Protein AF-0000000077495494 (afdb_homodimer)

InterPro domains:
  IPR025423 TMEM205-like [PF13664] (59-157)
  IPR053009 Xanthocillin Biosynthesis-Associated Protein [PTHR23241] (7-221)

pLDDT: mean 83.49, std 24.55, range [25.75, 98.88]

Secondary structure (DSSP, 8-state):
-TTGGGSTTS----THHHHHHHHHHHHHHHHHHHS-----S-TTHHHHHHHHHHHHHHHHHHHHHHHHIIIIIHHHHHHHSBHHHHHHHHHHHHHHHHHHHHHHHHHHHHHHHHHHTTS---HHHHHHHHHHHHHHHHHHHIIIIIHHHHHHHHHHHHHHHHHTT----BSS---SGGGG-HHHHHHHHHHHHHHHHHHHHHHHHHHHHHHHHHHHHHTBS--/--SGGGTTTS----THHHHHHHHHHHHHHHHHHH------SSTTHHHHHHHHHHHHHHHHHHHHHHHHIIIIIHHHHHHHSBHHHHHHHHHHHHHHHHHHHHHHHHHHHHHHHHHHTTS---HHHHHHHHHHHHHHHHHHHIIIIIHHHHHHHHHHHHHHHHHTT----BSS---SGGGG-HHHHHHHHHHHHHHHHHHHHHHHHHHHHHHHHHHHHHTBS--

Foldseek 3Di:
DVVVVVVVVVPPPDDPVVVVVVVVVVVVVVCLVPPPPPPDDDPCPSVVVNLVCLLVVLLVVLLVLLCCCLPPVLVVLQQPFFQQVSLVVCLVVQLVSLVSQLVSLVSNLVSLCVVQVPDDDDPVSVVLNVLSVLLNVLSVCCNPPLVVVLSVLVVVLVVLCVVVVGGRDGNDDDDDPVVVPPVNVVSVVVNVVSVVVNSVSSVSNNVSSVVVVVVVVVVDPDD/DVVVVVVVVVPPPDDVVVVVVVVVVVVLVVCLVPPPPPPDDDPCPSVVVSLVCLLVVLLVVLLVLLCCCLPPVLVVLQQPFWQQVSLVVCLVVQLVSLVSQLVSLVSNLVSLCVVAVPDDDDPVSVVLNVLSVLLNVLSVCCNPPLVVVLSVLVVVLVVLCVVVVGGRDGNDDDDDPVVVPPVNVVSVVVNVVSVVVNSVSSVSNNVSSVVVVVVVVVVDPDD

Radius of gyration: 23.77 Å; Cα contacts (8 Å, |Δi|>4): 454; chains: 2; bounding box: 55×68×63 Å

Nearest PDB structures (foldseek):
  1y2o-assembly1_B  TM=2.316E-01  e=1.987E+00  Homo sapiens
  5c5b-assembly2_C  TM=2.246E-01  e=2.833E+00  Homo sapiens
  5c5b-assembly1_A  TM=2.211E-01  e=2.833E+00  Homo sapiens
  5ttp-assembly1_A  TM=2.683E-01  e=7.059E+00  Escherichia coli O157:H7
  2z0n-assembly1_A-2  TM=2.228E-01  e=7.426E+00  Homo sapiens

Organism: Branchiostoma lanceolatum (NCBI:txid7740)

Structure (mmCIF, N/CA/C/O backbone):
data_AF-0000000077495494-model_v1
#
loop_
_entity.id
_entity.type
_entity.pdbx_description
1 polymer 'TMEM205 protein'
#
loop_
_atom_site.group_PDB
_atom_site.id
_atom_site.type_symbol
_atom_site.label_atom_id
_atom_site.label_alt_id
_atom_site.label_comp_id
_atom_site.label_asym_id
_atom_site.label_entity_id
_atom_site.label_seq_id
_atom_site.pdbx_PDB_ins_code
_atom_site.Cartn_x
_atom_site.Cartn_y
_atom_site.Cartn_z
_atom_site.occupancy
_atom_site.B_iso_or_equiv
_atom_site.auth_seq_id
_atom_site.auth_comp_id
_atom_site.auth_asym_id
_atom_site.auth_atom_id
_atom_site.pdbx_PDB_model_num
ATOM 1 N N . MET A 1 1 ? 15.039 1.435 -34.188 1 26.5 1 MET A N 1
ATOM 2 C CA . MET A 1 1 ? 14.539 0.076 -34 1 26.5 1 MET A CA 1
ATOM 3 C C . MET A 1 1 ? 14.242 -0.19 -32.531 1 26.5 1 MET A C 1
ATOM 5 O O . MET A 1 1 ? 13.422 -1.046 -32.188 1 26.5 1 MET A O 1
ATOM 9 N N . ALA A 1 2 ? 15.016 0.388 -31.578 1 27.2 2 ALA A N 1
ATOM 10 C CA . ALA A 1 2 ? 14.992 0.206 -30.141 1 27.2 2 ALA A CA 1
ATOM 11 C C . ALA A 1 2 ? 13.766 0.869 -29.516 1 27.2 2 ALA A C 1
ATOM 13 O O . ALA A 1 2 ? 13.164 0.33 -28.578 1 27.2 2 ALA A O 1
ATOM 14 N N . PHE A 1 3 ? 13.289 2.014 -29.969 1 29.36 3 PHE A N 1
ATOM 15 C CA . PHE A 1 3 ? 12.133 2.758 -29.484 1 29.36 3 PHE A CA 1
ATOM 16 C C . PHE A 1 3 ? 10.836 2.061 -29.859 1 29.36 3 PHE A C 1
ATOM 18 O O . PHE A 1 3 ? 9.781 2.338 -29.281 1 29.36 3 PHE A O 1
ATOM 25 N N . GLU A 1 4 ? 10.781 1.399 -31 1 30.77 4 GLU A N 1
ATOM 26 C CA . GLU A 1 4 ? 9.555 0.804 -31.5 1 30.77 4 GLU A CA 1
ATOM 27 C C . GLU A 1 4 ? 9.102 -0.362 -30.625 1 30.77 4 GLU A C 1
ATOM 29 O O . GLU A 1 4 ? 7.918 -0.709 -30.609 1 30.77 4 GLU A O 1
ATOM 34 N N . ASN A 1 5 ? 10.062 -1.159 -30 1 29.91 5 ASN A N 1
ATOM 35 C CA . ASN A 1 5 ? 9.648 -2.338 -29.25 1 29.91 5 ASN A CA 1
ATOM 36 C C . ASN A 1 5 ? 9.016 -1.957 -27.922 1 29.91 5 ASN A C 1
ATOM 38 O O . ASN A 1 5 ? 8.664 -2.828 -27.125 1 29.91 5 ASN A O 1
ATOM 42 N N . LEU A 1 6 ? 9.227 -0.716 -27.422 1 29.19 6 LEU A N 1
ATOM 43 C CA . LEU A 1 6 ? 8.602 -0.333 -26.156 1 29.19 6 LEU A CA 1
ATOM 44 C C . LEU A 1 6 ? 7.082 -0.263 -26.312 1 29.19 6 LEU A C 1
ATOM 46 O O . LEU A 1 6 ? 6.363 -0.198 -25.312 1 29.19 6 LEU A O 1
ATOM 50 N N . ARG A 1 7 ? 6.609 -0.058 -27.531 1 30.27 7 ARG A N 1
ATOM 51 C CA . ARG A 1 7 ? 5.18 0.092 -27.781 1 30.27 7 ARG A CA 1
ATOM 52 C C . ARG A 1 7 ? 4.445 -1.227 -27.562 1 30.27 7 ARG A C 1
ATOM 54 O O . ARG A 1 7 ? 3.254 -1.235 -27.25 1 30.27 7 ARG A O 1
ATOM 61 N N . LYS A 1 8 ? 5.059 -2.348 -28.094 1 32.47 8 LYS A N 1
ATOM 62 C CA . LYS A 1 8 ? 4.316 -3.602 -28 1 32.47 8 LYS A CA 1
ATOM 63 C C . LYS A 1 8 ? 3.912 -3.9 -26.562 1 32.47 8 LYS A C 1
ATOM 65 O O . LYS A 1 8 ? 2.969 -4.656 -26.312 1 32.47 8 LYS A O 1
ATOM 70 N N . TYR A 1 9 ? 4.809 -3.562 -25.703 1 28.72 9 TYR A N 1
ATOM 71 C CA . TYR A 1 9 ? 4.457 -3.85 -24.328 1 28.72 9 TYR A CA 1
ATOM 72 C C . TYR A 1 9 ? 3.432 -2.852 -23.797 1 28.72 9 TYR A C 1
ATOM 74 O O . TYR A 1 9 ? 3.158 -2.803 -22.609 1 28.72 9 TYR A O 1
ATOM 82 N N . TRP A 1 10 ? 3.123 -1.847 -24.625 1 30.53 10 TRP A N 1
ATOM 83 C CA . TRP A 1 10 ? 2.072 -0.954 -24.156 1 30.53 10 TRP A CA 1
ATOM 84 C C . TRP A 1 10 ? 0.71 -1.64 -24.203 1 30.53 10 TRP A C 1
ATOM 86 O O . TRP A 1 10 ? 0.177 -1.894 -25.297 1 30.53 10 TRP A O 1
ATOM 96 N N . PRO A 1 11 ? 0.497 -2.758 -23.531 1 30.12 11 PRO A N 1
ATOM 97 C CA . PRO A 1 11 ? -0.828 -3.377 -23.625 1 30.12 11 PRO A CA 1
ATOM 98 C C . PRO A 1 11 ? -1.957 -2.348 -23.672 1 30.12 11 PRO A C 1
ATOM 100 O O . PRO A 1 11 ? -1.792 -1.228 -23.172 1 30.12 11 PRO A O 1
ATOM 103 N N . THR A 1 12 ? -2.828 -2.488 -24.656 1 27.98 12 THR A N 1
ATOM 104 C CA . THR A 1 12 ? -4.152 -1.888 -24.797 1 27.98 12 THR A CA 1
ATOM 105 C C . THR A 1 12 ? -4.914 -1.967 -23.469 1 27.98 12 THR A C 1
ATOM 107 O O . THR A 1 12 ? -5.445 -3.021 -23.125 1 27.98 12 THR A O 1
ATOM 110 N N . TYR A 1 13 ? -4.402 -1.699 -22.391 1 28.58 13 TYR A N 1
ATOM 111 C CA . TYR A 1 13 ? -5.047 -1.642 -21.078 1 28.58 13 TYR A CA 1
ATOM 112 C C . TYR A 1 13 ? -6.367 -0.886 -21.156 1 28.58 13 TYR A C 1
ATOM 114 O O . TYR A 1 13 ? -6.398 0.283 -21.547 1 28.58 13 TYR A O 1
ATOM 122 N N . SER A 1 14 ? -7.523 -1.539 -21.438 1 28.06 14 SER A N 1
ATOM 123 C CA . SER A 1 14 ? -8.914 -1.098 -21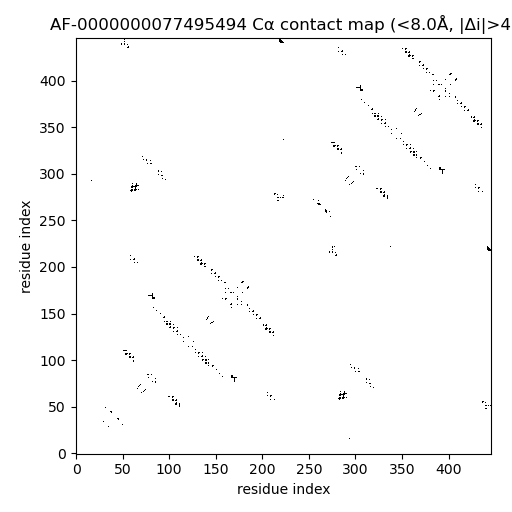.453 1 28.06 14 SER A CA 1
ATOM 124 C C . SER A 1 14 ? -9.164 -0.04 -20.375 1 28.06 14 SER A C 1
ATOM 126 O O . SER A 1 14 ? -8.453 0.019 -19.375 1 28.06 14 SER A O 1
ATOM 128 N N . PHE A 1 15 ? -10.203 1 -20.609 1 29.47 15 PHE A N 1
ATOM 129 C CA . PHE A 1 15 ? -10.664 2.332 -20.25 1 29.47 15 PHE A CA 1
ATOM 130 C C . PHE A 1 15 ? -11.039 2.387 -18.766 1 29.47 15 PHE A C 1
ATOM 132 O O . PHE A 1 15 ? -11.344 3.457 -18.234 1 29.47 15 PHE A O 1
ATOM 139 N N . ALA A 1 16 ? -11.453 1.219 -18.25 1 32.16 16 ALA A N 1
ATOM 140 C CA . ALA A 1 16 ? -12.125 1.46 -16.969 1 32.16 16 ALA A CA 1
ATOM 141 C C . ALA A 1 16 ? -11.125 1.913 -15.906 1 32.16 16 ALA A C 1
ATOM 143 O O . ALA A 1 16 ? -11.516 2.498 -14.891 1 32.16 16 ALA A O 1
ATOM 144 N N . GLN A 1 17 ? -9.867 1.6 -16.031 1 34.38 17 GLN A N 1
ATOM 145 C CA . GLN A 1 17 ? -8.82 1.922 -15.07 1 34.38 17 GLN A CA 1
ATOM 146 C C . GLN A 1 17 ? -8.445 3.4 -15.133 1 34.38 17 GLN A C 1
ATOM 148 O O . GLN A 1 17 ? -8.172 4.023 -14.109 1 34.38 17 GLN A O 1
ATOM 153 N N . PRO A 1 18 ? -8.43 4.016 -16.312 1 38.25 18 PRO A N 1
ATOM 154 C CA . PRO A 1 18 ? -8.242 5.469 -16.328 1 38.25 18 PRO A CA 1
ATOM 155 C C . PRO A 1 18 ? -9.438 6.219 -15.742 1 38.25 18 PRO A C 1
ATOM 157 O O . PRO A 1 18 ? -9.273 7.305 -15.18 1 38.25 18 PRO A O 1
ATOM 160 N N . PHE A 1 19 ? -10.555 5.527 -15.797 1 36.69 19 PHE A N 1
ATOM 161 C CA . PHE A 1 19 ? -11.75 6.227 -15.344 1 36.69 19 PHE A CA 1
ATOM 162 C C . PHE A 1 19 ? -11.727 6.426 -13.836 1 36.69 19 PHE A C 1
ATOM 164 O O . PHE A 1 19 ? -12.047 7.508 -13.344 1 36.69 19 PHE A O 1
ATOM 171 N N . HIS A 1 20 ? -11.297 5.367 -13.172 1 38.78 20 HIS A N 1
ATOM 172 C CA . HIS A 1 20 ? -11.273 5.555 -11.719 1 38.78 20 HIS A CA 1
ATOM 173 C C . HIS A 1 20 ? -10.172 6.523 -11.312 1 38.78 20 HIS A C 1
ATOM 175 O O . HIS A 1 20 ? -10.352 7.312 -10.383 1 38.78 20 HIS A O 1
ATOM 181 N N . ALA A 1 21 ? -9.031 6.516 -12.086 1 41.56 21 ALA A N 1
ATOM 182 C CA . ALA A 1 21 ? -8 7.508 -11.805 1 41.56 21 ALA A CA 1
ATOM 183 C C . ALA A 1 21 ? -8.477 8.914 -12.164 1 41.56 21 ALA A C 1
ATOM 185 O O . ALA A 1 21 ? -8.258 9.859 -11.406 1 41.56 21 ALA A O 1
ATOM 186 N N . ILE A 1 22 ? -9.203 8.992 -13.242 1 42 22 ILE A N 1
ATOM 187 C CA . ILE A 1 22 ? -9.766 10.273 -13.656 1 42 22 ILE A CA 1
ATOM 188 C C . ILE A 1 22 ? -10.867 10.688 -12.672 1 42 22 ILE A C 1
ATOM 190 O O . ILE A 1 22 ? -10.945 11.852 -12.281 1 42 22 ILE A O 1
ATOM 194 N N . MET A 1 23 ? -11.57 9.727 -12.18 1 40.88 23 MET A N 1
ATOM 195 C CA . MET A 1 23 ? -12.617 10.078 -11.227 1 40.88 23 MET A CA 1
ATOM 196 C C . MET A 1 23 ? -12.016 10.484 -9.883 1 40.88 23 MET A C 1
ATOM 198 O O . MET A 1 23 ? -12.492 11.422 -9.242 1 40.88 23 MET A O 1
ATOM 202 N N . LEU A 1 24 ? -10.945 9.812 -9.492 1 43.28 24 LEU A N 1
ATOM 203 C CA . LEU A 1 24 ? -10.266 10.234 -8.273 1 43.28 24 LEU A CA 1
ATOM 204 C C . LEU A 1 24 ? -9.625 11.602 -8.445 1 43.28 24 LEU A C 1
ATOM 206 O O . LEU A 1 24 ? -9.75 12.469 -7.578 1 43.28 24 LEU A O 1
ATOM 210 N N . LEU A 1 25 ? -9 11.812 -9.586 1 44.16 25 LEU A N 1
ATOM 211 C CA . LEU A 1 25 ? -8.461 13.141 -9.859 1 44.16 25 LEU A CA 1
ATOM 212 C C . LEU A 1 25 ? -9.586 14.164 -10 1 44.16 25 LEU A C 1
ATOM 214 O O . LEU A 1 25 ? -9.469 15.289 -9.508 1 44.16 25 LEU A O 1
ATOM 218 N N . ALA A 1 26 ? -10.703 13.719 -10.523 1 43.53 26 ALA A N 1
ATOM 219 C CA . ALA A 1 26 ? -11.859 14.609 -10.656 1 43.53 26 ALA A CA 1
ATOM 220 C C . ALA A 1 26 ? -12.492 14.891 -9.297 1 43.53 26 ALA A C 1
ATOM 222 O O . ALA A 1 26 ? -12.867 16.031 -9 1 43.53 26 ALA A O 1
ATOM 223 N N . ALA A 1 27 ? -12.578 13.945 -8.453 1 43.38 27 ALA A N 1
ATOM 224 C CA . ALA A 1 27 ? -13.133 14.18 -7.121 1 43.38 27 ALA A CA 1
ATOM 225 C C . ALA A 1 27 ? -12.203 15.062 -6.289 1 43.38 27 ALA A C 1
ATOM 227 O O . ALA A 1 27 ? -12.664 15.969 -5.594 1 43.38 27 ALA A O 1
ATOM 228 N N . ILE A 1 28 ? -10.93 14.867 -6.43 1 44.91 28 ILE A N 1
ATOM 229 C CA . ILE A 1 28 ? -9.969 15.75 -5.781 1 44.91 28 ILE A CA 1
ATOM 230 C C . ILE A 1 28 ? -10.07 17.156 -6.387 1 44.91 28 ILE A C 1
ATOM 232 O O . ILE A 1 28 ? -10.141 18.141 -5.656 1 44.91 28 ILE A O 1
ATOM 236 N N . ALA A 1 29 ? -10.195 17.141 -7.684 1 43.22 29 ALA A N 1
ATOM 237 C CA . ALA A 1 29 ? -10.383 18.422 -8.344 1 43.22 29 ALA A CA 1
ATOM 238 C C . ALA A 1 29 ? -11.734 19.031 -7.977 1 43.22 29 ALA A C 1
ATOM 240 O O . ALA A 1 29 ? -11.828 20.234 -7.727 1 43.22 29 ALA A O 1
ATOM 241 N N . ALA A 1 30 ? -12.773 18.188 -7.863 1 40.41 30 ALA A N 1
ATOM 242 C CA . ALA A 1 30 ? -14.086 18.688 -7.473 1 40.41 30 ALA A CA 1
ATOM 243 C C . ALA A 1 30 ? -14.078 19.188 -6.027 1 40.41 30 ALA A C 1
ATOM 245 O O . ALA A 1 30 ? -14.734 20.172 -5.703 1 40.41 30 ALA A O 1
ATOM 246 N N . SER A 1 31 ? -13.453 18.469 -5.145 1 38.69 31 SER A N 1
ATOM 247 C CA . SER A 1 31 ? -13.375 19.016 -3.789 1 38.69 31 SER A CA 1
ATOM 248 C C . SER A 1 31 ? -12.727 20.391 -3.775 1 38.69 31 SER A C 1
ATOM 250 O O . SER A 1 31 ? -13.086 21.25 -2.963 1 38.69 31 SER A O 1
ATOM 252 N N . PHE A 1 32 ? -11.734 20.469 -4.66 1 39.06 32 PHE A N 1
ATOM 253 C CA . PHE A 1 32 ? -11.164 21.812 -4.785 1 39.06 32 PHE A CA 1
ATOM 254 C C . PHE A 1 32 ? -12.203 22.797 -5.301 1 39.06 32 PHE A C 1
ATOM 256 O O . PHE A 1 32 ? -12.164 23.984 -4.949 1 39.06 32 PHE A O 1
ATOM 263 N N . LEU A 1 33 ? -12.969 22.328 -6.219 1 37.06 33 LEU A N 1
ATOM 264 C CA . LEU A 1 33 ? -13.938 23.266 -6.805 1 37.06 33 LEU A CA 1
ATOM 265 C C . LEU A 1 33 ? -15.078 23.547 -5.832 1 37.06 33 LEU A C 1
ATOM 267 O O . LEU A 1 33 ? -15.609 24.656 -5.801 1 37.06 33 LEU A O 1
ATOM 271 N N . PHE A 1 34 ? -15.594 22.5 -5.234 1 37 34 PHE A N 1
ATOM 272 C CA . PHE A 1 34 ? -16.812 22.781 -4.477 1 37 34 PHE A CA 1
ATOM 273 C C . PHE A 1 34 ? -16.469 23.312 -3.09 1 37 34 PHE A C 1
ATOM 275 O O . PHE A 1 34 ? -17.344 23.844 -2.389 1 37 34 PHE A O 1
ATOM 282 N N . LEU A 1 35 ? -15.531 22.672 -2.389 1 36.09 35 LEU A N 1
ATOM 283 C CA . LEU A 1 35 ? -15.422 23.281 -1.062 1 36.09 35 LEU A CA 1
ATOM 284 C C . LEU A 1 35 ? -14.703 24.625 -1.129 1 36.09 35 LEU A C 1
ATOM 286 O O . LEU A 1 35 ? -13.5 24.672 -1.377 1 36.09 35 LEU A O 1
ATOM 290 N N . PRO A 1 36 ? -15.398 25.562 -1.505 1 36.44 36 PRO A N 1
ATOM 291 C CA . PRO A 1 36 ? -14.82 26.891 -1.299 1 36.44 36 PRO A CA 1
ATOM 292 C C . PRO A 1 36 ? -14.164 27.047 0.071 1 36.44 36 PRO A C 1
ATOM 294 O O . PRO A 1 36 ? -14.742 26.656 1.085 1 36.44 36 PRO A O 1
ATOM 297 N N . GLY A 1 37 ? -12.875 26.469 0.214 1 35.56 37 GLY A N 1
ATOM 298 C CA . GLY A 1 37 ? -12.234 26.859 1.462 1 35.56 37 GLY A CA 1
ATOM 299 C C . GLY A 1 37 ? -12.633 28.25 1.937 1 35.56 37 GLY A C 1
ATOM 300 O O . GLY A 1 37 ? -12.422 29.234 1.23 1 35.56 37 GLY A O 1
ATOM 301 N N . GLN A 1 38 ? -13.711 28.391 2.543 1 34.88 38 GLN A N 1
ATOM 302 C CA . GLN A 1 38 ? -14 29.641 3.23 1 34.88 38 GLN A CA 1
ATOM 303 C C . GLN A 1 38 ? -12.781 30.141 3.996 1 34.88 38 GLN A C 1
ATOM 305 O O . GLN A 1 38 ? -12.75 30.094 5.227 1 34.88 38 GLN A O 1
ATOM 310 N N . SER A 1 39 ? -11.539 29.656 3.736 1 34.06 39 SER A N 1
ATOM 311 C CA . SER A 1 39 ? -10.586 30.359 4.594 1 34.06 39 SER A CA 1
ATOM 312 C C . SER A 1 39 ? -10.703 31.875 4.434 1 34.06 39 SER A C 1
ATOM 314 O O . SER A 1 39 ? -10.922 32.375 3.326 1 34.06 39 SER A O 1
ATOM 316 N N . ALA A 1 40 ? -10.961 32.719 5.391 1 35.56 40 ALA A N 1
ATOM 317 C CA . ALA A 1 40 ? -10.977 34.156 5.566 1 35.56 40 ALA A CA 1
ATOM 318 C C . ALA A 1 40 ? -9.961 34.844 4.656 1 35.56 40 ALA A C 1
ATOM 320 O O . ALA A 1 40 ? -10.32 35.625 3.783 1 35.56 40 ALA A O 1
ATOM 321 N N . GLY A 1 41 ? -8.961 35.625 5.113 1 34.41 41 GLY A N 1
ATOM 322 C CA . GLY A 1 41 ? -8.383 36.906 4.668 1 34.41 41 GLY A CA 1
ATOM 323 C C . GLY A 1 41 ? -7.578 36.75 3.387 1 34.41 41 GLY A C 1
ATOM 324 O O . GLY A 1 41 ? -7.777 37.531 2.441 1 34.41 41 GLY A O 1
ATOM 325 N N . ASP A 1 42 ? -6.148 36.531 3.414 1 38.72 42 ASP A N 1
ATOM 326 C CA . ASP A 1 42 ? -5.145 36.938 2.438 1 38.72 42 ASP A CA 1
ATOM 327 C C . ASP A 1 42 ? -5.285 36.156 1.139 1 38.72 42 ASP A C 1
ATOM 329 O O . ASP A 1 42 ? -5.695 35 1.153 1 38.72 42 ASP A O 1
ATOM 333 N N . GLU A 1 43 ? -5.336 36.719 -0.038 1 43.72 43 GLU A N 1
ATOM 334 C CA . GLU A 1 43 ? -5.32 36.344 -1.455 1 43.72 43 GLU A CA 1
ATOM 335 C C . GLU A 1 43 ? -4.645 35 -1.68 1 43.72 43 GLU A C 1
ATOM 337 O O . GLU A 1 43 ? -4.77 34.406 -2.754 1 43.72 43 GLU A O 1
ATOM 342 N N . ARG A 1 44 ? -3.48 34.625 -0.967 1 49.16 44 ARG A N 1
ATOM 343 C CA . ARG A 1 44 ? -2.648 33.438 -1.025 1 49.16 44 ARG A CA 1
ATOM 344 C C . ARG A 1 44 ? -3.398 32.219 -0.487 1 49.16 44 ARG A C 1
ATOM 346 O O . ARG A 1 44 ? -2.834 31.141 -0.384 1 49.16 44 ARG A O 1
ATOM 353 N N . GLY A 1 45 ? -4.516 32.25 -0.196 1 53.91 45 GLY A N 1
ATOM 354 C CA . GLY A 1 45 ? -5.293 31.344 0.625 1 53.91 45 GLY A CA 1
ATOM 355 C C . GLY A 1 45 ? -5.578 30.016 -0.063 1 53.91 45 GLY A C 1
ATOM 356 O O . GLY A 1 45 ? -5.254 28.953 0.465 1 53.91 45 GLY A O 1
ATOM 357 N N . SER A 1 46 ? -6.324 30.078 -1.188 1 56.47 46 SER A N 1
ATOM 358 C CA . SER A 1 46 ? -6.723 28.875 -1.905 1 56.47 46 SER A CA 1
ATOM 359 C C . SER A 1 46 ? -5.512 28.156 -2.49 1 56.47 46 SER A C 1
ATOM 361 O O . SER A 1 46 ? -5.395 26.922 -2.379 1 56.47 46 SER A O 1
ATOM 363 N N . SER A 1 47 ? -4.641 28.953 -3.088 1 68.06 47 SER A N 1
ATOM 364 C CA . SER A 1 47 ? -3.439 28.375 -3.686 1 68.06 47 SER A CA 1
ATOM 365 C C . SER A 1 47 ? -2.574 27.688 -2.635 1 68.06 47 SER A C 1
ATOM 367 O O . SER A 1 47 ? -2.014 26.609 -2.887 1 68.06 47 SER A O 1
ATOM 369 N N . GLY A 1 48 ? -2.775 28.156 -1.497 1 87.5 48 GLY A N 1
ATOM 370 C CA . GLY A 1 48 ? -2.004 27.578 -0.406 1 87.5 48 GLY A CA 1
ATOM 371 C C . GLY A 1 48 ? -2.533 26.234 0.056 1 87.5 48 GLY A C 1
ATOM 372 O O . GLY A 1 48 ? -1.76 25.297 0.275 1 87.5 48 GLY A O 1
ATOM 373 N N . THR A 1 49 ? -3.85 26.219 -0.016 1 90.56 49 THR A N 1
ATOM 374 C CA . THR A 1 49 ? -4.477 24.984 0.425 1 90.56 49 THR A CA 1
ATOM 375 C C . THR A 1 49 ? -4.25 23.875 -0.596 1 90.56 49 THR A C 1
ATOM 377 O O . THR A 1 49 ? -3.98 22.719 -0.226 1 90.56 49 THR 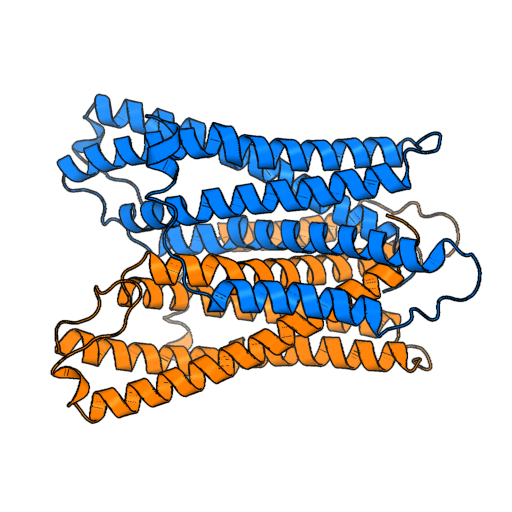A O 1
ATOM 380 N N . LEU A 1 50 ? -4.363 24.203 -1.875 1 93 50 LEU A N 1
ATOM 381 C CA . LEU A 1 50 ? -4.141 23.203 -2.924 1 93 50 LEU A CA 1
ATOM 382 C C . LEU A 1 50 ? -2.711 22.688 -2.883 1 93 50 LEU A C 1
ATOM 384 O O . LEU A 1 50 ? -2.48 21.484 -3.057 1 93 50 LEU A O 1
ATOM 388 N N . LEU A 1 51 ? -1.787 23.562 -2.666 1 95.25 51 LEU A N 1
ATOM 389 C CA . LEU A 1 51 ? -0.386 23.172 -2.564 1 95.25 51 LEU A CA 1
ATOM 390 C C . LEU A 1 51 ? -0.169 22.219 -1.386 1 95.25 51 LEU A C 1
ATOM 392 O O . LEU A 1 51 ? 0.485 21.188 -1.525 1 95.25 51 LEU A O 1
ATOM 396 N N . LYS A 1 52 ? -0.788 22.578 -0.284 1 97.12 52 LYS A N 1
ATOM 397 C CA . LYS A 1 52 ? -0.661 21.75 0.913 1 97.12 52 LYS A CA 1
ATOM 398 C C . LYS A 1 52 ? -1.318 20.391 0.713 1 97.12 52 LYS A C 1
ATOM 400 O O . LYS A 1 52 ? -0.796 19.375 1.169 1 97.12 52 LYS A O 1
ATOM 405 N N . PHE A 1 53 ? -2.422 20.469 0.065 1 97.38 53 PHE A N 1
ATOM 406 C CA . PHE A 1 53 ? -3.123 19.219 -0.181 1 97.38 53 PHE A CA 1
ATOM 407 C C . PHE A 1 53 ? -2.311 18.312 -1.1 1 97.38 53 PHE A C 1
ATOM 409 O O . PHE A 1 53 ? -2.16 17.125 -0.83 1 97.38 53 PHE A O 1
ATOM 416 N N . LEU A 1 54 ? -1.787 18.828 -2.188 1 97.38 54 LEU A N 1
ATOM 417 C CA . LEU A 1 54 ? -0.983 18.047 -3.117 1 97.38 54 LEU A CA 1
ATOM 418 C C . LEU A 1 54 ? 0.234 17.453 -2.414 1 97.38 54 LEU A C 1
ATOM 420 O O . LEU A 1 54 ? 0.595 16.297 -2.656 1 97.38 54 LEU A O 1
ATOM 424 N N . HIS A 1 55 ? 0.812 18.234 -1.579 1 98.31 55 HIS A N 1
ATOM 425 C CA . HIS A 1 55 ? 1.972 17.781 -0.815 1 98.31 55 HIS A CA 1
ATOM 426 C C . HIS A 1 55 ? 1.609 16.625 0.115 1 98.31 55 HIS A C 1
ATOM 428 O O . HIS A 1 55 ? 2.223 15.562 0.055 1 98.31 55 HIS A O 1
ATOM 434 N N . LEU A 1 56 ? 0.572 16.859 0.865 1 98.69 56 LEU A N 1
ATOM 435 C CA . LEU A 1 56 ? 0.191 15.867 1.862 1 98.69 56 LEU A CA 1
ATOM 436 C C . LEU A 1 56 ? -0.326 14.594 1.193 1 98.69 56 LEU A C 1
ATOM 438 O O . LEU A 1 56 ? -0.021 13.484 1.639 1 98.69 56 LEU A O 1
ATOM 442 N N . PHE A 1 57 ? -1.058 14.781 0.154 1 98.62 57 PHE A N 1
ATOM 443 C CA . PHE A 1 57 ? -1.556 13.648 -0.61 1 98.62 57 PHE A CA 1
ATOM 444 C C . PHE A 1 57 ? -0.404 12.773 -1.093 1 98.62 57 PHE A C 1
ATOM 446 O O . PHE A 1 57 ? -0.447 11.547 -0.956 1 98.62 57 PHE A O 1
ATOM 453 N N . SER A 1 58 ? 0.581 13.383 -1.615 1 98.75 58 SER A N 1
ATOM 454 C CA . SER A 1 58 ? 1.72 12.664 -2.172 1 98.75 58 SER A CA 1
ATOM 455 C C . SER A 1 58 ? 2.502 11.938 -1.081 1 98.75 58 SER A C 1
ATOM 457 O O . SER A 1 58 ? 2.867 10.773 -1.243 1 98.75 58 SER A O 1
ATOM 459 N N . VAL A 1 59 ? 2.695 12.586 0.018 1 98.81 59 VAL A N 1
ATOM 460 C CA . VAL A 1 59 ? 3.461 12.008 1.117 1 98.81 59 VAL A CA 1
ATOM 461 C C . VAL A 1 59 ? 2.688 10.844 1.732 1 98.81 59 VAL A C 1
ATOM 463 O O . VAL A 1 59 ? 3.246 9.773 1.966 1 98.81 59 VAL A O 1
ATOM 466 N N . CYS A 1 60 ? 1.388 10.977 1.907 1 98.75 60 CYS A N 1
ATOM 467 C CA . CYS A 1 60 ? 0.556 9.938 2.496 1 98.75 60 CYS A CA 1
ATOM 468 C C . CYS A 1 60 ? 0.518 8.703 1.603 1 98.75 60 CYS A C 1
ATOM 470 O O . CYS A 1 60 ? 0.695 7.578 2.08 1 98.75 60 CYS A O 1
ATOM 472 N N . THR A 1 61 ? 0.296 8.984 0.354 1 98.81 61 THR A N 1
ATOM 473 C CA . THR A 1 61 ? 0.178 7.875 -0.588 1 98.81 61 THR A CA 1
ATOM 474 C C . THR A 1 61 ? 1.492 7.105 -0.685 1 98.81 61 THR A C 1
ATOM 476 O O . THR A 1 61 ? 1.501 5.875 -0.636 1 98.81 61 THR A O 1
ATOM 479 N N . HIS A 1 62 ? 2.574 7.859 -0.754 1 98.88 62 HIS A N 1
ATOM 480 C CA . HIS A 1 62 ? 3.873 7.211 -0.888 1 98.88 62 HIS A CA 1
ATOM 481 C C . HIS A 1 62 ? 4.23 6.426 0.368 1 98.88 62 HIS A C 1
ATOM 483 O O . HIS A 1 62 ? 4.594 5.25 0.287 1 98.88 62 HIS A O 1
ATOM 489 N N . PHE A 1 63 ? 4.121 7.055 1.49 1 98.88 63 PHE A N 1
ATOM 490 C CA . PHE A 1 63 ? 4.516 6.438 2.752 1 98.88 63 PHE A CA 1
ATOM 491 C C . PHE A 1 63 ? 3.664 5.211 3.041 1 98.88 63 PHE A C 1
ATOM 493 O O . PHE A 1 63 ? 4.188 4.156 3.41 1 98.88 63 PHE A O 1
ATOM 500 N N . GLY A 1 64 ? 2.385 5.297 2.877 1 98.81 64 GLY A N 1
ATOM 501 C CA . GLY A 1 64 ? 1.509 4.16 3.119 1 98.81 64 GLY A CA 1
ATOM 502 C C . GLY A 1 64 ? 1.773 2.994 2.188 1 98.81 64 GLY A C 1
ATOM 503 O O . GLY A 1 64 ? 1.77 1.838 2.617 1 98.81 64 GLY A O 1
ATOM 504 N N . THR A 1 65 ? 1.911 3.338 0.954 1 98.81 65 THR A N 1
ATOM 505 C CA . THR A 1 65 ? 2.254 2.307 -0.019 1 98.81 65 THR A CA 1
ATOM 506 C C . THR A 1 65 ? 3.531 1.58 0.39 1 98.81 65 THR A C 1
ATOM 508 O O . THR A 1 65 ? 3.588 0.349 0.364 1 98.81 65 THR A O 1
ATOM 511 N N . GLN A 1 66 ? 4.539 2.348 0.806 1 98.75 66 GLN A N 1
ATOM 512 C CA . GLN A 1 66 ? 5.816 1.759 1.2 1 98.75 66 GLN A CA 1
ATOM 513 C C . GLN A 1 66 ? 5.652 0.857 2.42 1 98.75 66 GLN A C 1
ATOM 515 O O . GLN A 1 66 ? 6.25 -0.22 2.486 1 98.75 66 GLN A O 1
ATOM 520 N N . THR A 1 67 ? 4.895 1.3 3.332 1 98.44 67 THR A N 1
ATOM 521 C CA . THR A 1 67 ? 4.684 0.526 4.551 1 98.44 67 THR A CA 1
ATOM 522 C C . THR A 1 67 ? 4.031 -0.817 4.23 1 98.44 67 THR A C 1
ATOM 524 O O . THR A 1 67 ? 4.488 -1.861 4.703 1 98.44 67 THR A O 1
ATOM 527 N N . TRP A 1 68 ? 3.068 -0.811 3.4 1 98.69 68 TRP A N 1
ATOM 528 C CA . TRP A 1 68 ? 2.35 -2.025 3.031 1 98.69 68 TRP A CA 1
ATOM 529 C C . TRP A 1 68 ? 3.242 -2.965 2.227 1 98.69 68 TRP A C 1
ATOM 531 O O . TRP A 1 68 ? 3.35 -4.152 2.541 1 98.69 68 TRP A O 1
ATOM 541 N N . VAL A 1 69 ? 3.889 -2.455 1.25 1 98.62 69 VAL A N 1
ATOM 542 C CA . VAL A 1 69 ? 4.652 -3.275 0.315 1 98.62 69 VAL A CA 1
ATOM 543 C C . VAL A 1 69 ? 5.871 -3.865 1.021 1 98.62 69 VAL A C 1
ATOM 545 O O . VAL A 1 69 ? 6.215 -5.031 0.812 1 98.62 69 VAL A O 1
ATOM 548 N N . THR A 1 70 ? 6.52 -3.096 1.884 1 97.62 70 THR A N 1
ATOM 549 C CA . THR A 1 70 ? 7.777 -3.5 2.5 1 97.62 70 THR A CA 1
ATOM 550 C C . THR A 1 70 ? 7.527 -4.434 3.68 1 97.62 70 THR A C 1
ATOM 552 O O . THR A 1 70 ? 8.227 -5.43 3.852 1 97.62 70 THR A O 1
ATOM 555 N N . PHE A 1 71 ? 6.453 -4.145 4.398 1 97.19 71 PHE A N 1
ATOM 556 C CA . PHE A 1 71 ? 6.379 -4.832 5.68 1 97.19 71 PHE A CA 1
ATOM 557 C C . PHE A 1 71 ? 5.266 -5.871 5.676 1 97.19 71 PHE A C 1
ATOM 559 O O . PHE A 1 71 ? 5.195 -6.719 6.57 1 97.19 71 PHE A O 1
ATOM 566 N N . VAL A 1 72 ? 4.398 -5.875 4.711 1 98.06 72 VAL A N 1
ATOM 567 C CA . VAL A 1 72 ? 3.271 -6.797 4.789 1 98.06 72 VAL A CA 1
ATOM 568 C C . VAL A 1 72 ? 3.164 -7.59 3.49 1 98.06 72 VAL A C 1
ATOM 570 O O . VAL A 1 72 ? 3.355 -8.812 3.482 1 98.06 72 VAL A O 1
ATOM 573 N N . ALA A 1 73 ? 2.967 -6.914 2.389 1 98.31 73 ALA A N 1
ATOM 574 C CA . ALA A 1 73 ? 2.607 -7.574 1.138 1 98.31 73 ALA A CA 1
ATOM 575 C C . ALA A 1 73 ? 3.75 -8.453 0.633 1 98.31 73 ALA A C 1
ATOM 577 O O . ALA A 1 73 ? 3.535 -9.609 0.273 1 98.31 73 ALA A O 1
ATOM 578 N N . GLY A 1 74 ? 4.93 -7.898 0.608 1 96.19 74 GLY A N 1
ATOM 579 C CA . GLY A 1 74 ? 6.07 -8.664 0.127 1 96.19 74 GLY A CA 1
ATOM 580 C C . GLY A 1 74 ? 6.32 -9.93 0.925 1 96.19 74 GLY A C 1
ATOM 581 O O . GLY A 1 74 ? 6.547 -10.992 0.351 1 96.19 74 GLY A O 1
ATOM 582 N N . LEU A 1 75 ? 6.258 -9.812 2.195 1 95.94 75 LEU A N 1
ATOM 583 C CA . LEU A 1 75 ? 6.484 -10.953 3.076 1 95.94 75 LEU A CA 1
ATOM 584 C C . LEU A 1 75 ? 5.375 -11.984 2.922 1 95.94 75 LEU A C 1
ATOM 586 O O . LEU A 1 75 ? 5.641 -13.188 2.879 1 95.94 75 LEU A O 1
ATOM 590 N N . THR A 1 76 ? 4.191 -11.531 2.809 1 97.69 76 THR A N 1
ATOM 591 C CA . THR A 1 76 ? 3.051 -12.43 2.65 1 97.69 76 THR A CA 1
ATOM 592 C C . THR A 1 76 ? 3.164 -13.219 1.353 1 97.69 76 THR A C 1
ATOM 594 O O . THR A 1 76 ? 2.969 -14.438 1.343 1 97.69 76 THR A O 1
ATOM 597 N N . MET A 1 77 ? 3.488 -12.562 0.298 1 97.69 77 MET A N 1
ATOM 598 C CA . MET A 1 77 ? 3.598 -13.234 -0.993 1 97.69 77 MET A CA 1
ATOM 599 C C . MET A 1 77 ? 4.777 -14.195 -1.006 1 97.69 77 MET A C 1
ATOM 601 O O . MET A 1 77 ? 4.688 -15.289 -1.566 1 97.69 77 MET A O 1
ATOM 605 N N . PHE A 1 78 ? 5.863 -13.82 -0.368 1 95.5 78 PHE A N 1
ATOM 606 C CA . PHE A 1 78 ? 7.047 -14.664 -0.292 1 95.5 78 PHE A CA 1
ATOM 607 C C . PHE A 1 78 ? 6.723 -15.992 0.383 1 95.5 78 PHE A C 1
ATOM 609 O O . PHE A 1 78 ? 7.172 -17.047 -0.066 1 95.5 78 PHE A O 1
ATOM 616 N N . HIS A 1 79 ? 5.875 -15.977 1.355 1 96.62 79 HIS A N 1
ATOM 617 C CA . HIS A 1 79 ? 5.621 -17.172 2.148 1 96.62 79 HIS A CA 1
ATOM 618 C C . HIS A 1 79 ? 4.43 -17.953 1.605 1 96.62 79 HIS A C 1
ATOM 620 O O . HIS A 1 79 ? 4.117 -19.047 2.092 1 96.62 79 HIS A O 1
ATOM 626 N N . ASN A 1 80 ? 3.77 -17.391 0.59 1 96.94 80 ASN A N 1
ATOM 627 C CA . ASN A 1 80 ? 2.539 -18.062 0.193 1 96.94 80 ASN A CA 1
ATOM 628 C C . ASN A 1 80 ? 2.504 -18.328 -1.31 1 96.94 80 ASN A C 1
ATOM 630 O O . ASN A 1 80 ? 1.56 -18.938 -1.815 1 96.94 80 ASN A O 1
ATOM 634 N N . LEU A 1 81 ? 3.5 -17.938 -2.004 1 96.62 81 LEU A N 1
ATOM 635 C CA . LEU A 1 81 ? 3.605 -18.219 -3.432 1 96.62 81 LEU A CA 1
ATOM 636 C C . LEU A 1 81 ? 4.844 -19.062 -3.732 1 96.62 81 LEU A C 1
ATOM 638 O O . LEU A 1 81 ? 5.875 -18.906 -3.074 1 96.62 81 LEU A O 1
ATOM 642 N N . PRO A 1 82 ? 4.699 -19.906 -4.754 1 95.94 82 PRO A N 1
ATOM 643 C CA . PRO A 1 82 ? 5.934 -20.516 -5.242 1 95.94 82 PRO A CA 1
ATOM 644 C C . PRO A 1 82 ? 6.98 -19.5 -5.668 1 95.94 82 PRO A C 1
ATOM 646 O O . PRO A 1 82 ? 6.633 -18.438 -6.207 1 95.94 82 PRO A O 1
ATOM 649 N N . ARG A 1 83 ? 8.156 -19.797 -5.465 1 95.94 83 ARG A N 1
ATOM 650 C CA . ARG A 1 83 ? 9.289 -18.906 -5.637 1 95.94 83 ARG A CA 1
ATOM 651 C C . ARG A 1 83 ? 9.25 -18.219 -6.996 1 95.94 83 ARG A C 1
ATOM 653 O O . ARG A 1 83 ? 9.352 -16.984 -7.082 1 95.94 83 ARG A O 1
ATOM 660 N N . HIS A 1 84 ? 9.055 -18.953 -8.078 1 96.44 84 HIS A N 1
ATOM 661 C CA . HIS A 1 84 ? 9.078 -18.344 -9.406 1 96.44 84 HIS A CA 1
ATOM 662 C C . HIS A 1 84 ? 7.836 -17.484 -9.648 1 96.44 84 HIS A C 1
ATOM 664 O O . HIS A 1 84 ? 7.898 -16.469 -10.336 1 96.44 84 HIS A O 1
ATOM 670 N N . THR A 1 85 ? 6.691 -17.938 -9.133 1 96.38 85 THR A N 1
ATOM 671 C CA . THR A 1 85 ? 5.477 -17.141 -9.227 1 96.38 85 THR A CA 1
ATOM 672 C C . THR A 1 85 ? 5.625 -15.836 -8.453 1 96.38 85 THR A C 1
ATOM 674 O O . THR A 1 85 ? 5.223 -14.781 -8.938 1 96.38 85 THR A O 1
ATOM 677 N N . PHE A 1 86 ? 6.223 -15.945 -7.301 1 97.12 86 PHE A N 1
ATOM 678 C CA . PHE A 1 86 ? 6.508 -14.773 -6.48 1 97.12 86 PHE A CA 1
ATOM 679 C C . PHE A 1 86 ? 7.379 -13.781 -7.242 1 97.12 86 PHE A C 1
ATOM 681 O O . PHE A 1 86 ? 7.043 -12.594 -7.332 1 97.12 86 PHE A O 1
ATOM 688 N N . GLY A 1 87 ? 8.453 -14.25 -7.777 1 96 87 GLY A N 1
ATOM 689 C CA . GLY A 1 87 ? 9.328 -13.367 -8.531 1 96 87 GLY A CA 1
ATOM 690 C C . GLY A 1 87 ? 8.664 -12.758 -9.75 1 96 87 GLY A C 1
ATOM 691 O O . GLY A 1 87 ? 8.875 -11.578 -10.055 1 96 87 GLY A O 1
ATOM 692 N N . HIS A 1 88 ? 7.922 -13.594 -10.391 1 96.12 88 HIS A N 1
ATOM 693 C CA . HIS A 1 88 ? 7.215 -13.133 -11.578 1 96.12 88 HIS A CA 1
ATOM 694 C C . HIS A 1 88 ? 6.301 -11.961 -11.258 1 96.12 88 HIS A C 1
ATOM 696 O O . HIS A 1 88 ? 6.332 -10.938 -11.945 1 96.12 88 HIS A O 1
ATOM 702 N N . ILE A 1 89 ? 5.488 -12.086 -10.227 1 97.62 89 ILE A N 1
ATOM 703 C CA . ILE A 1 89 ? 4.535 -11.023 -9.922 1 97.62 89 ILE A CA 1
ATOM 704 C C . ILE A 1 89 ? 5.277 -9.812 -9.352 1 97.62 89 ILE A C 1
ATOM 706 O O . ILE A 1 89 ? 4.902 -8.664 -9.609 1 97.62 89 ILE A O 1
ATOM 710 N N . GLN A 1 90 ? 6.359 -10.016 -8.562 1 96.5 90 GLN A N 1
ATOM 711 C CA . GLN A 1 90 ? 7.16 -8.891 -8.094 1 96.5 90 GLN A CA 1
ATOM 712 C C . GLN A 1 90 ? 7.762 -8.125 -9.273 1 96.5 90 GLN A C 1
ATOM 714 O O . GLN A 1 90 ? 7.918 -6.898 -9.203 1 96.5 90 GLN A O 1
ATOM 719 N N . GLY A 1 91 ? 8.094 -8.844 -10.32 1 97 91 GLY A N 1
ATOM 720 C CA . GLY A 1 91 ? 8.625 -8.211 -11.516 1 97 91 GLY A CA 1
ATOM 721 C C . GLY A 1 91 ? 7.641 -7.27 -12.18 1 97 91 GLY A C 1
ATOM 722 O O . GLY A 1 91 ? 8.039 -6.406 -12.969 1 97 91 GLY A O 1
ATOM 723 N N . HIS A 1 92 ? 6.398 -7.398 -11.93 1 96.75 92 HIS A N 1
ATOM 724 C CA . HIS A 1 92 ? 5.375 -6.5 -12.453 1 96.75 92 HIS A CA 1
ATOM 725 C C . HIS A 1 92 ? 5.023 -5.418 -11.438 1 96.75 92 HIS A C 1
ATOM 727 O O . HIS A 1 92 ? 4.68 -4.293 -11.82 1 96.75 92 HIS A O 1
ATOM 733 N N . LEU A 1 93 ? 5.117 -5.703 -10.188 1 97.88 93 LEU A N 1
ATOM 734 C CA . LEU A 1 93 ? 4.707 -4.785 -9.133 1 97.88 93 LEU A CA 1
ATOM 735 C C . LEU A 1 93 ? 5.805 -3.768 -8.836 1 97.88 93 LEU A C 1
ATOM 737 O O . LEU A 1 93 ? 5.527 -2.578 -8.664 1 97.88 93 LEU A O 1
ATOM 741 N N . PHE A 1 94 ? 7.059 -4.195 -8.828 1 97.25 94 PHE A N 1
ATOM 742 C CA . PHE A 1 94 ? 8.156 -3.354 -8.367 1 97.25 94 PHE A CA 1
ATOM 743 C C . PHE A 1 94 ? 8.344 -2.15 -9.289 1 97.25 94 PHE A C 1
ATOM 745 O O . PHE A 1 94 ? 8.461 -1.017 -8.82 1 97.25 94 PHE A O 1
ATOM 752 N N . PRO A 1 95 ? 8.383 -2.354 -10.594 1 96.88 95 PRO A N 1
ATOM 753 C CA . PRO A 1 95 ? 8.508 -1.177 -11.461 1 96.88 95 PRO A CA 1
ATOM 754 C C . PRO A 1 95 ? 7.402 -0.149 -11.219 1 96.88 95 PRO A C 1
ATOM 756 O O . PRO A 1 95 ? 7.668 1.055 -11.195 1 96.88 95 PRO A O 1
ATOM 759 N N . LYS A 1 96 ? 6.188 -0.568 -11.055 1 98.12 96 LYS A N 1
ATOM 760 C CA . LYS A 1 96 ? 5.074 0.335 -10.781 1 98.12 96 LYS A CA 1
ATOM 761 C C . LYS A 1 96 ? 5.23 1.014 -9.43 1 98.12 96 LYS A C 1
ATOM 763 O O . LYS A 1 96 ? 4.957 2.207 -9.289 1 98.12 96 LYS A O 1
ATOM 768 N N . TYR A 1 97 ? 5.668 0.225 -8.484 1 98.44 97 TYR A N 1
ATOM 769 C CA . TYR A 1 97 ? 5.871 0.709 -7.125 1 98.44 97 TYR A CA 1
ATOM 770 C C . TYR A 1 97 ? 6.918 1.815 -7.09 1 98.44 97 TYR A C 1
ATOM 772 O O . TYR A 1 97 ? 6.68 2.889 -6.531 1 98.44 97 TYR A O 1
ATOM 780 N N . PHE A 1 98 ? 8.016 1.6 -7.715 1 98.12 98 PHE A N 1
ATOM 781 C CA . PHE A 1 98 ? 9.117 2.555 -7.664 1 98.12 98 PHE A CA 1
ATOM 782 C C . PHE A 1 98 ? 8.828 3.76 -8.555 1 98.12 98 PHE A C 1
ATOM 784 O O . PHE A 1 98 ? 9.203 4.887 -8.219 1 98.12 98 PHE A O 1
ATOM 791 N N . THR A 1 99 ? 8.195 3.527 -9.68 1 98.25 99 THR A N 1
ATOM 792 C CA . THR A 1 99 ? 7.82 4.648 -10.531 1 98.25 99 THR A CA 1
ATOM 793 C C . THR A 1 99 ? 6.812 5.555 -9.828 1 98.25 99 THR A C 1
ATOM 795 O O . THR A 1 99 ? 6.977 6.773 -9.812 1 98.25 99 THR A O 1
ATOM 798 N N . MET A 1 100 ? 5.797 4.957 -9.25 1 98.38 100 MET A N 1
ATOM 799 C CA . MET A 1 100 ? 4.82 5.738 -8.492 1 98.38 100 MET A CA 1
ATOM 800 C C . MET A 1 100 ? 5.492 6.484 -7.344 1 98.38 100 MET A C 1
ATOM 802 O O . MET A 1 100 ? 5.199 7.66 -7.109 1 98.38 100 MET A O 1
ATOM 806 N N . GLY A 1 101 ? 6.395 5.77 -6.66 1 98.56 101 GLY A N 1
ATOM 807 C CA . GLY A 1 101 ? 7.137 6.418 -5.59 1 98.56 101 GLY A CA 1
ATOM 808 C C . GLY A 1 101 ? 7.961 7.598 -6.062 1 98.56 101 GLY A C 1
ATOM 809 O O . GLY A 1 101 ? 8.023 8.633 -5.391 1 98.56 101 GLY A O 1
ATOM 810 N N . SER A 1 102 ? 8.594 7.445 -7.238 1 98.31 102 SER A N 1
ATOM 811 C CA . SER A 1 102 ? 9.414 8.523 -7.789 1 98.31 102 SER A CA 1
ATOM 812 C C . SER A 1 102 ? 8.57 9.742 -8.141 1 98.31 102 SER A C 1
ATOM 814 O O . SER A 1 102 ? 8.953 10.875 -7.852 1 98.31 102 SER A O 1
ATOM 816 N N . VAL A 1 103 ? 7.395 9.531 -8.688 1 98.19 103 VAL A N 1
ATOM 817 C CA . VAL A 1 103 ? 6.516 10.625 -9.078 1 98.19 103 VAL A CA 1
ATOM 818 C C . VAL A 1 103 ? 5.977 11.328 -7.832 1 98.19 103 VAL A C 1
ATOM 820 O O . VAL A 1 103 ? 6.027 12.555 -7.73 1 98.19 103 VAL A O 1
ATOM 823 N N . LEU A 1 104 ? 5.492 10.555 -6.891 1 98.75 104 LEU A N 1
ATOM 824 C CA . LEU A 1 104 ? 4.922 11.117 -5.668 1 98.75 104 LEU A CA 1
ATOM 825 C C . LEU A 1 104 ? 5.98 11.867 -4.871 1 98.75 104 LEU A C 1
ATOM 827 O O . LEU A 1 104 ? 5.707 12.945 -4.336 1 98.75 104 LEU A O 1
ATOM 831 N N . SER A 1 105 ? 7.188 11.305 -4.805 1 98.5 105 SER A N 1
ATOM 832 C CA . SER A 1 105 ? 8.25 11.977 -4.059 1 98.5 105 SER A CA 1
ATOM 833 C C . SER A 1 105 ? 8.734 13.227 -4.785 1 98.5 105 SER A C 1
ATOM 835 O O . SER A 1 105 ? 9.125 14.203 -4.148 1 98.5 105 SER A O 1
ATOM 837 N N . LEU A 1 106 ? 8.695 13.211 -6.094 1 98.38 106 LEU A N 1
ATOM 838 C CA . LEU A 1 106 ? 9.008 14.422 -6.852 1 98.38 106 LEU A CA 1
ATOM 839 C C . LEU A 1 106 ? 8 15.523 -6.551 1 98.38 106 LEU A C 1
ATOM 841 O O . LEU A 1 106 ? 8.391 16.672 -6.316 1 98.38 106 LEU A O 1
ATOM 845 N N . VAL A 1 107 ? 6.723 15.188 -6.547 1 98.19 107 VAL A N 1
ATOM 846 C CA . VAL A 1 107 ? 5.68 16.156 -6.238 1 98.19 107 VAL A CA 1
ATOM 847 C C . VAL A 1 107 ? 5.895 16.719 -4.832 1 98.19 107 VAL A C 1
ATOM 849 O O . VAL A 1 107 ? 5.816 17.922 -4.617 1 98.19 107 VAL A O 1
ATOM 852 N N . ALA A 1 108 ? 6.207 15.852 -3.877 1 98.25 108 ALA A N 1
ATOM 853 C CA . ALA A 1 108 ? 6.438 16.281 -2.5 1 98.25 108 ALA A CA 1
ATOM 854 C C . ALA A 1 108 ? 7.641 17.219 -2.412 1 98.25 108 ALA A C 1
ATOM 856 O O . ALA A 1 108 ? 7.582 18.25 -1.74 1 98.25 108 ALA A O 1
ATOM 857 N N . MET A 1 109 ? 8.695 16.844 -3.127 1 97.31 109 MET A N 1
ATOM 858 C CA . MET A 1 109 ? 9.914 17.656 -3.117 1 97.31 109 MET A CA 1
ATOM 859 C C . MET A 1 109 ? 9.664 19.031 -3.736 1 97.31 109 MET A C 1
ATOM 861 O O . MET A 1 109 ? 10.039 20.047 -3.16 1 97.31 109 MET A O 1
ATOM 865 N N . VAL A 1 110 ? 8.953 19.094 -4.832 1 96.19 110 VAL A N 1
ATOM 866 C CA . VAL A 1 110 ? 8.742 20.344 -5.578 1 96.19 110 VAL A CA 1
ATOM 867 C C . VAL A 1 110 ? 7.777 21.25 -4.816 1 96.19 110 VAL A C 1
ATOM 869 O O . VAL A 1 110 ? 7.988 22.453 -4.734 1 96.19 110 VAL A O 1
ATOM 872 N N . THR A 1 111 ? 6.719 20.688 -4.262 1 96.38 111 THR A N 1
ATOM 873 C CA . THR A 1 111 ? 5.773 21.5 -3.5 1 96.38 111 THR A CA 1
ATOM 874 C C . THR A 1 111 ? 6.43 22.062 -2.24 1 96.38 111 THR A C 1
ATOM 876 O O . THR A 1 111 ? 6.176 23.203 -1.86 1 96.38 111 THR A O 1
ATOM 879 N N . TYR A 1 112 ? 7.289 21.297 -1.599 1 96.25 112 TYR A N 1
ATOM 880 C CA . TYR A 1 112 ? 8.008 21.766 -0.422 1 96.25 112 TYR A CA 1
ATOM 881 C C . TYR A 1 112 ? 8.945 22.922 -0.784 1 96.25 112 TYR A C 1
ATOM 883 O O . TYR A 1 112 ? 8.984 23.938 -0.1 1 96.25 112 TYR A O 1
ATOM 891 N N . MET A 1 113 ? 9.711 22.734 -1.863 1 93.44 113 MET A N 1
ATOM 892 C CA . MET A 1 113 ? 10.656 23.75 -2.307 1 93.44 113 MET A CA 1
ATOM 893 C C . MET A 1 113 ? 9.93 25.016 -2.754 1 93.44 113 MET A C 1
ATOM 895 O O . MET A 1 113 ? 10.406 26.141 -2.51 1 93.44 113 MET A O 1
ATOM 899 N N . TYR A 1 114 ? 8.852 24.812 -3.43 1 91.12 114 TYR A N 1
ATOM 900 C CA . TYR A 1 114 ? 8.062 25.953 -3.875 1 91.12 114 TYR A CA 1
ATOM 901 C C . TYR A 1 114 ? 7.629 26.812 -2.693 1 91.12 114 TYR A C 1
ATOM 903 O O . TYR A 1 114 ? 7.648 28.047 -2.773 1 91.12 114 TYR A O 1
ATOM 911 N N . GLU A 1 115 ? 7.285 26.234 -1.591 1 91.44 115 GLU A N 1
ATOM 912 C CA . GLU A 1 115 ? 6.824 26.969 -0.411 1 91.44 115 GLU A CA 1
ATOM 913 C C . GLU A 1 115 ? 7.984 27.656 0.296 1 91.44 115 GLU A C 1
ATOM 915 O O . GLU A 1 115 ? 7.809 28.734 0.876 1 91.44 115 GLU A O 1
ATOM 920 N N . HIS A 1 116 ? 9.219 27.141 0.22 1 89.5 116 HIS A N 1
ATOM 921 C CA . HIS A 1 116 ? 10.258 27.609 1.128 1 89.5 116 HIS A CA 1
ATOM 922 C C . HIS A 1 116 ? 11.43 28.203 0.36 1 89.5 116 HIS A C 1
ATOM 924 O O . HIS A 1 116 ? 12.367 28.734 0.962 1 89.5 116 HIS A O 1
ATOM 930 N N . CYS A 1 117 ? 11.375 28.281 -0.95 1 82.31 117 CYS A N 1
ATOM 931 C CA . CYS A 1 117 ? 12.547 28.688 -1.725 1 82.31 117 CYS A CA 1
ATOM 932 C C . CYS A 1 117 ? 12.641 30.203 -1.804 1 82.31 117 CYS A C 1
ATOM 934 O O . CYS A 1 117 ? 13.656 30.734 -2.264 1 82.31 117 CYS A O 1
ATOM 936 N N . HIS A 1 118 ? 11.695 31.031 -1.42 1 81.5 118 HIS A N 1
ATOM 937 C CA . HIS A 1 118 ? 11.688 32.469 -1.592 1 81.5 118 HIS A CA 1
ATOM 938 C C . HIS A 1 118 ? 12.445 33.156 -0.468 1 81.5 118 HIS A C 1
ATOM 940 O O . HIS A 1 118 ? 12.758 34.344 -0.565 1 81.5 118 HIS A O 1
ATOM 946 N N . GLY A 1 119 ? 12.977 32.469 0.557 1 79.12 119 GLY A N 1
ATOM 947 C CA . GLY A 1 119 ? 13.719 33.094 1.643 1 79.12 119 GLY A CA 1
ATOM 948 C C . GLY A 1 119 ? 14.82 32.219 2.193 1 79.12 119 GLY A C 1
ATOM 949 O O . GLY A 1 119 ? 15.227 31.266 1.553 1 79.12 119 GLY A O 1
ATOM 950 N N . ASP A 1 120 ? 15.383 32.844 3.242 1 87.69 120 ASP A N 1
ATOM 951 C CA . ASP A 1 120 ? 16.406 32.062 3.932 1 87.69 120 ASP A CA 1
ATOM 952 C C . ASP A 1 120 ? 15.781 30.859 4.664 1 87.69 120 ASP A C 1
ATOM 954 O O . ASP A 1 120 ? 14.977 31.047 5.578 1 87.69 120 ASP A O 1
ATOM 958 N N . MET A 1 121 ? 16.156 29.734 4.176 1 89.44 121 MET A N 1
ATOM 959 C CA . MET A 1 121 ? 15.664 28.516 4.816 1 89.44 121 MET A CA 1
ATOM 960 C C . MET A 1 121 ? 16.281 28.344 6.203 1 89.44 121 MET A C 1
ATOM 962 O O . MET A 1 121 ? 17.469 28.578 6.391 1 89.44 121 MET A O 1
ATOM 966 N N . THR A 1 122 ? 15.414 28 7.09 1 91.5 122 THR A N 1
ATOM 967 C CA . THR A 1 122 ? 15.898 27.609 8.406 1 91.5 122 THR A CA 1
ATOM 968 C C . THR A 1 122 ? 16.656 26.297 8.352 1 91.5 122 THR A C 1
ATOM 970 O O . THR A 1 122 ? 16.609 25.578 7.336 1 91.5 122 THR A O 1
ATOM 973 N N . THR A 1 123 ? 17.406 26 9.352 1 92.62 123 THR A N 1
ATOM 974 C CA . THR A 1 123 ? 18.125 24.734 9.43 1 92.62 123 THR A CA 1
ATOM 975 C C . THR A 1 123 ? 17.172 23.547 9.289 1 92.62 123 THR A C 1
ATOM 977 O O . THR A 1 123 ? 17.469 22.578 8.586 1 92.62 123 THR A O 1
ATOM 980 N N . HIS A 1 124 ? 15.977 23.656 9.977 1 91.25 124 HIS A N 1
ATOM 981 C CA . HIS A 1 124 ? 14.992 22.578 9.914 1 91.25 124 HIS A CA 1
ATOM 982 C C . HIS A 1 124 ? 14.469 22.406 8.484 1 91.25 124 HIS A C 1
ATOM 984 O O . HIS A 1 124 ? 14.281 21.266 8.031 1 91.25 124 HIS A O 1
ATOM 990 N N . GLN A 1 125 ? 14.336 23.453 7.844 1 93 125 GLN A N 1
ATOM 991 C CA . GLN A 1 125 ? 13.844 23.406 6.473 1 93 125 GLN A CA 1
ATOM 992 C C . GLN A 1 125 ? 14.883 22.812 5.531 1 93 125 GLN A C 1
ATOM 994 O O . GLN A 1 125 ? 14.547 22.078 4.598 1 93 125 GLN A O 1
ATOM 999 N N . LYS A 1 126 ? 16.125 23.109 5.762 1 94.38 126 LYS A N 1
ATOM 1000 C CA . LYS A 1 126 ? 17.203 22.531 4.969 1 94.38 126 LYS A CA 1
ATOM 1001 C C . LYS A 1 126 ? 17.281 21.016 5.164 1 94.38 126 LYS A C 1
ATOM 1003 O O . LYS A 1 126 ? 17.469 20.266 4.199 1 94.38 126 LYS A O 1
ATOM 1008 N N . ILE A 1 127 ? 17.141 20.578 6.383 1 95.94 127 ILE A N 1
ATOM 1009 C CA . ILE A 1 127 ? 17.156 19.141 6.691 1 95.94 127 ILE A CA 1
ATOM 1010 C C . ILE A 1 127 ? 15.992 18.453 5.984 1 95.94 127 ILE A C 1
ATOM 1012 O O . ILE A 1 127 ? 16.188 17.406 5.344 1 95.94 127 ILE A O 1
ATOM 1016 N N . GLU A 1 128 ? 14.797 19.078 6.043 1 96.25 128 GLU A N 1
ATOM 1017 C CA . GLU A 1 128 ? 13.633 18.484 5.395 1 96.25 128 GLU A CA 1
ATOM 1018 C C . GLU A 1 128 ? 13.805 18.453 3.879 1 96.25 128 GLU A C 1
ATOM 1020 O O . GLU A 1 128 ? 13.352 17.516 3.223 1 96.25 128 GLU A O 1
ATOM 1025 N N . THR A 1 129 ? 14.406 19.469 3.375 1 96.19 129 THR A N 1
ATOM 1026 C CA . THR A 1 129 ? 14.719 19.453 1.949 1 96.19 129 THR A CA 1
ATOM 1027 C C . THR A 1 129 ? 15.617 18.266 1.606 1 96.19 129 THR A C 1
ATOM 1029 O O . THR A 1 129 ? 15.359 17.547 0.645 1 96.19 129 THR A O 1
ATOM 1032 N N . GLY A 1 130 ? 16.672 18.062 2.391 1 97.31 130 GLY A N 1
ATOM 1033 C CA . GLY A 1 130 ? 17.562 16.938 2.191 1 97.31 130 GLY A CA 1
ATOM 1034 C C . GLY A 1 130 ? 16.859 15.594 2.291 1 97.31 130 GLY A C 1
ATOM 1035 O O . GLY A 1 130 ? 17.125 14.68 1.511 1 97.31 130 GLY A O 1
ATOM 1036 N N . VAL A 1 131 ? 15.93 15.5 3.242 1 98.5 131 VAL A N 1
ATOM 1037 C CA . VAL A 1 131 ? 15.156 14.281 3.438 1 98.5 131 VAL A CA 1
ATOM 1038 C C . VAL A 1 131 ? 14.32 13.992 2.191 1 98.5 131 VAL A C 1
ATOM 1040 O O . VAL A 1 131 ? 14.344 12.875 1.67 1 98.5 131 VAL A O 1
ATOM 1043 N N . LEU A 1 132 ? 13.633 15 1.678 1 98.44 132 LEU A N 1
ATOM 1044 C CA . LEU A 1 132 ? 12.75 14.812 0.526 1 98.44 132 LEU A CA 1
ATOM 1045 C C . LEU A 1 132 ? 13.562 14.5 -0.729 1 98.44 132 LEU A C 1
ATOM 1047 O O . LEU A 1 132 ? 13.141 13.711 -1.568 1 98.44 132 LEU A O 1
ATOM 1051 N N . VAL A 1 133 ? 14.734 15.078 -0.877 1 98.31 133 VAL A N 1
ATOM 1052 C CA . VAL A 1 133 ? 15.625 14.773 -1.994 1 98.31 133 VAL A CA 1
ATOM 1053 C C . VAL A 1 133 ? 16.078 13.32 -1.906 1 98.31 133 VAL A C 1
ATOM 1055 O O . VAL A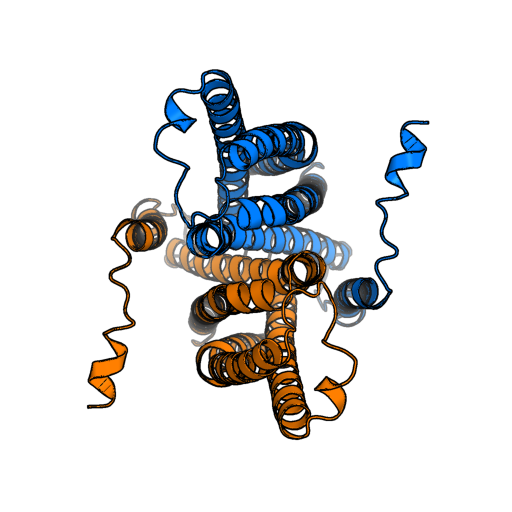 1 133 ? 16.094 12.602 -2.91 1 98.31 133 VAL A O 1
ATOM 1058 N N . ALA A 1 134 ? 16.453 12.891 -0.713 1 98.69 134 ALA A N 1
ATOM 1059 C CA . ALA A 1 134 ? 16.891 11.516 -0.525 1 98.69 134 ALA A CA 1
ATOM 1060 C C . ALA A 1 134 ? 15.789 10.531 -0.878 1 98.69 134 ALA A C 1
ATOM 1062 O O . ALA A 1 134 ? 16.031 9.492 -1.494 1 98.69 134 ALA A O 1
ATOM 1063 N N . VAL A 1 135 ? 14.547 10.867 -0.465 1 98.81 135 VAL A N 1
ATOM 1064 C CA . VAL A 1 135 ? 13.406 10.008 -0.77 1 98.81 135 VAL A CA 1
ATOM 1065 C C . VAL A 1 135 ? 13.219 9.922 -2.283 1 98.81 135 VAL A C 1
ATOM 1067 O O . VAL A 1 135 ? 13.062 8.828 -2.832 1 98.81 135 VAL A O 1
ATOM 1070 N N . PHE A 1 136 ? 13.305 11.055 -2.949 1 98.56 136 PHE A N 1
ATOM 1071 C CA . PHE A 1 136 ? 13.109 11.094 -4.395 1 98.56 136 PHE A CA 1
ATOM 1072 C C . PHE A 1 136 ? 14.219 10.328 -5.109 1 98.56 136 PHE A C 1
ATOM 1074 O O . PHE A 1 136 ? 13.945 9.492 -5.973 1 98.56 136 PHE A O 1
ATOM 1081 N N . VAL A 1 137 ? 15.453 10.562 -4.766 1 98.5 137 VAL A N 1
ATOM 1082 C CA . VAL A 1 137 ? 16.594 9.93 -5.418 1 98.5 137 VAL A CA 1
ATOM 1083 C C . VAL A 1 137 ? 16.547 8.422 -5.195 1 98.5 137 VAL A C 1
ATOM 1085 O O . VAL A 1 137 ? 16.828 7.645 -6.109 1 98.5 137 VAL A O 1
ATOM 1088 N N . SER A 1 138 ? 16.156 8.016 -3.971 1 98.69 138 SER A N 1
ATOM 1089 C CA . SER A 1 138 ? 16.062 6.594 -3.664 1 98.69 138 SER A CA 1
ATOM 1090 C C . SER A 1 138 ? 15.023 5.91 -4.543 1 98.69 138 SER A C 1
ATOM 1092 O O . SER A 1 138 ? 15.289 4.855 -5.125 1 98.69 138 SER A O 1
ATOM 1094 N N . ALA A 1 139 ? 13.867 6.555 -4.652 1 98.25 139 ALA A N 1
ATOM 1095 C CA . ALA A 1 139 ? 12.82 5.988 -5.492 1 98.25 139 ALA A CA 1
ATOM 1096 C C . ALA A 1 139 ? 13.242 5.965 -6.961 1 98.25 139 ALA A C 1
ATOM 1098 O O . ALA A 1 139 ? 12.992 4.988 -7.668 1 98.25 139 ALA A O 1
ATOM 1099 N N . LEU A 1 140 ? 13.906 6.977 -7.375 1 97.88 140 LEU A N 1
ATOM 1100 C CA . LEU A 1 140 ? 14.336 7.098 -8.766 1 97.88 140 LEU A CA 1
ATOM 1101 C C . LEU A 1 140 ? 15.414 6.07 -9.086 1 97.88 140 LEU A C 1
ATOM 1103 O O . LEU A 1 140 ? 15.398 5.457 -10.156 1 97.88 140 LEU A O 1
ATOM 1107 N N . LEU A 1 141 ? 16.375 5.898 -8.188 1 98.31 141 LEU A N 1
ATOM 1108 C CA . LEU A 1 141 ? 17.438 4.918 -8.375 1 98.31 141 LEU A CA 1
ATOM 1109 C C . LEU A 1 141 ? 16.859 3.518 -8.547 1 98.31 141 LEU A C 1
ATOM 1111 O O . LEU A 1 141 ? 17.266 2.775 -9.438 1 98.31 141 LEU A O 1
ATOM 1115 N N . ASN A 1 142 ? 15.898 3.191 -7.742 1 98.12 142 ASN A N 1
ATOM 1116 C CA . ASN A 1 142 ? 15.266 1.88 -7.859 1 98.12 142 ASN A CA 1
ATOM 1117 C C . ASN A 1 142 ? 14.438 1.767 -9.133 1 98.12 142 ASN A C 1
ATOM 1119 O O . ASN A 1 142 ? 14.422 0.715 -9.781 1 98.12 142 ASN A O 1
ATOM 1123 N N . ALA A 1 143 ? 13.797 2.811 -9.516 1 97.44 143 ALA A N 1
ATOM 1124 C CA . ALA A 1 143 ? 12.93 2.787 -10.695 1 97.44 143 ALA A CA 1
ATOM 1125 C C . ALA A 1 143 ? 13.758 2.686 -11.977 1 97.44 143 ALA A C 1
ATOM 1127 O O . ALA A 1 143 ? 13.375 1.975 -12.914 1 97.44 143 ALA A O 1
ATOM 1128 N N . ALA A 1 144 ? 14.914 3.293 -11.992 1 96.62 144 ALA A N 1
ATOM 1129 C CA . ALA A 1 144 ? 15.57 3.51 -13.281 1 96.62 144 ALA A CA 1
ATOM 1130 C C . ALA A 1 144 ? 16.828 2.648 -13.406 1 96.62 144 ALA A C 1
ATOM 1132 O O . ALA A 1 144 ? 17.266 2.361 -14.523 1 96.62 144 ALA A O 1
ATOM 1133 N N . LEU A 1 145 ? 17.406 2.266 -12.281 1 97.12 145 LEU A N 1
ATOM 1134 C CA . LEU A 1 145 ? 18.703 1.624 -12.383 1 97.12 145 LEU A CA 1
ATOM 1135 C C . LEU A 1 145 ? 18.719 0.293 -11.633 1 97.12 145 LEU A C 1
ATOM 1137 O O . LEU A 1 145 ? 18.734 -0.771 -12.258 1 97.12 145 LEU A O 1
ATOM 1141 N N . ILE A 1 146 ? 18.531 0.306 -10.344 1 97.62 146 ILE A N 1
ATOM 1142 C CA . ILE A 1 146 ? 18.75 -0.87 -9.516 1 97.62 146 ILE A CA 1
ATOM 1143 C C . ILE A 1 146 ? 17.656 -1.903 -9.773 1 97.62 146 ILE A C 1
ATOM 1145 O O . ILE A 1 146 ? 17.938 -3.1 -9.883 1 97.62 146 ILE A O 1
ATOM 1149 N N . GLY A 1 147 ? 16.406 -1.423 -9.867 1 95.06 147 GLY A N 1
ATOM 1150 C CA . GLY A 1 147 ? 15.273 -2.307 -10.109 1 95.06 147 GLY A CA 1
ATOM 1151 C C . GLY A 1 147 ? 15.414 -3.125 -11.375 1 95.06 147 GLY A C 1
ATOM 1152 O O . GLY A 1 147 ? 15.414 -4.355 -11.328 1 95.06 147 GLY A O 1
ATOM 1153 N N . PRO A 1 148 ? 15.609 -2.488 -12.477 1 95.69 148 PRO A N 1
ATOM 1154 C CA . PRO A 1 148 ? 15.758 -3.203 -13.742 1 95.69 148 PRO A CA 1
ATOM 1155 C C . PRO A 1 148 ? 16.938 -4.176 -13.742 1 95.69 148 PRO A C 1
ATOM 1157 O O . PRO A 1 148 ? 16.828 -5.277 -14.281 1 95.69 148 PRO A O 1
ATOM 1160 N N . ILE A 1 149 ? 18.031 -3.811 -13.109 1 97.38 149 ILE A N 1
ATOM 1161 C CA . ILE A 1 149 ? 19.203 -4.684 -13.016 1 97.38 149 ILE A CA 1
ATOM 1162 C C . ILE A 1 149 ? 18.844 -5.922 -12.195 1 97.38 149 ILE A C 1
ATOM 1164 O O . ILE A 1 149 ? 19.141 -7.051 -12.602 1 97.38 149 ILE A O 1
ATOM 1168 N N . SER A 1 150 ? 18.203 -5.719 -11.047 1 96.56 150 SER A N 1
ATOM 1169 C CA . SER A 1 150 ? 17.812 -6.824 -10.188 1 96.56 150 SER A CA 1
ATOM 1170 C C . SER A 1 150 ? 16.859 -7.773 -10.914 1 96.56 150 SER A C 1
ATOM 1172 O O . SER A 1 150 ? 16.969 -8.992 -10.781 1 96.56 150 SER A O 1
ATOM 1174 N N . LEU A 1 151 ? 15.945 -7.219 -11.648 1 95.56 151 LEU A N 1
ATOM 1175 C CA . LEU A 1 151 ? 14.969 -8.023 -12.375 1 95.56 151 LEU A CA 1
ATOM 1176 C C . LEU A 1 151 ? 15.648 -8.875 -13.445 1 95.56 151 LEU A C 1
ATOM 1178 O O . LEU A 1 151 ? 15.305 -10.047 -13.617 1 95.56 151 LEU A O 1
ATOM 1182 N N . GLU A 1 152 ? 16.562 -8.305 -14.117 1 97.06 152 GLU A N 1
ATOM 1183 C CA . GLU A 1 152 ? 17.297 -9.031 -15.141 1 97.06 152 GLU A CA 1
ATOM 1184 C C . GLU A 1 152 ? 18.078 -10.195 -14.539 1 97.06 152 GLU A C 1
ATOM 1186 O O . GLU A 1 152 ? 18.047 -11.305 -15.07 1 97.06 152 GLU A O 1
ATOM 1191 N N . ILE A 1 153 ? 18.734 -9.953 -13.461 1 98 153 ILE A N 1
ATOM 1192 C CA . ILE A 1 153 ? 19.531 -10.992 -12.812 1 98 153 ILE A CA 1
ATOM 1193 C C . ILE A 1 153 ? 18.609 -12.086 -12.273 1 98 153 ILE A C 1
ATOM 1195 O O . ILE A 1 153 ? 18.938 -13.273 -12.352 1 98 153 ILE A O 1
ATOM 1199 N N . MET A 1 154 ? 17.484 -11.703 -11.734 1 97 154 MET A N 1
ATOM 1200 C CA . MET A 1 154 ? 16.516 -12.656 -11.234 1 97 154 MET A CA 1
ATOM 1201 C C . MET A 1 154 ? 16.047 -13.594 -12.344 1 97 154 MET A C 1
ATOM 1203 O O . MET A 1 154 ? 15.914 -14.805 -12.133 1 97 154 MET A O 1
ATOM 1207 N N . THR A 1 155 ? 15.805 -13.023 -13.484 1 96.56 155 THR A N 1
ATOM 1208 C CA . THR A 1 155 ? 15.352 -13.82 -14.625 1 96.56 155 THR A CA 1
ATOM 1209 C C . THR A 1 155 ? 16.406 -14.852 -15.016 1 96.56 155 THR A C 1
ATOM 1211 O O . THR A 1 155 ? 16.078 -16 -15.312 1 96.56 155 THR A O 1
ATOM 1214 N N . GLN A 1 156 ? 17.641 -14.469 -14.984 1 97.38 156 GLN A N 1
ATOM 1215 C CA . GLN A 1 156 ? 18.734 -15.398 -15.258 1 97.38 156 GLN A CA 1
ATOM 1216 C C . GLN A 1 156 ? 18.781 -16.516 -14.211 1 97.38 156 GLN A C 1
ATOM 1218 O O . GLN A 1 156 ? 18.938 -17.688 -14.562 1 97.38 156 GLN A O 1
ATOM 1223 N N . GLN A 1 157 ? 18.703 -16.094 -12.977 1 97.5 157 GLN A N 1
ATOM 1224 C CA . GLN A 1 157 ? 18.703 -17.062 -11.883 1 97.5 157 GLN A CA 1
ATOM 1225 C C . GLN A 1 157 ? 17.578 -18.078 -12.039 1 97.5 157 GLN A C 1
ATOM 1227 O O . GLN A 1 157 ? 17.797 -19.281 -11.883 1 97.5 157 GLN A O 1
ATOM 1232 N N . TYR A 1 158 ? 16.422 -17.641 -12.383 1 96.31 158 TYR A N 1
ATOM 1233 C CA . TYR A 1 158 ? 15.25 -18.5 -12.5 1 96.31 158 TYR A CA 1
ATOM 1234 C C . TYR A 1 158 ? 15.383 -19.453 -13.68 1 96.31 158 TYR A C 1
ATOM 1236 O O . TYR A 1 158 ? 14.891 -20.578 -13.633 1 96.31 158 TYR A O 1
ATOM 1244 N N . MET A 1 159 ? 16.031 -19 -14.68 1 96.81 159 MET A N 1
ATOM 1245 C CA . MET A 1 159 ? 16.266 -19.875 -15.82 1 96.81 159 MET A CA 1
ATOM 1246 C C . MET A 1 159 ? 17.125 -21.062 -15.43 1 96.81 159 MET A C 1
ATOM 1248 O O . MET A 1 159 ? 16.828 -22.203 -15.797 1 96.81 159 MET A O 1
ATOM 1252 N N . ILE A 1 160 ? 18.156 -20.844 -14.68 1 97.06 160 ILE A N 1
ATOM 1253 C CA . ILE A 1 160 ? 19.031 -21.906 -14.219 1 97.06 160 ILE A CA 1
ATOM 1254 C C . ILE A 1 160 ? 18.266 -22.828 -13.273 1 97.06 160 ILE A C 1
ATOM 1256 O O . ILE A 1 160 ? 18.375 -24.047 -13.359 1 97.06 160 ILE A O 1
ATOM 1260 N N . GLU A 1 161 ? 17.516 -22.219 -12.383 1 96.69 161 GLU A N 1
ATOM 1261 C CA . GLU A 1 161 ? 16.719 -22.984 -11.43 1 96.69 161 GLU A CA 1
ATOM 1262 C C . GLU A 1 161 ? 15.734 -23.906 -12.148 1 96.69 161 GLU A C 1
ATOM 1264 O O . GLU A 1 161 ? 15.562 -25.062 -11.766 1 96.69 161 GLU A O 1
ATOM 1269 N N . LYS A 1 162 ? 15.148 -23.359 -13.141 1 95.88 162 LYS A N 1
ATOM 1270 C CA . LYS A 1 162 ? 14.195 -24.141 -13.93 1 95.88 162 LYS A CA 1
ATOM 1271 C C . LYS A 1 162 ? 14.875 -25.328 -14.609 1 95.88 162 LYS A C 1
ATOM 1273 O O . LYS A 1 162 ? 14.312 -26.422 -14.648 1 95.88 162 LYS A O 1
ATOM 1278 N N . GLU A 1 163 ? 16.062 -25.125 -15.078 1 95.62 163 GLU A N 1
ATOM 1279 C CA . GLU A 1 163 ? 16.844 -26.188 -15.711 1 95.62 163 GLU A CA 1
ATOM 1280 C C . GLU A 1 163 ? 17.141 -27.312 -14.734 1 95.62 163 GLU A C 1
ATOM 1282 O O . GLU A 1 163 ? 17.25 -28.484 -15.133 1 95.62 163 GLU A O 1
ATOM 1287 N N . HIS A 1 164 ? 17.25 -27 -13.508 1 95.5 164 HIS A N 1
ATOM 1288 C CA . HIS A 1 164 ? 17.547 -27.969 -12.469 1 95.5 164 HIS A CA 1
ATOM 1289 C C . HIS A 1 164 ? 16.266 -28.5 -11.82 1 95.5 164 HIS A C 1
ATOM 1291 O O . HIS A 1 164 ? 16.328 -29.219 -10.812 1 95.5 164 HIS A O 1
ATOM 1297 N N . GLY A 1 165 ? 15.094 -28.031 -12.297 1 94.38 165 GLY A N 1
ATOM 1298 C CA . GLY A 1 165 ? 13.812 -28.547 -11.852 1 94.38 165 GLY A CA 1
ATOM 1299 C C . GLY A 1 165 ? 13.297 -27.859 -10.609 1 94.38 165 GLY A C 1
ATOM 1300 O O . GLY A 1 165 ? 12.516 -28.438 -9.844 1 94.38 165 GLY A O 1
ATOM 1301 N N . HIS A 1 166 ? 13.828 -26.656 -10.312 1 93.81 166 HIS A N 1
ATOM 1302 C CA . HIS A 1 166 ? 13.398 -25.891 -9.141 1 93.81 166 HIS A CA 1
ATOM 1303 C C . HIS A 1 166 ? 12.5 -24.719 -9.547 1 93.81 166 HIS A C 1
ATOM 1305 O O . HIS A 1 166 ? 12.414 -24.391 -10.734 1 93.81 166 HIS A O 1
ATOM 1311 N N . GLY A 1 167 ? 11.711 -24.156 -8.617 1 93.56 167 GLY A N 1
ATOM 1312 C CA . GLY A 1 167 ? 10.906 -22.969 -8.891 1 93.56 167 GLY A CA 1
ATOM 1313 C C . GLY A 1 167 ? 9.57 -22.984 -8.172 1 93.56 167 GLY A C 1
ATOM 1314 O O . GLY A 1 167 ? 8.938 -21.938 -8.023 1 93.56 167 GLY A O 1
ATOM 1315 N N . ASP A 1 168 ? 9.211 -24.141 -7.66 1 91.81 168 ASP A N 1
ATOM 1316 C CA . ASP A 1 168 ? 7.879 -24.281 -7.082 1 91.81 168 ASP A CA 1
ATOM 1317 C C . ASP A 1 168 ? 7.934 -24.281 -5.559 1 91.81 168 ASP A C 1
ATOM 1319 O O . ASP A 1 168 ? 6.902 -24.375 -4.891 1 91.81 168 ASP A O 1
ATOM 1323 N N . GLU A 1 169 ? 9.195 -24.109 -5.035 1 89.81 169 GLU A N 1
ATOM 1324 C CA . GLU A 1 169 ? 9.328 -24.062 -3.584 1 89.81 169 GLU A CA 1
ATOM 1325 C C . GLU A 1 169 ? 8.68 -22.797 -3.021 1 89.81 169 GLU A C 1
ATOM 1327 O O . GLU A 1 169 ? 8.711 -21.734 -3.656 1 89.81 169 GLU A O 1
ATOM 1332 N N . ILE A 1 170 ? 8.141 -22.953 -1.838 1 88.69 170 ILE A N 1
ATOM 1333 C CA . ILE A 1 170 ? 7.496 -21.812 -1.188 1 88.69 170 ILE A CA 1
ATOM 1334 C C . ILE A 1 170 ? 8.328 -21.359 0.011 1 88.69 170 ILE A C 1
ATOM 1336 O O . ILE A 1 170 ? 8.664 -22.172 0.878 1 88.69 170 ILE A O 1
ATOM 1340 N N . GLY A 1 171 ? 8.672 -20.109 0.024 1 86.75 171 GLY A N 1
ATOM 1341 C CA . GLY A 1 171 ? 9.281 -19.484 1.185 1 86.75 171 GLY A CA 1
ATOM 1342 C C . GLY A 1 171 ? 10.719 -19.922 1.41 1 86.75 171 GLY A C 1
ATOM 1343 O O . GLY A 1 171 ? 11.242 -19.812 2.521 1 86.75 171 GLY A O 1
ATOM 1344 N N . THR A 1 172 ? 11.305 -20.609 0.437 1 85.25 172 THR A N 1
ATOM 1345 C CA . THR A 1 172 ? 12.672 -21.094 0.603 1 85.25 172 THR A CA 1
ATOM 1346 C C . THR A 1 172 ? 13.414 -21.109 -0.734 1 85.25 172 THR A C 1
ATOM 1348 O O . THR A 1 172 ? 12.805 -20.891 -1.785 1 85.25 172 THR A O 1
ATOM 1351 N N . HIS A 1 173 ? 14.703 -21.312 -0.701 1 87.75 173 HIS A N 1
ATOM 1352 C CA . HIS A 1 173 ? 15.562 -21.406 -1.88 1 87.75 173 HIS A CA 1
ATOM 1353 C C . HIS A 1 173 ? 15.859 -22.859 -2.229 1 87.75 173 HIS A C 1
ATOM 1355 O O . HIS A 1 173 ? 15.789 -23.734 -1.366 1 87.75 173 HIS A O 1
ATOM 1361 N N . PRO A 1 174 ? 16.219 -23 -3.506 1 89.56 174 PRO A N 1
ATOM 1362 C CA . PRO A 1 174 ? 16.562 -24.359 -3.924 1 89.56 174 PRO A CA 1
ATOM 1363 C C . PRO A 1 174 ? 17.734 -24.953 -3.129 1 89.56 174 PRO A C 1
ATOM 1365 O O . PRO A 1 174 ? 18.688 -24.234 -2.818 1 89.56 174 PRO A O 1
ATOM 1368 N N . THR A 1 175 ? 17.594 -26.172 -2.793 1 88.88 175 THR A N 1
ATOM 1369 C CA . THR A 1 175 ? 18.625 -26.891 -2.072 1 88.88 175 THR A CA 1
ATOM 1370 C C . THR A 1 175 ? 19.047 -28.141 -2.846 1 88.88 175 THR A C 1
ATOM 1372 O O . THR A 1 175 ? 18.453 -28.469 -3.877 1 88.88 175 THR A O 1
ATOM 1375 N N . GLY A 1 176 ? 20.25 -28.75 -2.387 1 91.44 176 GLY A N 1
ATOM 1376 C CA . GLY A 1 176 ? 20.703 -29.984 -3.002 1 91.44 176 GLY A CA 1
ATOM 1377 C C . GLY A 1 176 ? 21.781 -29.781 -4.047 1 91.44 176 GLY A C 1
ATOM 1378 O O . GLY A 1 176 ? 22.703 -29.016 -3.842 1 91.44 176 GLY A O 1
ATOM 1379 N N . LYS A 1 177 ? 21.672 -30.484 -5.188 1 92.62 177 LYS A N 1
ATOM 1380 C CA . LYS A 1 177 ? 22.719 -30.562 -6.199 1 92.62 177 LYS A CA 1
ATOM 1381 C C . LYS A 1 177 ? 22.969 -29.203 -6.848 1 92.62 177 LYS A C 1
ATOM 1383 O O . LYS A 1 177 ? 24.078 -28.922 -7.281 1 92.62 177 LYS A O 1
ATOM 1388 N N . ILE A 1 178 ? 21.922 -28.406 -6.867 1 94.69 178 ILE A N 1
ATOM 1389 C CA . ILE A 1 178 ? 22.031 -27.109 -7.539 1 94.69 178 ILE A CA 1
ATOM 1390 C C . ILE A 1 178 ? 23.062 -26.234 -6.816 1 94.69 178 ILE A C 1
ATOM 1392 O O . ILE A 1 178 ? 23.672 -25.359 -7.422 1 94.69 178 ILE A O 1
ATOM 1396 N N . GLN A 1 179 ? 23.281 -26.484 -5.555 1 93.75 179 GLN A N 1
ATOM 1397 C CA . GLN A 1 179 ? 24.219 -25.688 -4.762 1 93.75 179 GLN A CA 1
ATOM 1398 C C . GLN A 1 179 ? 25.656 -25.922 -5.223 1 93.75 179 GLN A C 1
ATOM 1400 O O . GLN A 1 179 ? 26.547 -25.141 -4.91 1 93.75 179 GLN A O 1
ATOM 1405 N N . GLN A 1 180 ? 25.875 -26.969 -5.938 1 94.81 180 GLN A N 1
ATOM 1406 C CA . GLN A 1 180 ? 27.219 -27.297 -6.438 1 94.81 180 GLN A CA 1
ATOM 1407 C C . GLN A 1 180 ? 27.453 -26.672 -7.812 1 94.81 180 GLN A C 1
ATOM 1409 O O . GLN A 1 180 ? 28.562 -26.719 -8.336 1 94.81 180 GLN A O 1
ATOM 1414 N N . ASP A 1 181 ? 26.438 -26.125 -8.414 1 96.19 181 ASP A N 1
ATOM 1415 C CA . ASP A 1 181 ? 26.547 -25.453 -9.703 1 96.19 181 ASP A CA 1
ATOM 1416 C C . ASP A 1 181 ? 27.172 -24.062 -9.531 1 96.19 181 ASP A C 1
ATOM 1418 O O . ASP A 1 181 ? 26.531 -23.156 -8.984 1 96.19 181 ASP A O 1
ATOM 1422 N N . ALA A 1 182 ? 28.328 -23.875 -10.094 1 96.69 182 ALA A N 1
ATOM 1423 C CA . ALA A 1 182 ? 29.078 -22.641 -9.914 1 96.69 182 ALA A CA 1
ATOM 1424 C C . ALA A 1 182 ? 28.375 -21.453 -10.586 1 96.69 182 ALA A C 1
ATOM 1426 O O . ALA A 1 182 ? 28.406 -20.344 -10.078 1 96.69 182 ALA A O 1
ATOM 1427 N N . LYS A 1 183 ? 27.859 -21.688 -11.727 1 96.88 183 LYS A N 1
ATOM 1428 C CA . LYS A 1 183 ? 27.125 -20.641 -12.43 1 96.88 183 LYS A CA 1
ATOM 1429 C C . LYS A 1 183 ? 25.938 -20.156 -11.609 1 96.88 183 LYS A C 1
ATOM 1431 O O . LYS A 1 183 ? 25.688 -18.953 -11.516 1 96.88 183 LYS A O 1
ATOM 1436 N N . TYR A 1 184 ? 25.188 -21.047 -11.031 1 97.31 184 TYR A N 1
ATOM 1437 C CA . TYR A 1 184 ? 24.047 -20.719 -10.18 1 97.31 184 TYR A CA 1
ATOM 1438 C C . TYR A 1 184 ? 24.484 -19.891 -8.977 1 97.31 184 TYR A C 1
ATOM 1440 O O . TYR A 1 184 ? 23.875 -18.859 -8.664 1 97.31 184 TYR A O 1
ATOM 1448 N N . GLN A 1 185 ? 25.516 -20.344 -8.344 1 97.25 185 GLN A N 1
ATOM 1449 C CA . GLN A 1 185 ? 26 -19.641 -7.156 1 97.25 185 GLN A CA 1
ATOM 1450 C C . GLN A 1 185 ? 26.406 -18.219 -7.488 1 97.25 185 GLN A C 1
ATOM 1452 O O . GLN A 1 185 ? 26.156 -17.297 -6.703 1 97.25 185 GLN A O 1
ATOM 1457 N N . LYS A 1 186 ? 27.031 -18.031 -8.57 1 97.88 186 LYS A N 1
ATOM 1458 C CA . LYS A 1 186 ? 27.469 -16.703 -8.984 1 97.88 186 LYS A CA 1
ATOM 1459 C C . LYS A 1 186 ? 26.281 -15.773 -9.219 1 97.88 186 LYS A C 1
ATOM 1461 O O . LYS A 1 186 ? 26.266 -14.648 -8.727 1 97.88 186 LYS A O 1
ATOM 1466 N N . VAL A 1 187 ? 25.328 -16.25 -9.969 1 97.94 187 VAL A N 1
ATOM 1467 C CA . VAL A 1 187 ? 24.156 -15.43 -10.297 1 97.94 187 VAL A CA 1
ATOM 1468 C C . VAL A 1 187 ? 23.328 -15.18 -9.039 1 97.94 187 VAL A C 1
ATOM 1470 O O . VAL A 1 187 ? 22.828 -14.07 -8.844 1 97.94 187 VAL A O 1
ATOM 1473 N N . ARG A 1 188 ? 23.172 -16.172 -8.258 1 96.81 188 ARG A N 1
ATOM 1474 C CA . ARG A 1 188 ? 22.438 -16.016 -7.004 1 96.81 188 ARG A CA 1
ATOM 1475 C C . ARG A 1 188 ? 23.062 -14.953 -6.121 1 96.81 188 ARG A C 1
ATOM 1477 O O . ARG A 1 188 ? 22.359 -14.109 -5.562 1 96.81 188 ARG A O 1
ATOM 1484 N N . LYS A 1 189 ? 24.344 -15.031 -5.949 1 97.25 189 LYS A N 1
ATOM 1485 C CA . LYS A 1 189 ? 25.047 -14.039 -5.148 1 97.25 189 LYS A CA 1
ATOM 1486 C C . LYS A 1 189 ? 24.859 -12.641 -5.715 1 97.25 189 LYS A C 1
ATOM 1488 O O . LYS A 1 189 ? 24.703 -11.672 -4.961 1 97.25 189 LYS A O 1
ATOM 1493 N N . ARG A 1 190 ? 24.938 -12.523 -6.965 1 97.69 190 ARG A N 1
ATOM 1494 C CA . ARG A 1 190 ? 24.719 -11.234 -7.613 1 97.69 190 ARG A CA 1
ATOM 1495 C C . ARG A 1 190 ? 23.297 -10.727 -7.344 1 97.69 190 ARG A C 1
ATOM 1497 O O . ARG A 1 190 ? 23.109 -9.547 -7.039 1 97.69 190 ARG A O 1
ATOM 1504 N N . PHE A 1 191 ? 22.312 -11.609 -7.508 1 97.31 191 PHE A N 1
ATOM 1505 C CA . PHE A 1 191 ? 20.938 -11.211 -7.246 1 97.31 191 PHE A CA 1
ATOM 1506 C C . PHE A 1 191 ? 20.766 -10.766 -5.797 1 97.31 191 PHE A C 1
ATOM 1508 O O . PHE A 1 191 ? 20.156 -9.734 -5.527 1 97.31 191 PHE A O 1
ATOM 1515 N N . MET A 1 192 ? 21.281 -11.523 -4.895 1 96.06 192 MET A N 1
ATOM 1516 C CA . MET A 1 192 ? 21.156 -11.188 -3.477 1 96.06 192 MET A CA 1
ATOM 1517 C C . MET A 1 192 ? 21.781 -9.82 -3.184 1 96.06 192 MET A C 1
ATOM 1519 O O . MET A 1 192 ? 21.25 -9.055 -2.383 1 96.06 192 MET A O 1
ATOM 1523 N N . LYS A 1 193 ? 22.906 -9.586 -3.816 1 97.69 193 LYS A N 1
ATOM 1524 C CA . LYS A 1 193 ? 23.578 -8.312 -3.627 1 97.69 193 LYS A CA 1
ATOM 1525 C C . LYS A 1 193 ? 22.703 -7.152 -4.113 1 97.69 193 LYS A C 1
ATOM 1527 O O . LYS A 1 193 ? 22.453 -6.203 -3.365 1 97.69 193 LYS A O 1
ATOM 1532 N N . TYR A 1 194 ? 22.219 -7.199 -5.293 1 97.12 194 TYR A N 1
ATOM 1533 C CA . TYR A 1 194 ? 21.453 -6.105 -5.875 1 97.12 194 TYR A CA 1
ATOM 1534 C C . TYR A 1 194 ? 20.078 -5.984 -5.211 1 97.12 194 TYR A C 1
ATOM 1536 O O . TYR A 1 194 ? 19.547 -4.879 -5.059 1 97.12 194 TYR A O 1
ATOM 1544 N N . HIS A 1 195 ? 19.5 -7.121 -4.891 1 95.31 195 HIS A N 1
ATOM 1545 C CA . HIS A 1 195 ? 18.25 -7.082 -4.129 1 95.31 195 HIS A CA 1
ATOM 1546 C C . HIS A 1 195 ? 18.453 -6.391 -2.785 1 95.31 195 HIS A C 1
ATOM 1548 O O . HIS A 1 195 ? 17.609 -5.582 -2.371 1 95.31 195 HIS A O 1
ATOM 1554 N N . ALA A 1 196 ? 19.531 -6.707 -2.098 1 96.62 196 ALA A N 1
ATOM 1555 C CA . ALA A 1 196 ? 19.844 -6.07 -0.82 1 96.62 196 ALA A CA 1
ATOM 1556 C C . ALA A 1 196 ? 20.062 -4.57 -0.995 1 96.62 196 ALA A C 1
ATOM 1558 O O . ALA A 1 196 ? 19.594 -3.771 -0.179 1 96.62 196 ALA A O 1
ATOM 1559 N N . ILE A 1 197 ? 20.781 -4.184 -2.006 1 97.88 197 ILE A N 1
ATOM 1560 C CA . ILE A 1 197 ? 21.016 -2.773 -2.291 1 97.88 197 ILE A CA 1
ATOM 1561 C C . ILE A 1 197 ? 19.688 -2.074 -2.564 1 97.88 197 ILE A C 1
ATOM 1563 O O . ILE A 1 197 ? 19.406 -1.009 -2.008 1 97.88 197 ILE A O 1
ATOM 1567 N N . SER A 1 198 ? 18.859 -2.652 -3.41 1 97.81 198 SER A N 1
ATOM 1568 C CA . SER A 1 198 ? 17.531 -2.104 -3.709 1 97.81 198 SER A CA 1
ATOM 1569 C C . SER A 1 198 ? 16.703 -1.934 -2.441 1 97.81 198 SER A C 1
ATOM 1571 O O . SER A 1 198 ? 16.062 -0.902 -2.25 1 97.81 198 SER A O 1
ATOM 1573 N N . SER A 1 199 ? 16.734 -2.953 -1.606 1 97 199 SER A N 1
ATOM 1574 C CA . SER A 1 199 ? 15.977 -2.938 -0.361 1 97 199 SER A CA 1
ATOM 1575 C C . SER A 1 199 ? 16.469 -1.844 0.577 1 97 199 SER A C 1
ATOM 1577 O O . SER A 1 199 ? 15.68 -1.164 1.226 1 97 199 SER A O 1
ATOM 1579 N N . LEU A 1 200 ? 17.781 -1.691 0.69 1 97.38 200 LEU A N 1
ATOM 1580 C CA . LEU A 1 200 ? 18.359 -0.657 1.538 1 97.38 200 LEU A CA 1
ATOM 1581 C C . LEU A 1 200 ? 18 0.733 1.025 1 97.38 200 LEU A C 1
ATOM 1583 O O . LEU A 1 200 ? 17.641 1.613 1.808 1 97.38 200 LEU A O 1
ATOM 1587 N N . VAL A 1 201 ? 18.125 0.908 -0.242 1 98.31 201 VAL A N 1
ATOM 1588 C CA . VAL A 1 201 ? 17.75 2.174 -0.869 1 98.31 201 VAL A CA 1
ATOM 1589 C C . VAL A 1 201 ? 16.266 2.457 -0.626 1 98.31 201 VAL A C 1
ATOM 1591 O O . VAL A 1 201 ? 15.883 3.592 -0.334 1 98.31 201 VAL A O 1
ATOM 1594 N N . ASN A 1 202 ? 15.43 1.461 -0.745 1 98.25 202 ASN A N 1
ATOM 1595 C CA . ASN A 1 202 ? 14.016 1.602 -0.427 1 98.25 202 ASN A CA 1
ATOM 1596 C C . ASN A 1 202 ? 13.805 1.985 1.034 1 98.25 202 ASN A C 1
ATOM 1598 O O . ASN A 1 202 ? 12.945 2.818 1.344 1 98.25 202 ASN A O 1
ATOM 1602 N N . MET A 1 203 ? 14.625 1.408 1.924 1 98.12 203 MET A N 1
ATOM 1603 C CA . MET A 1 203 ? 14.484 1.685 3.35 1 98.12 203 MET A CA 1
ATOM 1604 C C . MET A 1 203 ? 14.836 3.135 3.662 1 98.12 203 MET A C 1
ATOM 1606 O O . MET A 1 203 ? 14.234 3.752 4.539 1 98.12 203 MET A O 1
ATOM 1610 N N . VAL A 1 204 ? 15.758 3.66 2.945 1 98.44 204 VAL A N 1
ATOM 1611 C CA . VAL A 1 204 ? 16.078 5.074 3.088 1 98.44 204 VAL A CA 1
ATOM 1612 C C . VAL A 1 204 ? 14.859 5.926 2.775 1 98.44 204 VAL A C 1
ATOM 1614 O O . VAL A 1 204 ? 14.547 6.871 3.504 1 98.44 204 VAL A O 1
ATOM 1617 N N . ALA A 1 205 ? 14.164 5.574 1.731 1 98.75 205 ALA A N 1
ATOM 1618 C CA . ALA A 1 205 ? 12.969 6.309 1.337 1 98.75 205 ALA A CA 1
ATOM 1619 C C . ALA A 1 205 ? 11.859 6.148 2.377 1 98.75 205 ALA A C 1
ATOM 1621 O O . ALA A 1 205 ? 11.156 7.109 2.699 1 98.75 205 ALA A O 1
ATOM 1622 N N . VAL A 1 206 ? 11.672 4.934 2.895 1 98.69 206 VAL A N 1
ATOM 1623 C CA . VAL A 1 206 ? 10.656 4.676 3.904 1 98.69 206 VAL A CA 1
ATOM 1624 C C . VAL A 1 206 ? 10.938 5.512 5.152 1 98.69 206 VAL A C 1
ATOM 1626 O O . VAL A 1 206 ? 10.047 6.199 5.66 1 98.69 206 VAL A O 1
ATOM 1629 N N . VAL A 1 207 ? 12.148 5.469 5.602 1 98.31 207 VAL A N 1
ATOM 1630 C CA . VAL A 1 207 ? 12.539 6.199 6.805 1 98.31 207 VAL A CA 1
ATOM 1631 C C . VAL A 1 207 ? 12.43 7.703 6.551 1 98.31 207 VAL A C 1
ATOM 1633 O O . VAL A 1 207 ? 11.945 8.445 7.406 1 98.31 207 VAL A O 1
ATOM 1636 N N . GLY A 1 208 ? 12.883 8.133 5.391 1 98.75 208 GLY A N 1
ATOM 1637 C CA . GLY A 1 208 ? 12.758 9.531 5.031 1 98.75 208 GLY A CA 1
ATOM 1638 C C . GLY A 1 208 ? 11.32 10.023 5.059 1 98.75 208 GLY A C 1
ATOM 1639 O O . GLY A 1 208 ? 11.031 11.078 5.637 1 98.75 208 GLY A O 1
ATOM 1640 N N . ASN A 1 209 ? 10.43 9.289 4.434 1 98.81 209 ASN A N 1
ATOM 1641 C CA . ASN A 1 209 ? 9.016 9.656 4.469 1 98.81 209 ASN A CA 1
ATOM 1642 C C . ASN A 1 209 ? 8.469 9.633 5.895 1 98.81 209 ASN A C 1
ATOM 1644 O O . ASN A 1 209 ? 7.633 10.461 6.254 1 98.81 209 ASN A O 1
ATOM 1648 N N . GLY A 1 210 ? 8.93 8.656 6.691 1 98.5 210 GLY A N 1
ATOM 1649 C CA . GLY A 1 210 ? 8.523 8.625 8.086 1 98.5 210 GLY A CA 1
ATOM 1650 C C . GLY A 1 210 ? 8.945 9.875 8.852 1 98.5 210 GLY A C 1
ATOM 1651 O O . GLY A 1 210 ? 8.148 10.445 9.602 1 98.5 210 GLY A O 1
ATOM 1652 N N . ILE A 1 211 ? 10.148 10.312 8.633 1 98.25 211 ILE A N 1
ATOM 1653 C CA . ILE A 1 211 ? 10.664 11.531 9.25 1 98.25 211 ILE A CA 1
ATOM 1654 C C . ILE A 1 211 ? 9.836 12.727 8.805 1 98.25 211 ILE A C 1
ATOM 1656 O O . ILE A 1 211 ? 9.484 13.586 9.617 1 98.25 211 ILE A O 1
ATOM 1660 N N . HIS A 1 212 ? 9.508 12.766 7.59 1 98.56 212 HIS A N 1
ATOM 1661 C CA . HIS A 1 212 ? 8.766 13.898 7.055 1 98.56 212 HIS A CA 1
ATOM 1662 C C . HIS A 1 212 ? 7.324 13.898 7.566 1 98.56 212 HIS A C 1
ATOM 1664 O O . HIS A 1 212 ? 6.738 14.961 7.777 1 98.56 212 HIS A O 1
ATOM 1670 N N . VAL A 1 213 ? 6.734 12.68 7.727 1 98.56 213 VAL A N 1
ATOM 1671 C CA . VAL A 1 213 ? 5.406 12.586 8.328 1 98.56 213 VAL A CA 1
ATOM 1672 C C . VAL A 1 213 ? 5.438 13.156 9.742 1 98.56 213 VAL A C 1
ATOM 1674 O O . VAL A 1 213 ? 4.52 13.867 10.148 1 98.56 213 VAL A O 1
ATOM 1677 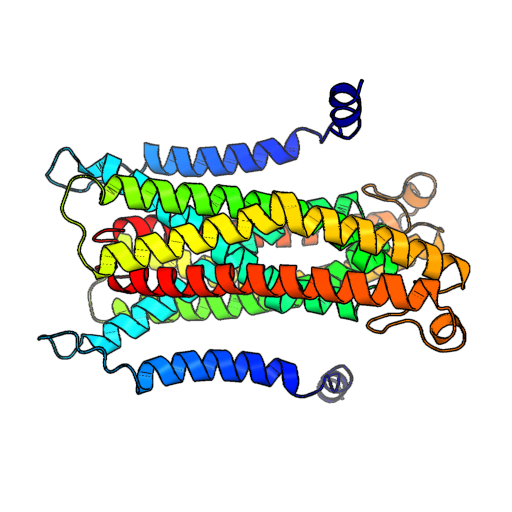N N . TYR A 1 214 ? 6.449 12.883 10.453 1 97.44 214 TYR A N 1
ATOM 1678 C CA . TYR A 1 214 ? 6.602 13.461 11.781 1 97.44 214 TYR A CA 1
ATOM 1679 C C . TYR A 1 214 ? 6.707 14.977 11.711 1 97.44 214 TYR A C 1
ATOM 1681 O O . TYR A 1 214 ? 6.074 15.695 12.484 1 97.44 214 TYR A O 1
ATOM 1689 N N . TYR A 1 215 ? 7.492 15.453 10.828 1 97.19 215 TYR A N 1
ATOM 1690 C CA . TYR A 1 215 ? 7.633 16.891 10.617 1 97.19 215 TYR A CA 1
ATOM 1691 C C . TYR A 1 215 ? 6.285 17.531 10.32 1 97.19 215 TYR A C 1
ATOM 1693 O O . TYR A 1 215 ? 5.938 18.562 10.898 1 97.19 215 TYR A O 1
ATOM 1701 N N . LEU A 1 216 ? 5.559 16.938 9.406 1 97.69 216 LEU A N 1
ATOM 1702 C CA . LEU A 1 216 ? 4.254 17.484 9.047 1 97.69 216 LEU A CA 1
ATOM 1703 C C . LEU A 1 216 ? 3.309 17.469 10.242 1 97.69 216 LEU A C 1
ATOM 1705 O O . LEU A 1 216 ? 2.484 18.375 10.391 1 97.69 216 LEU A O 1
ATOM 1709 N N . ALA A 1 217 ? 3.416 16.406 11.062 1 97.44 217 ALA A N 1
ATOM 1710 C CA . ALA A 1 217 ? 2.605 16.359 12.273 1 97.44 217 ALA A CA 1
ATOM 1711 C C . ALA A 1 217 ? 2.887 17.578 13.164 1 97.44 217 ALA A C 1
ATOM 1713 O O . ALA A 1 217 ? 1.971 18.125 13.773 1 97.44 217 ALA A O 1
ATOM 1714 N N . CYS A 1 218 ? 4.125 17.984 13.195 1 95.44 218 CYS A N 1
ATOM 1715 C CA . CYS A 1 218 ? 4.523 19.125 14 1 95.44 218 CYS A CA 1
ATOM 1716 C C . CYS A 1 218 ? 3.979 20.422 13.398 1 95.44 218 CYS A C 1
ATOM 1718 O O . CYS A 1 218 ? 3.887 21.438 14.094 1 95.44 218 CYS A O 1
ATOM 1720 N N . GLN A 1 219 ? 3.625 20.406 12.117 1 95.19 219 GLN A N 1
ATOM 1721 C CA . GLN A 1 219 ? 3.123 21.594 11.438 1 95.19 219 GLN A CA 1
ATOM 1722 C C . GLN A 1 219 ? 1.603 21.688 11.539 1 95.19 219 GLN A C 1
ATOM 1724 O O . GLN A 1 219 ? 1.002 22.656 11.086 1 95.19 219 GLN A O 1
ATOM 1729 N N . LEU A 1 220 ? 0.974 20.656 12.117 1 95.06 220 LEU A N 1
ATOM 1730 C CA . LEU A 1 220 ? -0.48 20.656 12.227 1 95.06 220 LEU A CA 1
ATOM 1731 C C . LEU A 1 220 ? -0.94 21.578 13.359 1 95.06 220 LEU A C 1
ATOM 1733 O O . LEU A 1 220 ? -0.508 21.422 14.5 1 95.06 220 LEU A O 1
ATOM 1737 N N . ALA A 1 221 ? -1.741 22.531 13.016 1 91.94 221 ALA A N 1
ATOM 1738 C CA . ALA A 1 221 ? -2.361 23.375 14.031 1 91.94 221 ALA A CA 1
ATOM 1739 C C . ALA A 1 221 ? -3.283 22.562 14.938 1 91.94 221 ALA A C 1
ATOM 1741 O O . ALA A 1 221 ? -3.457 22.891 16.109 1 91.94 221 ALA A O 1
ATOM 1742 N N . GLY A 1 222 ? -3.893 21.547 14.422 1 89.31 222 GLY A N 1
ATOM 1743 C CA . GLY A 1 222 ? -4.801 20.594 15.031 1 89.31 222 GLY A CA 1
ATOM 1744 C C . GLY A 1 222 ? -5.145 19.422 14.125 1 89.31 222 GLY A C 1
ATOM 1745 O O . GLY A 1 222 ? -4.84 19.453 12.93 1 89.31 222 GLY A O 1
ATOM 1746 N N . ILE A 1 223 ? -5.699 18.484 14.758 1 91.06 223 ILE A N 1
ATOM 1747 C CA . ILE A 1 223 ? -6.105 17.375 13.898 1 91.06 223 ILE A CA 1
ATOM 1748 C C . ILE A 1 223 ? -7.625 17.375 13.75 1 91.06 223 ILE A C 1
ATOM 1750 O O . ILE A 1 223 ? -8.344 17.938 14.578 1 91.06 223 ILE A O 1
ATOM 1754 N N . MET B 1 1 ? -16.609 -27.109 21.891 1 25.75 1 MET B N 1
ATOM 1755 C CA . MET B 1 1 ? -15.938 -27.781 20.781 1 25.75 1 MET B CA 1
ATOM 1756 C C . MET B 1 1 ? -15.578 -26.781 19.688 1 25.75 1 MET B C 1
ATOM 1758 O O . MET B 1 1 ? -14.656 -27.016 18.906 1 25.75 1 MET B O 1
ATOM 1762 N N . ALA B 1 2 ? -16.422 -25.75 19.422 1 26.36 2 ALA B N 1
ATOM 1763 C CA . ALA B 1 2 ? -16.344 -24.734 18.375 1 26.36 2 ALA B CA 1
ATOM 1764 C C . ALA B 1 2 ? -15.211 -23.75 18.641 1 26.36 2 ALA B C 1
ATOM 1766 O O . ALA B 1 2 ? -14.523 -23.328 17.703 1 26.36 2 ALA B O 1
ATOM 1767 N N . PHE B 1 3 ? -14.898 -23.344 19.828 1 28.78 3 PHE B N 1
ATOM 1768 C CA . PHE B 1 3 ? -13.836 -22.422 20.219 1 28.78 3 PHE B CA 1
ATOM 1769 C C . PHE B 1 3 ? -12.469 -23.094 20.094 1 28.78 3 PHE B C 1
ATOM 1771 O O . PHE B 1 3 ? -11.445 -22.406 20.094 1 28.78 3 PHE B O 1
ATOM 1778 N N . GLU B 1 4 ? -12.359 -24.375 20.328 1 29.44 4 GLU B N 1
ATOM 1779 C CA . GLU B 1 4 ? -11.078 -25.078 20.344 1 29.44 4 GLU B CA 1
ATOM 1780 C C . GLU B 1 4 ? -10.461 -25.141 18.953 1 29.44 4 GLU B C 1
ATOM 1782 O O . GLU B 1 4 ? -9.242 -25.312 18.828 1 29.44 4 GLU B O 1
ATOM 1787 N N . ASN B 1 5 ? -11.266 -25.219 17.828 1 28.83 5 ASN B N 1
ATOM 1788 C CA . ASN B 1 5 ? -10.711 -25.391 16.5 1 28.83 5 ASN B CA 1
ATOM 1789 C C . ASN B 1 5 ? -10.078 -24.094 15.984 1 28.83 5 ASN B C 1
ATOM 1791 O O . ASN B 1 5 ? -9.648 -24.031 14.828 1 28.83 5 ASN B O 1
ATOM 1795 N N . LEU B 1 6 ? -10.414 -22.922 16.562 1 29.14 6 LEU B N 1
ATOM 1796 C CA . LEU B 1 6 ? -9.812 -21.688 16.078 1 29.14 6 LEU B CA 1
ATOM 1797 C C . LEU B 1 6 ? -8.312 -21.672 16.359 1 29.14 6 LEU B C 1
ATOM 1799 O O . LEU B 1 6 ? -7.594 -20.797 15.867 1 29.14 6 LEU B O 1
ATOM 1803 N N . ARG B 1 7 ? -7.871 -22.469 17.312 1 29.92 7 ARG B N 1
ATOM 1804 C CA . ARG B 1 7 ? -6.473 -22.516 17.734 1 29.92 7 ARG B CA 1
ATOM 1805 C C . ARG B 1 7 ? -5.605 -23.156 16.656 1 29.92 7 ARG B C 1
ATOM 1807 O O . ARG B 1 7 ? -4.41 -22.875 16.547 1 29.92 7 ARG B O 1
ATOM 1814 N N . LYS B 1 8 ? -6.102 -24.297 16.078 1 31.69 8 LYS B N 1
ATOM 1815 C CA . LYS B 1 8 ? -5.227 -25.031 15.172 1 31.69 8 LYS B CA 1
ATOM 1816 C C . LYS B 1 8 ? -4.727 -24.125 14.047 1 31.69 8 LYS B C 1
ATOM 1818 O O . LYS B 1 8 ? -3.684 -24.391 13.445 1 31.69 8 LYS B O 1
ATOM 1823 N N . TYR B 1 9 ? -5.645 -23.359 13.578 1 28.69 9 TYR B N 1
ATOM 1824 C CA . TYR B 1 9 ? -5.203 -22.5 12.477 1 28.69 9 TYR B CA 1
ATOM 1825 C C . TYR B 1 9 ? -4.316 -21.375 12.984 1 28.69 9 TYR B C 1
ATOM 1827 O O . TYR B 1 9 ? -3.998 -20.438 12.234 1 28.69 9 TYR B O 1
ATOM 1835 N N . TRP B 1 10 ? -4.16 -21.297 14.305 1 30.14 10 TRP B N 1
ATOM 1836 C CA . TRP B 1 10 ? -3.207 -20.297 14.773 1 30.14 10 TRP B CA 1
ATOM 1837 C C . TRP B 1 10 ? -1.777 -20.703 14.43 1 30.14 10 TRP B C 1
ATOM 1839 O O . TRP B 1 10 ? -1.238 -21.656 15 1 30.14 10 TRP B O 1
ATOM 1849 N N . PRO B 1 11 ? -1.438 -20.906 13.148 1 29.05 11 PRO B N 1
ATOM 1850 C CA . PRO B 1 11 ? -0.05 -21.297 12.898 1 29.05 11 PRO B CA 1
ATOM 1851 C C . PRO B 1 11 ? 0.935 -20.641 13.859 1 29.05 11 PRO B C 1
ATOM 1853 O O . PRO B 1 11 ? 0.653 -19.562 14.391 1 29.05 11 PRO B O 1
ATOM 1856 N N . THR B 1 12 ? 1.773 -21.469 14.508 1 27.77 12 THR B N 1
ATOM 1857 C CA . THR B 1 12 ? 2.992 -21.141 15.242 1 27.77 12 THR B CA 1
ATOM 1858 C C . THR B 1 12 ? 3.867 -20.172 14.453 1 27.77 12 THR B C 1
ATOM 1860 O O . THR B 1 12 ? 4.84 -20.594 13.82 1 27.77 12 THR B O 1
ATOM 1863 N N . TYR B 1 13 ? 3.473 -19.469 13.555 1 27.72 13 TYR B N 1
ATOM 1864 C CA . TYR B 1 13 ? 4.32 -18.516 12.844 1 27.72 13 TYR B CA 1
ATOM 1865 C C . TYR B 1 13 ? 5.207 -17.75 13.82 1 27.72 13 TYR B C 1
ATOM 1867 O O . TYR B 1 13 ? 4.719 -17.156 14.781 1 27.72 13 TYR B O 1
ATOM 1875 N N . SER B 1 14 ? 6.551 -18.109 13.984 1 28.12 14 SER B N 1
ATOM 1876 C CA . SER B 1 14 ? 7.711 -17.656 14.742 1 28.12 14 SER B CA 1
ATOM 1877 C C . SER B 1 14 ? 7.699 -16.141 14.914 1 28.12 14 SER B C 1
ATOM 1879 O O . SER B 1 14 ? 7.059 -15.422 14.133 1 28.12 14 SER B O 1
ATOM 1881 N N . PHE B 1 15 ? 8.547 -15.492 16.031 1 28.73 15 PHE B N 1
ATOM 1882 C CA . PHE B 1 15 ? 8.727 -14.352 16.922 1 28.73 15 PHE B CA 1
ATOM 1883 C C . PHE B 1 15 ? 9.07 -13.102 16.125 1 28.73 15 PHE B C 1
ATOM 1885 O O . PHE B 1 15 ? 9.156 -12.008 16.688 1 28.73 15 PHE B O 1
ATOM 1892 N N . ALA B 1 16 ? 9.781 -13.32 14.977 1 30.52 16 ALA B N 1
ATOM 1893 C CA . ALA B 1 16 ? 10.445 -12.094 14.531 1 30.52 16 ALA B CA 1
ATOM 1894 C C . ALA B 1 16 ? 9.422 -11.07 14.047 1 30.52 16 ALA B C 1
ATOM 1896 O O . ALA B 1 16 ? 9.719 -9.875 14 1 30.52 16 ALA B O 1
ATOM 1897 N N . GLN B 1 17 ? 8.289 -11.477 13.57 1 33.5 17 GLN B N 1
ATOM 1898 C CA . GLN B 1 17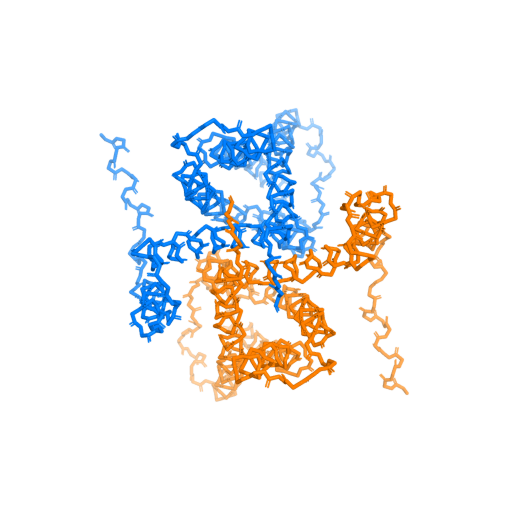 ? 7.305 -10.586 12.969 1 33.5 17 GLN B CA 1
ATOM 1899 C C . GLN B 1 17 ? 6.539 -9.812 14.039 1 33.5 17 GLN B C 1
ATOM 1901 O O . GLN B 1 17 ? 6.238 -8.625 13.859 1 33.5 17 GLN B O 1
ATOM 1906 N N . PRO B 1 18 ? 6.195 -10.391 15.203 1 38.09 18 PRO B N 1
ATOM 1907 C CA . PRO B 1 18 ? 5.68 -9.539 16.281 1 38.09 18 PRO B CA 1
ATOM 1908 C C . PRO B 1 18 ? 6.738 -8.594 16.844 1 38.09 18 PRO B C 1
ATOM 1910 O O . PRO B 1 18 ? 6.414 -7.504 17.312 1 38.09 18 PRO B O 1
ATOM 1913 N N . PHE B 1 19 ? 7.992 -9.016 16.656 1 35.97 19 PHE B N 1
ATOM 1914 C CA . PHE B 1 19 ? 9.062 -8.211 17.234 1 35.97 19 PHE B CA 1
ATOM 1915 C C . PHE B 1 19 ? 9.234 -6.906 16.453 1 35.97 19 PHE B C 1
ATOM 1917 O O . PHE B 1 19 ? 9.398 -5.84 17.062 1 35.97 19 PHE B O 1
ATOM 1924 N N . HIS B 1 20 ? 9.18 -7.012 15.148 1 37.94 20 HIS B N 1
ATOM 1925 C CA . HIS B 1 20 ? 9.328 -5.746 14.43 1 37.94 20 HIS B CA 1
ATOM 1926 C C . HIS B 1 20 ? 8.109 -4.852 14.641 1 37.94 20 HIS B C 1
ATOM 1928 O O . HIS B 1 20 ? 8.242 -3.631 14.75 1 37.94 20 HIS B O 1
ATOM 1934 N N . ALA B 1 21 ? 6.898 -5.492 14.773 1 39.34 21 ALA B N 1
ATOM 1935 C CA . ALA B 1 21 ? 5.723 -4.676 15.07 1 39.34 21 ALA B CA 1
ATOM 1936 C C . ALA B 1 21 ? 5.777 -4.133 16.5 1 39.34 21 ALA B C 1
ATOM 1938 O O . ALA B 1 21 ? 5.488 -2.955 16.734 1 39.34 21 ALA B O 1
ATOM 1939 N N . ILE B 1 22 ? 6.234 -4.961 17.422 1 41.56 22 ILE B N 1
ATOM 1940 C CA . ILE B 1 22 ? 6.43 -4.508 18.797 1 41.56 22 ILE B CA 1
ATOM 1941 C C . ILE B 1 22 ? 7.59 -3.518 18.844 1 41.56 22 ILE B C 1
ATOM 1943 O O . ILE B 1 22 ? 7.508 -2.494 19.531 1 41.56 22 ILE B O 1
ATOM 1947 N N . MET B 1 23 ? 8.57 -3.703 18.016 1 39.16 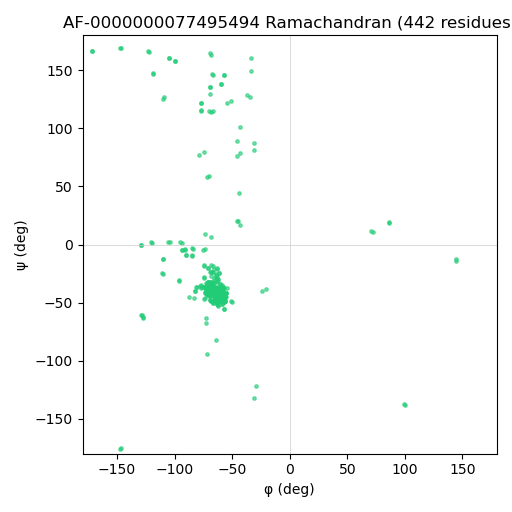23 MET B N 1
ATOM 1948 C CA . MET B 1 23 ? 9.68 -2.756 18 1 39.16 23 MET B CA 1
ATOM 1949 C C . MET B 1 23 ? 9.266 -1.438 17.359 1 39.16 23 MET B C 1
ATOM 1951 O O . MET B 1 23 ? 9.656 -0.365 17.828 1 39.16 23 MET B O 1
ATOM 1955 N N . LEU B 1 24 ? 8.477 -1.479 16.312 1 40.47 24 LEU B N 1
ATOM 1956 C CA . LEU B 1 24 ? 7.969 -0.23 15.75 1 40.47 24 LEU B CA 1
ATOM 1957 C C . LEU B 1 24 ? 7.02 0.458 16.734 1 40.47 24 LEU B C 1
ATOM 1959 O O . LEU B 1 24 ? 7.113 1.669 16.938 1 40.47 24 LEU B O 1
ATOM 1963 N N . LEU B 1 25 ? 6.184 -0.292 17.406 1 43.75 25 LEU B N 1
ATOM 1964 C CA . LEU B 1 25 ? 5.367 0.306 18.453 1 43.75 25 LEU B CA 1
ATOM 1965 C C . LEU B 1 25 ? 6.23 0.761 19.625 1 43.75 25 LEU B C 1
ATOM 1967 O O . LEU B 1 25 ? 6.008 1.836 20.188 1 43.75 25 LEU B O 1
ATOM 1971 N N . ALA B 1 26 ? 7.277 0.02 19.906 1 41.84 26 ALA B N 1
ATOM 1972 C CA . ALA B 1 26 ? 8.203 0.405 20.969 1 41.84 26 ALA B CA 1
ATOM 1973 C C . ALA B 1 26 ? 9.039 1.613 20.547 1 41.84 26 ALA B C 1
ATOM 1975 O O . ALA B 1 26 ? 9.266 2.527 21.344 1 41.84 26 ALA B O 1
ATOM 1976 N N . ALA B 1 27 ? 9.484 1.71 19.344 1 41.12 27 ALA B N 1
ATOM 1977 C CA . ALA B 1 27 ? 10.234 2.883 18.891 1 41.12 27 ALA B CA 1
ATOM 1978 C C . ALA B 1 27 ? 9.344 4.125 18.875 1 41.12 27 ALA B C 1
ATOM 1980 O O . ALA B 1 27 ? 9.758 5.203 19.297 1 41.12 27 ALA B O 1
ATOM 1981 N N . ILE B 1 28 ? 8.141 3.943 18.516 1 42.56 28 ILE B N 1
ATOM 1982 C CA . ILE B 1 28 ? 7.188 5.043 18.578 1 42.56 28 ILE B CA 1
ATOM 1983 C C . ILE B 1 28 ? 6.895 5.395 20.031 1 42.56 28 ILE B C 1
ATOM 1985 O O . ILE B 1 28 ? 6.918 6.566 20.406 1 42.56 28 ILE B O 1
ATOM 1989 N N . ALA B 1 29 ? 6.789 4.359 20.812 1 42.5 29 ALA B N 1
ATOM 1990 C CA . ALA B 1 29 ? 6.637 4.609 22.25 1 42.5 29 ALA B CA 1
ATOM 1991 C C . ALA B 1 29 ? 7.91 5.199 22.844 1 42.5 29 ALA B C 1
ATOM 1993 O O . ALA B 1 29 ? 7.855 6.133 23.641 1 42.5 29 ALA B O 1
ATOM 1994 N N . ALA B 1 30 ? 9.062 4.707 22.406 1 38.19 30 ALA B N 1
ATOM 1995 C CA . ALA B 1 30 ? 10.328 5.242 22.891 1 38.19 30 ALA B CA 1
ATOM 1996 C C . ALA B 1 30 ? 10.539 6.676 22.422 1 38.19 30 ALA B C 1
ATOM 1998 O O . ALA B 1 30 ? 11.078 7.508 23.156 1 38.19 30 ALA B O 1
ATOM 1999 N N . SER B 1 31 ? 10.227 6.992 21.203 1 36.44 31 SER B N 1
ATOM 2000 C CA . SER B 1 31 ? 10.367 8.391 20.812 1 36.44 31 SER B CA 1
ATOM 2001 C C . SER B 1 31 ? 9.516 9.305 21.688 1 36.44 31 SER B C 1
ATOM 2003 O O . SER B 1 31 ? 9.906 10.43 22 1 36.44 31 SER B O 1
ATOM 2005 N N . PHE B 1 32 ? 8.391 8.734 22.047 1 37.53 32 PHE B N 1
ATOM 2006 C CA . PHE B 1 32 ? 7.605 9.508 23 1 37.53 32 PHE B CA 1
ATOM 2007 C C . PHE B 1 32 ? 8.352 9.641 24.328 1 37.53 32 PHE B C 1
ATOM 2009 O O . PHE B 1 32 ? 8.211 10.648 25.016 1 37.53 32 PHE B O 1
ATOM 2016 N N . LEU B 1 33 ? 9.023 8.594 24.703 1 36.22 33 LEU B N 1
ATOM 2017 C CA . LEU B 1 33 ? 9.703 8.664 25.984 1 36.22 33 LEU B CA 1
ATOM 2018 C C . LEU B 1 33 ? 10.945 9.539 25.891 1 36.22 33 LEU B C 1
ATOM 2020 O O . LEU B 1 33 ? 11.297 10.234 26.859 1 36.22 33 LEU B O 1
ATOM 2024 N N . PHE B 1 34 ? 11.742 9.352 24.891 1 35.47 34 PHE B N 1
ATOM 2025 C CA . PHE B 1 34 ? 13.039 10.016 24.938 1 35.47 34 PHE B CA 1
ATOM 2026 C C . PHE B 1 34 ? 12.945 11.43 24.359 1 35.47 34 PHE B C 1
ATOM 2028 O O . PHE B 1 34 ? 13.867 12.227 24.5 1 35.47 34 PHE B O 1
ATOM 2035 N N . LEU B 1 35 ? 12.281 11.633 23.203 1 33.91 35 LEU B N 1
ATOM 2036 C CA . LEU B 1 35 ? 12.391 13.016 22.781 1 33.91 35 LEU B CA 1
ATOM 2037 C C . LEU B 1 35 ? 11.438 13.906 23.562 1 33.91 35 LEU B C 1
ATOM 2039 O O . LEU B 1 35 ? 10.227 13.891 23.328 1 33.91 35 LEU B O 1
ATOM 2043 N N . PRO B 1 36 ? 11.812 14.172 24.703 1 36.03 36 PRO B N 1
ATOM 2044 C CA . PRO B 1 36 ? 11.102 15.266 25.375 1 36.03 36 PRO B CA 1
ATOM 2045 C C . PRO B 1 36 ? 10.914 16.484 24.484 1 36.03 36 PRO B C 1
ATOM 2047 O O . PRO B 1 36 ? 11.852 16.922 23.812 1 36.03 36 PRO B O 1
ATOM 2050 N N . GLY B 1 37 ? 9.898 16.391 23.5 1 34.41 37 GLY B N 1
ATOM 2051 C CA . GLY B 1 37 ? 9.664 17.625 22.781 1 34.41 37 GLY B CA 1
ATOM 2052 C C . GLY B 1 37 ? 9.922 18.859 23.625 1 34.41 37 GLY B C 1
ATOM 2053 O O . GLY B 1 37 ? 9.359 19 24.719 1 34.41 37 GLY B O 1
ATOM 2054 N N . GLN B 1 38 ? 11.031 19.297 23.672 1 34.19 38 GLN B N 1
ATOM 2055 C CA . GLN B 1 38 ? 11.281 20.625 24.219 1 34.19 38 GLN B CA 1
ATOM 2056 C C . GLN B 1 38 ? 10.281 21.641 23.688 1 34.19 38 GLN B C 1
ATOM 2058 O O . GLN B 1 38 ? 10.609 22.438 22.812 1 34.19 38 GLN B O 1
ATOM 2063 N N . SER B 1 39 ? 9.047 21.234 23.141 1 34.03 39 SER B N 1
ATOM 2064 C CA . SER B 1 39 ? 8.273 22.422 22.766 1 34.03 39 SER B CA 1
ATOM 2065 C C . SER B 1 39 ? 8.195 23.406 23.922 1 34.03 39 SER B C 1
ATOM 2067 O O . SER B 1 39 ? 8.102 23.016 25.094 1 34.03 39 SER B O 1
ATOM 2069 N N . ALA B 1 40 ? 8.562 24.625 23.906 1 36.16 40 ALA B N 1
ATOM 2070 C CA . ALA B 1 40 ? 8.461 25.766 24.828 1 36.16 40 ALA B CA 1
ATOM 2071 C C . ALA B 1 40 ? 7.195 25.672 25.672 1 36.16 40 ALA B C 1
ATOM 2073 O O . ALA B 1 40 ? 7.258 25.406 26.875 1 36.16 40 ALA B O 1
ATOM 2074 N N . GLY B 1 41 ? 6.348 26.703 25.844 1 34.81 41 GLY B N 1
ATOM 2075 C CA . GLY B 1 41 ? 5.477 27.219 26.891 1 34.81 41 GLY B CA 1
ATOM 2076 C C . GLY B 1 41 ? 4.355 26.266 27.25 1 34.81 41 GLY B C 1
ATOM 2077 O O . GLY B 1 41 ? 4.059 26.062 28.438 1 34.81 41 GLY B O 1
ATOM 2078 N N . ASP B 1 42 ? 3.189 26.156 26.547 1 38.66 42 ASP B N 1
ATOM 2079 C CA . ASP B 1 42 ? 2.002 25.562 27.156 1 38.66 42 ASP B CA 1
ATOM 2080 C C . ASP B 1 42 ? 2.203 24.078 27.438 1 38.66 42 ASP B C 1
ATOM 2082 O O . ASP B 1 42 ? 2.844 23.375 26.641 1 38.66 42 ASP B O 1
ATOM 2086 N N . GLU B 1 43 ? 2.227 23.562 28.609 1 43.41 43 GLU B N 1
ATOM 2087 C CA . GLU B 1 43 ? 2.299 22.234 29.219 1 43.41 43 GLU B CA 1
ATOM 2088 C C . GLU B 1 43 ? 1.858 21.141 28.25 1 43.41 43 GLU B C 1
ATOM 2090 O O . GLU B 1 43 ? 2.094 19.953 28.484 1 43.41 43 GLU B O 1
ATOM 2095 N N . ARG B 1 44 ? 0.788 21.344 27.359 1 49.56 44 ARG B N 1
ATOM 2096 C CA . ARG B 1 44 ? 0.119 20.438 26.422 1 49.56 44 ARG B CA 1
ATOM 2097 C C . ARG B 1 44 ? 1 20.172 25.219 1 49.56 44 ARG B C 1
ATOM 2099 O O . ARG B 1 44 ? 0.57 19.5 24.266 1 49.56 44 ARG B O 1
ATOM 2106 N N . GLY B 1 45 ? 2.098 20.5 25.125 1 54.25 45 GLY B N 1
ATOM 2107 C CA . GLY B 1 45 ? 2.949 20.641 23.953 1 54.25 45 GLY B CA 1
ATOM 2108 C C . GLY B 1 45 ? 3.367 19.297 23.359 1 54.25 45 GLY B C 1
ATOM 2109 O O . GLY B 1 45 ? 3.117 19.031 22.188 1 54.25 45 GLY B O 1
ATOM 2110 N N . SER B 1 46 ? 4.211 18.547 24.125 1 56.38 46 SER B N 1
ATOM 2111 C CA . SER B 1 46 ? 4.734 17.281 23.641 1 56.38 46 SER B CA 1
ATOM 2112 C C . SER B 1 46 ? 3.611 16.266 23.406 1 56.38 46 SER B C 1
ATOM 2114 O O . SER B 1 46 ? 3.588 15.578 22.391 1 56.38 46 SER B O 1
ATOM 2116 N N . SER B 1 47 ? 2.725 16.234 24.375 1 67.62 47 SER B N 1
ATOM 2117 C CA . SER B 1 47 ? 1.6 15.305 24.266 1 67.62 47 SER B CA 1
ATOM 2118 C C . SER B 1 47 ? 0.75 15.617 23.031 1 67.62 47 SER B C 1
ATOM 2120 O O . SER B 1 47 ? 0.289 14.703 22.344 1 67.62 47 SER B O 1
ATOM 2122 N N . GLY B 1 48 ? 0.875 16.812 22.703 1 87.44 48 GLY B N 1
ATOM 2123 C CA . GLY B 1 48 ? 0.109 17.234 21.531 1 87.44 48 GLY B CA 1
ATOM 2124 C C . GLY B 1 48 ? 0.727 16.797 20.219 1 87.44 48 GLY B C 1
ATOM 2125 O O . GLY B 1 48 ? 0.025 16.312 19.328 1 87.44 48 GLY B O 1
ATOM 2126 N N . THR B 1 49 ? 2.055 16.828 20.312 1 90.62 49 THR B N 1
ATOM 2127 C CA . THR B 1 49 ? 2.758 16.438 19.094 1 90.62 49 THR B CA 1
ATOM 2128 C C . THR B 1 49 ? 2.668 14.93 18.859 1 90.62 49 THR B C 1
ATOM 2130 O O . THR B 1 49 ? 2.479 14.477 17.734 1 90.62 49 THR B O 1
ATOM 2133 N N . LEU B 1 50 ? 2.807 14.164 19.922 1 93.06 50 LEU B N 1
ATOM 2134 C CA . LEU B 1 50 ? 2.711 12.711 19.797 1 93.06 50 LEU B CA 1
ATOM 2135 C C . LEU B 1 50 ? 1.327 12.289 19.312 1 93.06 50 LEU B C 1
ATOM 2137 O O . LEU B 1 50 ? 1.201 11.391 18.484 1 93.06 50 LEU B O 1
ATOM 2141 N N . LEU B 1 51 ? 0.325 12.945 19.844 1 95.38 51 LEU B N 1
ATOM 2142 C CA . LEU B 1 51 ? -1.042 12.656 19.422 1 95.38 51 LEU B CA 1
ATOM 2143 C C . LEU B 1 51 ? -1.226 12.961 17.938 1 95.38 51 LEU B C 1
ATOM 2145 O O . LEU B 1 51 ? -1.787 12.156 17.203 1 95.38 51 LEU B O 1
ATOM 2149 N N . LYS B 1 52 ? -0.683 14.078 17.547 1 97.06 52 LYS B N 1
ATOM 2150 C CA . LYS B 1 52 ? -0.787 14.484 16.141 1 97.06 52 LYS B CA 1
ATOM 2151 C C . LYS B 1 52 ? -0.011 13.523 15.234 1 97.06 52 LYS B C 1
ATOM 2153 O O . LYS B 1 52 ? -0.463 13.195 14.141 1 97.06 52 LYS B O 1
ATOM 2158 N N . PHE B 1 53 ? 1.115 13.164 15.758 1 97.44 53 PHE B N 1
ATOM 2159 C CA . PHE B 1 53 ? 1.927 12.25 14.969 1 97.44 53 PHE B CA 1
ATOM 2160 C C . PHE B 1 53 ? 1.228 10.906 14.812 1 97.44 53 PHE B C 1
ATOM 2162 O O . PHE B 1 53 ? 1.164 10.352 13.711 1 97.44 53 PHE B O 1
ATOM 2169 N N . LEU B 1 54 ? 0.703 10.336 15.875 1 97.44 54 LEU B N 1
ATOM 2170 C CA . LEU B 1 54 ? 0.004 9.055 15.82 1 97.44 54 LEU B CA 1
ATOM 2171 C C . LEU B 1 54 ? -1.188 9.125 14.867 1 97.44 54 LEU B C 1
ATOM 2173 O O . LEU B 1 54 ? -1.441 8.188 14.109 1 97.44 54 LEU B O 1
ATOM 2177 N N . HIS B 1 55 ? -1.856 10.219 14.922 1 98.31 55 HIS B N 1
ATOM 2178 C CA . HIS B 1 55 ? -3.006 10.438 14.047 1 98.31 55 HIS B CA 1
ATOM 2179 C C . HIS B 1 55 ? -2.586 10.461 12.586 1 98.31 55 HIS B C 1
ATOM 2181 O O . HIS B 1 55 ? -3.109 9.695 11.766 1 98.31 55 HIS B O 1
ATOM 2187 N N . LEU B 1 56 ? -1.603 11.273 12.328 1 98.62 56 LEU B N 1
ATOM 2188 C CA . LEU B 1 56 ? -1.18 11.453 10.945 1 98.62 56 LEU B CA 1
ATOM 2189 C C . LEU B 1 56 ? -0.532 10.188 10.406 1 98.62 56 LEU B C 1
ATOM 2191 O O . LEU B 1 56 ? -0.76 9.812 9.25 1 98.62 56 LEU B O 1
ATOM 2195 N N . PHE B 1 57 ? 0.234 9.562 11.234 1 98.69 57 PHE B N 1
ATOM 2196 C CA . PHE B 1 57 ? 0.854 8.305 10.852 1 98.69 57 PHE B CA 1
ATOM 2197 C C . PHE B 1 57 ? -0.201 7.285 10.438 1 98.69 57 PHE B C 1
ATOM 2199 O O . PHE B 1 57 ? -0.061 6.625 9.406 1 98.69 57 PHE B O 1
ATOM 2206 N N . SER B 1 58 ? -1.219 7.18 11.188 1 98.81 58 SER B N 1
ATOM 2207 C CA . SER B 1 58 ? -2.271 6.203 10.938 1 98.81 58 SER B CA 1
ATOM 2208 C C . SER B 1 58 ? -3.031 6.527 9.656 1 98.81 58 SER B C 1
ATOM 2210 O O . SER B 1 58 ? -3.287 5.641 8.836 1 98.81 58 SER B O 1
ATOM 2212 N N . VAL B 1 59 ? -3.326 7.766 9.461 1 98.81 59 VAL B N 1
ATOM 2213 C CA . VAL B 1 59 ? -4.086 8.188 8.289 1 98.81 59 VAL B CA 1
ATOM 2214 C C . VAL B 1 59 ? -3.238 8 7.031 1 98.81 59 VAL B C 1
ATOM 2216 O O . VAL B 1 59 ? -3.717 7.465 6.031 1 98.81 59 VAL B O 1
ATOM 2219 N N . CYS B 1 60 ? -1.956 8.336 7.082 1 98.75 60 CYS B N 1
ATOM 2220 C CA . CYS B 1 60 ? -1.062 8.203 5.938 1 98.75 60 CYS B CA 1
ATOM 2221 C C . CYS B 1 60 ? -0.887 6.742 5.543 1 98.75 60 CYS B C 1
ATOM 2223 O O . CYS B 1 60 ? -0.99 6.398 4.363 1 98.75 60 CYS B O 1
ATOM 2225 N N . THR B 1 61 ? -0.645 5.969 6.555 1 98.81 61 THR B N 1
ATOM 2226 C CA . THR B 1 61 ? -0.399 4.555 6.293 1 98.81 61 THR B CA 1
ATOM 2227 C C . THR B 1 61 ? -1.641 3.891 5.707 1 98.81 61 THR B C 1
ATOM 2229 O O . THR B 1 61 ? -1.55 3.154 4.723 1 98.81 61 THR B O 1
ATOM 2232 N N . HIS B 1 62 ? -2.777 4.219 6.289 1 98.88 62 HIS B N 1
ATOM 2233 C CA . HIS B 1 62 ? -4.012 3.602 5.82 1 98.88 62 HIS B CA 1
ATOM 2234 C C . HIS B 1 62 ? -4.352 4.051 4.402 1 98.88 62 HIS B C 1
ATOM 2236 O O . HIS B 1 62 ? -4.613 3.223 3.529 1 98.88 62 HIS B O 1
ATOM 2242 N N . PHE B 1 63 ? -4.336 5.324 4.191 1 98.88 63 PHE B N 1
ATOM 2243 C CA . PHE B 1 63 ? -4.727 5.883 2.904 1 98.88 63 PHE B CA 1
ATOM 2244 C C . PHE B 1 63 ? -3.785 5.41 1.803 1 98.88 63 PHE B C 1
ATOM 2246 O O . PHE B 1 63 ? -4.234 4.996 0.731 1 98.88 63 PHE B O 1
ATOM 2253 N N . GLY B 1 64 ? -2.506 5.449 2.027 1 98.81 64 GLY B N 1
ATOM 2254 C CA . GLY B 1 64 ? -1.546 5 1.031 1 98.81 64 GLY B CA 1
ATOM 2255 C C . GLY B 1 64 ? -1.674 3.525 0.702 1 98.81 64 GLY B C 1
ATOM 2256 O O . GLY B 1 64 ? -1.589 3.135 -0.464 1 98.81 64 GLY B O 1
ATOM 2257 N N . THR B 1 65 ? -1.803 2.771 1.738 1 98.81 65 THR B N 1
ATOM 2258 C CA . THR B 1 65 ? -2.016 1.342 1.537 1 98.81 65 THR B CA 1
ATOM 2259 C C . THR B 1 65 ? -3.244 1.097 0.665 1 98.81 65 THR B C 1
ATOM 2261 O O . THR B 1 65 ? -3.195 0.302 -0.276 1 98.81 65 THR B O 1
ATOM 2264 N N . GLN B 1 66 ? -4.324 1.814 0.959 1 98.75 66 GLN B N 1
ATOM 2265 C CA . GLN B 1 66 ? -5.562 1.643 0.206 1 98.75 66 GLN B CA 1
ATOM 2266 C C . GLN B 1 66 ? -5.375 2.039 -1.256 1 98.75 66 GLN B C 1
ATOM 2268 O O . GLN B 1 66 ? -5.883 1.367 -2.156 1 98.75 66 GLN B O 1
ATOM 2273 N N . THR B 1 67 ? -4.691 3.082 -1.46 1 98.38 67 THR B N 1
ATOM 2274 C CA . THR B 1 67 ? -4.469 3.559 -2.82 1 98.38 67 THR B CA 1
ATOM 2275 C C . THR B 1 67 ? -3.693 2.527 -3.635 1 98.38 67 THR B C 1
ATOM 2277 O O . THR B 1 67 ? -4.078 2.201 -4.758 1 98.38 67 THR B O 1
ATOM 2280 N N . TRP B 1 68 ? -2.707 1.968 -3.059 1 98.62 68 TRP B N 1
ATOM 2281 C CA . TRP B 1 68 ? -1.873 0.983 -3.74 1 98.62 68 TRP B CA 1
ATOM 2282 C C . TRP B 1 68 ? -2.65 -0.304 -3.996 1 98.62 68 TRP B C 1
ATOM 2284 O O . TRP B 1 68 ? -2.672 -0.811 -5.121 1 98.62 68 TRP B O 1
ATOM 2294 N N . VAL B 1 69 ? -3.297 -0.801 -3.016 1 98.56 69 VAL B N 1
ATOM 2295 C CA . VAL B 1 69 ? -3.949 -2.104 -3.092 1 98.56 69 VAL B CA 1
ATOM 2296 C C . VAL B 1 69 ? -5.141 -2.029 -4.043 1 98.56 69 VAL B C 1
ATOM 2298 O O . VAL B 1 69 ? -5.379 -2.953 -4.824 1 98.56 69 VAL B O 1
ATOM 2301 N N . THR B 1 70 ? -5.891 -0.936 -4.02 1 97.56 70 THR B N 1
ATOM 2302 C CA . THR B 1 70 ? -7.133 -0.816 -4.773 1 97.56 70 THR B CA 1
ATOM 2303 C C . THR B 1 70 ? -6.852 -0.464 -6.23 1 97.56 70 THR B C 1
ATOM 2305 O O . THR B 1 70 ? -7.477 -1.016 -7.137 1 97.56 70 THR B O 1
ATOM 2308 N N . PHE B 1 71 ? -5.828 0.365 -6.41 1 97 71 PHE B N 1
ATOM 2309 C CA . PHE B 1 71 ? -5.75 0.939 -7.75 1 97 71 PHE B CA 1
ATOM 2310 C C . PHE B 1 71 ? -4.555 0.379 -8.508 1 97 71 PHE B C 1
ATOM 2312 O O . PHE B 1 71 ? -4.449 0.55 -9.727 1 97 71 PHE B O 1
ATOM 2319 N N . VAL B 1 72 ? -3.654 -0.294 -7.875 1 97.88 72 VAL B N 1
ATOM 2320 C CA . VAL B 1 72 ? -2.457 -0.717 -8.594 1 97.88 72 VAL B CA 1
ATOM 2321 C C . VAL B 1 72 ? -2.23 -2.213 -8.391 1 97.88 72 VAL B C 1
ATOM 2323 O O . VAL B 1 72 ? -2.32 -2.996 -9.336 1 97.88 72 VAL B O 1
ATOM 2326 N N . ALA B 1 73 ? -2.049 -2.625 -7.152 1 98.31 73 ALA B N 1
ATOM 2327 C CA . ALA B 1 73 ? -1.584 -3.979 -6.859 1 98.31 73 ALA B CA 1
ATOM 2328 C C . ALA B 1 73 ? -2.627 -5.016 -7.27 1 98.31 73 ALA B C 1
ATOM 2330 O O . ALA B 1 73 ? -2.301 -6.004 -7.93 1 98.31 73 ALA B O 1
ATOM 2331 N N . GLY B 1 74 ? -3.842 -4.785 -6.879 1 96 74 GLY B N 1
ATOM 2332 C CA . GLY B 1 74 ? -4.895 -5.73 -7.211 1 96 74 GLY B CA 1
ATOM 2333 C C . GLY B 1 74 ? -5.07 -5.926 -8.703 1 96 74 GLY B C 1
ATOM 2334 O O . GLY B 1 74 ? -5.18 -7.059 -9.18 1 96 74 GLY B O 1
ATOM 2335 N N . LEU B 1 75 ? -5.066 -4.867 -9.406 1 95.81 75 LEU B N 1
ATOM 2336 C CA . LEU B 1 75 ? -5.23 -4.914 -10.852 1 95.81 75 LEU B CA 1
ATOM 2337 C C . LEU B 1 75 ? -4.035 -5.59 -11.516 1 95.81 75 LEU B C 1
ATOM 2339 O O . LEU B 1 75 ? -4.199 -6.398 -12.43 1 95.81 75 LEU B O 1
ATOM 2343 N N . THR B 1 76 ? -2.898 -5.277 -11.039 1 97.62 76 THR B N 1
ATOM 2344 C CA . THR B 1 76 ? -1.682 -5.867 -11.594 1 97.62 76 THR B CA 1
ATOM 2345 C C . THR B 1 76 ? -1.674 -7.379 -11.391 1 97.62 76 THR B C 1
ATOM 2347 O O . THR B 1 76 ? -1.374 -8.133 -12.32 1 97.62 76 THR B O 1
ATOM 2350 N N . MET B 1 77 ? -2.016 -7.82 -10.234 1 97.69 77 MET B N 1
ATOM 2351 C CA . MET B 1 77 ? -2.014 -9.25 -9.945 1 97.69 77 MET B CA 1
ATOM 2352 C C . MET B 1 77 ? -3.107 -9.969 -10.727 1 97.69 77 MET B C 1
ATOM 2354 O O . MET B 1 77 ? -2.902 -11.078 -11.219 1 97.69 77 MET B O 1
ATOM 2358 N N . PHE B 1 78 ? -4.23 -9.328 -10.891 1 95.44 78 PHE B N 1
ATOM 2359 C CA . PHE B 1 78 ? -5.344 -9.898 -11.633 1 95.44 78 PHE B CA 1
ATOM 2360 C C . PHE B 1 78 ? -4.938 -10.18 -13.078 1 95.44 78 PHE B C 1
ATOM 2362 O O . PHE B 1 78 ? -5.277 -11.227 -13.633 1 95.44 78 PHE B O 1
ATOM 2369 N N . HIS B 1 79 ? -4.145 -9.344 -13.641 1 96.5 79 HIS B N 1
ATOM 2370 C CA . HIS B 1 79 ? -3.826 -9.461 -15.055 1 96.5 79 HIS B CA 1
ATOM 2371 C C . HIS B 1 79 ? -2.549 -10.266 -15.273 1 96.5 79 HIS B C 1
ATOM 2373 O O . HIS B 1 79 ? -2.168 -10.539 -16.406 1 96.5 79 HIS B O 1
ATOM 2379 N N . ASN B 1 80 ? -1.894 -10.641 -14.18 1 97 80 ASN B N 1
ATOM 2380 C CA . ASN B 1 80 ? -0.595 -11.266 -14.406 1 97 80 ASN B CA 1
ATOM 2381 C C . ASN B 1 80 ? -0.474 -12.594 -13.664 1 97 80 ASN B C 1
ATOM 2383 O O . ASN B 1 80 ? 0.542 -13.281 -13.773 1 97 80 ASN B O 1
ATOM 2387 N N . LEU B 1 81 ? -1.473 -12.969 -12.961 1 96.62 81 LEU B N 1
ATOM 2388 C CA . LEU B 1 81 ? -1.494 -14.258 -12.273 1 96.62 81 LEU B CA 1
ATOM 2389 C C . LEU B 1 81 ? -2.648 -15.125 -12.781 1 96.62 81 LEU B C 1
ATOM 2391 O O . LEU B 1 81 ? -3.717 -14.602 -13.109 1 96.62 81 LEU B O 1
ATOM 2395 N N . PRO B 1 82 ? -2.4 -16.422 -12.789 1 95.94 82 PRO B N 1
ATOM 2396 C CA . PRO B 1 82 ? -3.559 -17.297 -13.008 1 95.94 82 PRO B CA 1
ATOM 2397 C C . PRO B 1 82 ? -4.672 -17.078 -11.984 1 95.94 82 PRO B C 1
ATOM 2399 O O . PRO B 1 82 ? -4.391 -16.812 -10.812 1 95.94 82 PRO B O 1
ATOM 2402 N N . ARG B 1 83 ? -5.82 -17.219 -12.406 1 95.88 83 ARG B N 1
ATOM 2403 C CA . ARG B 1 83 ? -7.02 -16.875 -11.641 1 95.88 83 ARG B CA 1
ATOM 2404 C C . ARG B 1 83 ? -6.977 -17.5 -10.25 1 95.88 83 ARG B C 1
ATOM 2406 O O . ARG B 1 83 ? -7.184 -16.797 -9.25 1 95.88 83 ARG B O 1
ATOM 2413 N N . HIS B 1 84 ? -6.676 -18.781 -10.125 1 96.38 84 HIS B N 1
ATOM 2414 C CA . HIS B 1 84 ? -6.703 -19.422 -8.82 1 96.38 84 HIS B CA 1
ATOM 2415 C C . HIS B 1 84 ? -5.527 -18.984 -7.961 1 96.38 84 HIS B C 1
ATOM 2417 O O . HIS B 1 84 ? -5.648 -18.875 -6.738 1 96.38 84 HIS B O 1
ATOM 2423 N N . THR B 1 85 ? -4.367 -18.781 -8.594 1 96.31 85 THR B N 1
ATOM 2424 C CA . THR B 1 85 ? -3.217 -18.25 -7.867 1 96.31 85 THR B CA 1
ATOM 2425 C C . THR B 1 85 ? -3.506 -16.844 -7.348 1 96.31 85 THR B C 1
ATOM 2427 O O . THR B 1 85 ? -3.176 -16.516 -6.207 1 96.31 85 THR B O 1
ATOM 2430 N N . PHE B 1 86 ? -4.133 -16.078 -8.18 1 97.06 86 PHE B N 1
ATOM 2431 C CA . PHE B 1 86 ? -4.543 -14.727 -7.801 1 97.06 86 PHE B CA 1
ATOM 2432 C C . PHE B 1 86 ? -5.465 -14.766 -6.586 1 97.06 86 PHE B C 1
ATOM 2434 O O . PHE B 1 86 ? -5.227 -14.062 -5.602 1 97.06 86 PHE B O 1
ATOM 2441 N N . GLY B 1 87 ? -6.48 -15.562 -6.648 1 95.88 87 GLY B N 1
ATOM 2442 C CA . GLY B 1 87 ? -7.402 -15.664 -5.527 1 95.88 87 GLY B CA 1
ATOM 2443 C C . GLY B 1 87 ? -6.746 -16.172 -4.258 1 95.88 87 GLY B C 1
ATOM 2444 O O . GLY B 1 87 ? -7.043 -15.688 -3.162 1 95.88 87 GLY B O 1
ATOM 2445 N N . HIS B 1 88 ? -5.91 -17.125 -4.473 1 96 88 HIS B N 1
ATOM 2446 C CA . HIS B 1 88 ? -5.199 -17.703 -3.338 1 96 88 HIS B CA 1
ATOM 2447 C C . HIS B 1 88 ? -4.395 -16.641 -2.592 1 96 88 HIS B C 1
ATOM 2449 O O . HIS B 1 88 ? -4.484 -16.547 -1.367 1 96 88 HIS B O 1
ATOM 2455 N N . ILE B 1 89 ? -3.623 -15.844 -3.307 1 97.56 89 ILE B N 1
ATOM 2456 C CA . ILE B 1 89 ? -2.779 -14.867 -2.633 1 97.56 89 ILE B CA 1
ATOM 2457 C C . ILE B 1 89 ? -3.645 -13.734 -2.086 1 97.56 89 ILE B C 1
ATOM 2459 O O . ILE B 1 89 ? -3.357 -13.18 -1.02 1 97.56 89 ILE B O 1
ATOM 2463 N N . GLN B 1 90 ? -4.727 -13.344 -2.797 1 96.38 90 GLN B N 1
ATOM 2464 C CA . GLN B 1 90 ? -5.637 -12.344 -2.248 1 96.38 90 GLN B CA 1
ATOM 2465 C C . GLN B 1 90 ? -6.254 -12.82 -0.937 1 96.38 90 GLN B C 1
ATOM 2467 O O . GLN B 1 90 ? -6.512 -12.016 -0.037 1 96.38 90 GLN B O 1
ATOM 2472 N N . GLY B 1 91 ? -6.48 -14.117 -0.848 1 96.94 91 GLY B N 1
ATOM 2473 C CA . GLY B 1 91 ? -7.016 -14.695 0.375 1 96.94 91 GLY B CA 1
ATOM 2474 C C . GLY B 1 91 ? -6.09 -14.531 1.565 1 96.94 91 GLY B C 1
ATOM 2475 O O . GLY B 1 91 ? -6.527 -14.625 2.715 1 96.94 91 GLY B O 1
ATOM 2476 N N . HIS B 1 92 ? -4.859 -14.32 1.363 1 96.75 92 HIS B N 1
ATOM 2477 C CA . HIS B 1 92 ? -3.893 -14.078 2.428 1 96.75 92 HIS B CA 1
ATOM 2478 C C . HIS B 1 92 ? -3.676 -12.586 2.645 1 96.75 92 HIS B C 1
ATOM 2480 O O . HIS B 1 92 ? -3.414 -12.148 3.768 1 96.75 92 HIS B O 1
ATOM 2486 N N . LEU B 1 93 ? -3.791 -11.797 1.626 1 97.94 93 LEU B N 1
ATOM 2487 C CA . LEU B 1 93 ? -3.502 -10.367 1.69 1 97.94 93 LEU B CA 1
ATOM 2488 C C . LEU B 1 93 ? -4.691 -9.594 2.254 1 97.94 93 LEU B C 1
ATOM 2490 O O . LEU B 1 93 ? -4.52 -8.688 3.074 1 97.94 93 LEU B O 1
ATOM 2494 N N . PHE B 1 94 ? -5.902 -9.961 1.869 1 97.25 94 PHE B N 1
ATOM 2495 C CA . PHE B 1 94 ? -7.082 -9.172 2.188 1 97.25 94 PHE B CA 1
ATOM 2496 C C . PHE B 1 94 ? -7.328 -9.148 3.691 1 97.25 94 PHE B C 1
ATOM 2498 O O . PHE B 1 94 ? -7.566 -8.086 4.27 1 97.25 94 PHE B O 1
ATOM 2505 N N . PRO B 1 95 ? -7.305 -10.289 4.352 1 96.94 95 PRO B N 1
ATOM 2506 C CA . PRO B 1 95 ? -7.492 -10.234 5.801 1 96.94 95 PRO B CA 1
ATOM 2507 C C . PRO B 1 95 ? -6.488 -9.312 6.492 1 96.94 95 PRO B C 1
ATOM 2509 O O . PRO B 1 95 ? -6.852 -8.562 7.398 1 96.94 95 PRO B O 1
ATOM 2512 N N . LYS B 1 96 ? -5.254 -9.344 6.109 1 98.12 96 LYS B N 1
ATOM 2513 C CA . LYS B 1 96 ? -4.23 -8.477 6.684 1 98.12 96 LYS B CA 1
ATOM 2514 C C . LYS B 1 96 ? -4.5 -7.012 6.348 1 98.12 96 LYS B C 1
ATOM 2516 O O . LYS B 1 96 ? -4.336 -6.133 7.195 1 98.12 96 LYS B O 1
ATOM 2521 N N . TYR B 1 97 ? -4.902 -6.809 5.125 1 98.5 97 TYR B N 1
ATOM 2522 C CA . TYR B 1 97 ? -5.203 -5.469 4.633 1 98.5 97 TYR B CA 1
ATOM 2523 C C . TYR B 1 97 ? -6.34 -4.836 5.426 1 98.5 97 TYR B C 1
ATOM 2525 O O . TYR B 1 97 ? -6.215 -3.711 5.914 1 98.5 97 TYR B O 1
ATOM 2533 N N . PHE B 1 98 ? -7.383 -5.551 5.605 1 98.19 98 PHE B N 1
ATOM 2534 C CA . PHE B 1 98 ? -8.562 -5.008 6.273 1 98.19 98 PHE B CA 1
ATOM 2535 C C . PHE B 1 98 ? -8.336 -4.918 7.777 1 98.19 98 PHE B C 1
ATOM 2537 O O . PHE B 1 98 ? -8.82 -3.984 8.43 1 98.19 98 PHE B O 1
ATOM 2544 N N . THR B 1 99 ? -7.641 -5.879 8.336 1 98.25 99 THR B N 1
ATOM 2545 C CA . THR B 1 99 ? -7.332 -5.812 9.758 1 98.25 99 THR B CA 1
ATOM 2546 C C . THR B 1 99 ? -6.434 -4.613 10.055 1 98.25 99 THR B C 1
ATOM 2548 O O . THR B 1 99 ? -6.703 -3.848 10.984 1 98.25 99 THR B O 1
ATOM 2551 N N . MET B 1 100 ? -5.406 -4.449 9.266 1 98.44 100 MET B N 1
ATOM 2552 C CA . MET B 1 100 ? -4.531 -3.293 9.438 1 98.44 100 MET B CA 1
ATOM 2553 C C . MET B 1 100 ? -5.309 -1.992 9.266 1 98.44 100 MET B C 1
ATOM 2555 O O . MET B 1 100 ? -5.129 -1.051 10.039 1 98.44 100 MET B O 1
ATOM 2559 N N . GLY B 1 101 ? -6.176 -1.99 8.242 1 98.62 101 GLY B N 1
ATOM 2560 C CA . GLY B 1 101 ? -7.008 -0.818 8.039 1 98.62 101 GLY B CA 1
ATOM 2561 C C . GLY B 1 101 ? -7.91 -0.512 9.219 1 98.62 101 GLY B C 1
ATOM 2562 O O . GLY B 1 101 ? -8.086 0.651 9.594 1 98.62 101 GLY B O 1
ATOM 2563 N N . SER B 1 102 ? -8.484 -1.568 9.82 1 98.38 102 SER B N 1
ATOM 2564 C CA . SER B 1 102 ? -9.367 -1.39 10.969 1 98.38 102 SER B CA 1
ATOM 2565 C C . SER B 1 102 ? -8.617 -0.824 12.164 1 98.38 102 SER B C 1
ATOM 2567 O O . SER B 1 102 ? -9.109 0.072 12.852 1 98.38 102 SER B O 1
ATOM 2569 N N . VAL B 1 103 ? -7.41 -1.284 12.391 1 98.31 103 VAL B N 1
ATOM 2570 C CA . VAL B 1 103 ? -6.609 -0.826 13.523 1 98.31 103 VAL B CA 1
ATOM 2571 C C . VAL B 1 103 ? -6.18 0.623 13.305 1 98.31 103 VAL B C 1
ATOM 2573 O O . VAL B 1 103 ? -6.34 1.467 14.188 1 98.31 103 VAL B O 1
ATOM 2576 N N . LEU B 1 104 ? -5.668 0.906 12.133 1 98.75 104 LEU B N 1
ATOM 2577 C CA . LEU B 1 104 ? -5.199 2.252 11.82 1 98.75 104 LEU B CA 1
ATOM 2578 C C . LEU B 1 104 ? -6.348 3.254 11.859 1 98.75 104 LEU B C 1
ATOM 2580 O O . LEU B 1 104 ? -6.188 4.367 12.367 1 98.75 104 LEU B O 1
ATOM 2584 N N . SER B 1 105 ? -7.504 2.848 11.336 1 98.5 105 SER B N 1
ATOM 2585 C CA . SER B 1 105 ? -8.648 3.754 11.344 1 98.5 105 SER B CA 1
ATOM 2586 C C . SER B 1 105 ? -9.203 3.934 12.75 1 98.5 105 SER B C 1
ATOM 2588 O O . SER B 1 105 ? -9.703 5.008 13.094 1 98.5 105 SER B O 1
ATOM 2590 N N . LEU B 1 106 ? -9.117 2.914 13.562 1 98.25 106 LEU B N 1
ATOM 2591 C CA . LEU B 1 106 ? -9.5 3.053 14.969 1 98.25 106 LEU B CA 1
ATOM 2592 C C . LEU B 1 106 ? -8.602 4.066 15.672 1 98.25 106 LEU B C 1
ATOM 2594 O O . LEU B 1 106 ? -9.094 4.934 16.406 1 98.25 106 LEU B O 1
ATOM 2598 N N . VAL B 1 107 ? -7.305 3.967 15.453 1 98.25 107 VAL B N 1
ATOM 2599 C CA . VAL B 1 107 ? -6.363 4.902 16.047 1 98.25 107 VAL B CA 1
ATOM 2600 C C . VAL B 1 107 ? -6.676 6.324 15.594 1 98.25 107 VAL B C 1
ATOM 2602 O O . VAL B 1 107 ? -6.707 7.254 16.391 1 98.25 107 VAL B O 1
ATOM 2605 N N . ALA B 1 108 ? -6.953 6.492 14.312 1 98.19 108 ALA B N 1
ATOM 2606 C CA . ALA B 1 108 ? -7.27 7.809 13.766 1 98.19 108 ALA B CA 1
ATOM 2607 C C . ALA B 1 108 ? -8.547 8.367 14.391 1 98.19 108 ALA B C 1
ATOM 2609 O O . ALA B 1 108 ? -8.609 9.539 14.758 1 98.19 108 ALA B O 1
ATOM 2610 N N . MET B 1 109 ? -9.531 7.484 14.508 1 97.19 109 MET B N 1
ATOM 2611 C CA . MET B 1 109 ? -10.812 7.895 15.078 1 97.19 109 MET B CA 1
ATOM 2612 C C . MET B 1 109 ? -10.656 8.297 16.531 1 97.19 109 MET B C 1
ATOM 2614 O O . MET B 1 109 ? -11.141 9.352 16.953 1 97.19 109 MET B O 1
ATOM 2618 N N . VAL B 1 110 ? -9.914 7.559 17.328 1 95.94 110 VAL B N 1
ATOM 2619 C CA . VAL B 1 110 ? -9.789 7.773 18.766 1 95.94 110 VAL B CA 1
ATOM 2620 C C . VAL B 1 110 ? -8.93 9.008 19.016 1 95.94 110 VAL B C 1
ATOM 2622 O O . VAL B 1 110 ? -9.242 9.812 19.906 1 95.94 110 VAL B O 1
ATOM 2625 N N . THR B 1 111 ? -7.848 9.18 18.281 1 96.31 111 THR B N 1
ATOM 2626 C CA . THR B 1 111 ? -7.004 10.352 18.469 1 96.31 111 THR B CA 1
ATOM 2627 C C . THR B 1 111 ? -7.754 11.625 18.094 1 96.31 111 THR B C 1
ATOM 2629 O O . THR B 1 111 ? -7.617 12.656 18.75 1 96.31 111 THR B O 1
ATOM 2632 N N . TYR B 1 112 ? -8.57 11.578 17.047 1 96.12 112 TYR B N 1
ATOM 2633 C CA . TYR B 1 112 ? -9.367 12.727 16.656 1 96.12 112 TYR B CA 1
ATOM 2634 C C . TYR B 1 112 ? -10.391 13.086 17.719 1 96.12 112 TYR B C 1
ATOM 2636 O O . TYR B 1 112 ? -10.539 14.25 18.094 1 96.12 112 TYR B O 1
ATOM 2644 N N . MET B 1 113 ? -11.086 12.07 18.234 1 92.88 113 MET B N 1
ATOM 2645 C CA . MET B 1 113 ? -12.102 12.289 19.266 1 92.88 113 MET B CA 1
ATOM 2646 C C . MET B 1 113 ? -11.469 12.789 20.562 1 92.88 113 MET B C 1
ATOM 2648 O O . MET B 1 113 ? -12.047 13.641 21.25 1 92.88 113 MET B O 1
ATOM 2652 N N . TYR B 1 114 ? -10.359 12.227 20.859 1 90.88 114 TYR B N 1
ATOM 2653 C CA . TYR B 1 114 ? -9.656 12.664 22.062 1 90.88 114 TYR B CA 1
ATOM 2654 C C . TYR B 1 114 ? -9.344 14.148 22 1 90.88 114 TYR B C 1
ATOM 2656 O O . TYR B 1 114 ? -9.469 14.859 23 1 90.88 114 TYR B O 1
ATOM 2664 N N . GLU B 1 115 ? -8.992 14.664 20.875 1 91.25 115 GLU B N 1
ATOM 2665 C CA . GLU B 1 115 ? -8.641 16.078 20.719 1 91.25 115 GLU B CA 1
ATOM 2666 C C . GLU B 1 115 ? -9.883 16.953 20.766 1 91.25 115 GLU B C 1
ATOM 2668 O O . GLU B 1 115 ? -9.82 18.094 21.234 1 91.25 115 GLU B O 1
ATOM 2673 N N . HIS B 1 116 ? -11.062 16.469 20.359 1 89.31 116 HIS B N 1
ATOM 2674 C CA . HIS B 1 116 ? -12.18 17.375 20.109 1 89.31 116 HIS B CA 1
ATOM 2675 C C . HIS B 1 116 ? -13.359 17.062 21.016 1 89.31 116 HIS B C 1
ATOM 2677 O O . HIS B 1 116 ? -14.359 17.797 21.016 1 89.31 116 HIS B O 1
ATOM 2683 N N . CYS B 1 117 ? -13.266 16.094 21.891 1 81.56 117 CYS B N 1
ATOM 2684 C CA . CYS B 1 117 ? -14.438 15.648 22.641 1 81.56 117 CYS B CA 1
ATOM 2685 C C . CYS B 1 117 ? -14.656 16.516 23.875 1 81.56 117 CYS B C 1
ATOM 2687 O O . CYS B 1 117 ? -15.695 16.422 24.531 1 81.56 117 CYS B O 1
ATOM 2689 N N . HIS B 1 118 ? -13.797 17.406 24.297 1 81.06 118 HIS B N 1
ATOM 2690 C CA . HIS B 1 118 ? -13.906 18.188 25.531 1 81.06 118 HIS B CA 1
ATOM 2691 C C . HIS B 1 118 ? -14.766 19.422 25.344 1 81.06 118 HIS B C 1
ATOM 2693 O O . HIS B 1 118 ? -15.172 20.062 26.312 1 81.06 118 HIS B O 1
ATOM 2699 N N . GLY B 1 119 ? -15.266 19.75 24.156 1 78.56 119 GLY B N 1
ATOM 2700 C CA . GLY B 1 119 ? -16.094 20.922 23.922 1 78.56 119 GLY B CA 1
ATOM 2701 C C . GLY B 1 119 ? -17.141 20.719 22.859 1 78.56 119 GLY B C 1
ATOM 2702 O O . GLY B 1 119 ? -17.453 19.578 22.5 1 78.56 119 GLY B O 1
ATOM 2703 N N . ASP B 1 120 ? -17.781 21.859 22.641 1 87.56 120 ASP B N 1
ATOM 2704 C CA . ASP B 1 120 ? -18.766 21.812 21.562 1 87.56 120 ASP B CA 1
ATOM 2705 C C . ASP B 1 120 ? -18.078 21.688 20.203 1 87.56 120 ASP B C 1
ATOM 2707 O O . ASP B 1 120 ? -17.328 22.578 19.797 1 87.56 120 ASP B O 1
ATOM 2711 N N . MET B 1 121 ? -18.328 20.578 19.625 1 89.06 121 MET B N 1
ATOM 2712 C CA . MET B 1 121 ? -17.766 20.359 18.297 1 89.06 121 MET B CA 1
ATOM 2713 C C . MET B 1 121 ? -18.422 21.266 17.266 1 89.06 121 MET B C 1
ATOM 2715 O O . MET B 1 121 ? -19.641 21.469 17.281 1 89.06 121 MET B O 1
ATOM 2719 N N . THR B 1 122 ? -17.562 21.812 16.469 1 91.19 122 THR B N 1
ATOM 2720 C CA . THR B 1 122 ? -18.078 22.562 15.328 1 91.19 122 THR B CA 1
ATOM 2721 C C . THR B 1 122 ? -18.719 21.625 14.312 1 91.19 122 THR B C 1
ATOM 2723 O O . THR B 1 122 ? -18.562 20.406 14.406 1 91.19 122 THR B O 1
ATOM 2726 N N . THR B 1 123 ? -19.469 22.141 13.422 1 92 123 THR B N 1
ATOM 2727 C CA . THR B 1 123 ? -20.094 21.344 12.367 1 92 123 THR B CA 1
ATOM 2728 C C . THR B 1 123 ? -19.031 20.578 11.57 1 92 123 THR B C 1
ATOM 2730 O O . THR B 1 123 ? -19.219 19.406 11.258 1 92 123 THR B O 1
ATOM 2733 N N . HIS B 1 124 ? -17.875 21.281 11.266 1 90.81 124 HIS B N 1
ATOM 2734 C CA . HIS B 1 124 ? -16.797 20.656 10.516 1 90.81 124 HIS B CA 1
ATOM 2735 C C . HIS B 1 124 ? -16.219 19.484 11.289 1 90.81 124 HIS B C 1
ATOM 2737 O O . HIS B 1 124 ? -15.914 18.438 10.703 1 90.81 124 HIS B O 1
ATOM 2743 N N . GLN B 1 125 ? -16.141 19.641 12.508 1 92.56 125 GLN B N 1
ATOM 2744 C CA . GLN B 1 125 ? -15.586 18.594 13.352 1 92.56 125 GLN B CA 1
ATOM 2745 C C . GLN B 1 125 ? -16.547 17.406 13.438 1 92.56 125 GLN B C 1
ATOM 2747 O O . GLN B 1 125 ? -16.094 16.25 13.477 1 92.56 125 GLN B O 1
ATOM 2752 N N . LYS B 1 126 ? -17.812 17.656 13.484 1 93.94 126 LYS B N 1
ATOM 2753 C CA . LYS B 1 126 ? -18.797 16.594 13.492 1 93.94 126 LYS B CA 1
ATOM 2754 C C . LYS B 1 126 ? -18.766 15.789 12.195 1 93.94 126 LYS B C 1
ATOM 2756 O O . LYS B 1 126 ? -18.844 14.562 12.211 1 93.94 126 LYS B O 1
ATOM 2761 N N . ILE B 1 127 ? -18.625 16.484 11.094 1 95.69 127 ILE B N 1
ATOM 2762 C CA . ILE B 1 127 ? -18.547 15.828 9.789 1 95.69 127 ILE B CA 1
ATOM 2763 C C . ILE B 1 127 ? -17.297 14.938 9.734 1 95.69 127 ILE B C 1
ATOM 2765 O O . ILE B 1 127 ? -17.375 13.781 9.32 1 95.69 127 ILE B O 1
ATOM 2769 N N . GLU B 1 128 ? -16.156 15.484 10.234 1 96 128 GLU B N 1
ATOM 2770 C CA . GLU B 1 128 ? -14.922 14.711 10.227 1 96 128 GLU B CA 1
ATOM 2771 C C . GLU B 1 128 ? -15.031 13.5 11.141 1 96 128 GLU B C 1
ATOM 2773 O O . GLU B 1 128 ? -14.477 12.438 10.836 1 96 128 GLU B O 1
ATOM 2778 N N . THR B 1 129 ? -15.695 13.688 12.219 1 95.81 129 THR B N 1
ATOM 2779 C CA . THR B 1 129 ? -15.938 12.539 13.094 1 95.81 129 THR B CA 1
ATOM 2780 C C . THR B 1 129 ? -16.719 11.461 12.352 1 95.81 129 THR B C 1
ATOM 2782 O O . THR B 1 129 ? -16.375 10.281 12.406 1 95.81 129 THR B O 1
ATOM 2785 N N . GLY B 1 130 ? -17.781 11.859 11.672 1 96.94 130 GLY B N 1
ATOM 2786 C CA . GLY B 1 130 ? -18.578 10.922 10.883 1 96.94 130 GLY B CA 1
ATOM 2787 C C . GLY B 1 130 ? -17.766 10.219 9.812 1 96.94 130 GLY B C 1
ATOM 2788 O O . GLY B 1 130 ? -17.922 9.016 9.586 1 96.94 130 GLY B O 1
ATOM 2789 N N . VAL B 1 131 ? -16.875 10.977 9.172 1 98.44 131 VAL B N 1
ATOM 2790 C CA . VAL B 1 131 ? -16 10.438 8.133 1 98.44 131 VAL B CA 1
ATOM 2791 C C . VAL B 1 131 ? -15.102 9.359 8.727 1 98.44 131 VAL B C 1
ATOM 2793 O O . VAL B 1 131 ? -15.008 8.25 8.188 1 98.44 131 VAL B O 1
ATOM 2796 N N . LEU B 1 132 ? -14.477 9.648 9.852 1 98.38 132 LEU B N 1
ATOM 2797 C CA . LEU B 1 132 ? -13.547 8.719 10.469 1 98.38 132 LEU B CA 1
ATOM 2798 C C . LEU B 1 132 ? -14.273 7.48 10.992 1 98.38 132 LEU B C 1
ATOM 2800 O O . LEU B 1 132 ? -13.742 6.367 10.922 1 98.38 132 LEU B O 1
ATOM 2804 N N . VAL B 1 133 ? -15.477 7.625 11.484 1 98.12 133 VAL B N 1
ATOM 2805 C CA . VAL B 1 133 ? -16.297 6.492 11.914 1 98.12 133 VAL B CA 1
ATOM 2806 C C . VAL B 1 133 ? -16.625 5.613 10.719 1 98.12 133 VAL B C 1
ATOM 2808 O O . VAL B 1 133 ? -16.547 4.387 10.797 1 98.12 133 VAL B O 1
ATOM 2811 N N . ALA B 1 134 ? -17.016 6.238 9.625 1 98.62 134 ALA B N 1
ATOM 2812 C CA . ALA B 1 134 ? -17.359 5.484 8.422 1 98.62 134 ALA B CA 1
ATOM 2813 C C . ALA B 1 134 ? -16.156 4.688 7.922 1 98.62 134 ALA B C 1
ATOM 2815 O O . ALA B 1 134 ? -16.297 3.535 7.504 1 98.62 134 ALA B O 1
ATOM 2816 N N . VAL B 1 135 ? -14.961 5.324 7.969 1 98.75 135 VAL B N 1
ATOM 2817 C CA . VAL B 1 135 ? -13.742 4.645 7.539 1 98.75 135 VAL B CA 1
ATOM 2818 C C . VAL B 1 135 ? -13.484 3.434 8.43 1 98.75 135 VAL B C 1
ATOM 2820 O O . VAL B 1 135 ? -13.211 2.336 7.938 1 98.75 135 VAL B O 1
ATOM 2823 N N . PHE B 1 136 ? -13.633 3.619 9.727 1 98.5 136 PHE B N 1
ATOM 2824 C CA . PHE B 1 136 ? -13.391 2.539 10.672 1 98.5 136 PHE B CA 1
ATOM 2825 C C . PHE B 1 136 ? -14.398 1.413 10.484 1 98.5 136 PHE B C 1
ATOM 2827 O O . PHE B 1 136 ? -14.023 0.244 10.391 1 98.5 136 PHE B O 1
ATOM 2834 N N . VAL B 1 137 ? -15.664 1.724 10.406 1 98.38 137 VAL B N 1
ATOM 2835 C CA . VAL B 1 137 ? -16.719 0.725 10.281 1 98.38 137 VAL B CA 1
ATOM 2836 C C . VAL B 1 137 ? -16.562 -0.042 8.969 1 98.38 137 VAL B C 1
ATOM 2838 O O . VAL B 1 137 ? -16.734 -1.262 8.93 1 98.38 137 VAL B O 1
ATOM 2841 N N . SER B 1 138 ? -16.188 0.688 7.898 1 98.69 138 SER B N 1
ATOM 2842 C CA . SER B 1 138 ? -15.984 0.045 6.605 1 98.69 138 SER B CA 1
ATOM 2843 C C . SER B 1 138 ? -14.859 -0.979 6.668 1 98.69 138 SER B C 1
ATOM 2845 O O . SER B 1 138 ? -15.016 -2.111 6.203 1 98.69 138 SER B O 1
ATOM 2847 N N . ALA B 1 139 ? -13.758 -0.558 7.281 1 98.19 139 ALA B N 1
ATOM 2848 C CA . ALA B 1 139 ? -12.625 -1.477 7.41 1 98.19 139 ALA B CA 1
ATOM 2849 C C . ALA B 1 139 ? -12.984 -2.662 8.305 1 98.19 139 ALA B C 1
ATOM 2851 O O . ALA B 1 139 ? -12.633 -3.803 8 1 98.19 139 ALA B O 1
ATOM 2852 N N . LEU B 1 140 ? -13.711 -2.412 9.328 1 97.75 140 LEU B N 1
ATOM 2853 C CA . LEU B 1 140 ? -14.102 -3.447 10.281 1 97.75 140 LEU B CA 1
ATOM 2854 C C . LEU B 1 140 ? -15.07 -4.434 9.641 1 97.75 140 LEU B C 1
ATOM 2856 O O . LEU B 1 140 ? -14.953 -5.645 9.844 1 97.75 140 LEU B O 1
ATOM 2860 N N . LEU B 1 141 ? -16.047 -3.918 8.906 1 98.19 141 LEU B N 1
ATOM 2861 C CA . LEU B 1 141 ? -17.016 -4.773 8.227 1 98.19 141 LEU B CA 1
ATOM 2862 C C . LEU B 1 141 ? -16.312 -5.738 7.273 1 98.19 141 LEU B C 1
ATOM 2864 O O . LEU B 1 141 ? -16.625 -6.93 7.246 1 98.19 141 LEU B O 1
ATOM 2868 N N . ASN B 1 142 ? -15.375 -5.234 6.539 1 98.06 142 ASN B N 1
ATOM 2869 C CA . ASN B 1 142 ? -14.633 -6.094 5.621 1 98.06 142 ASN B CA 1
ATOM 2870 C C . ASN B 1 142 ? -13.742 -7.082 6.375 1 98.06 142 ASN B C 1
ATOM 2872 O O . ASN B 1 142 ? -13.609 -8.234 5.969 1 98.06 142 ASN B O 1
ATOM 2876 N N . ALA B 1 143 ? -13.18 -6.672 7.445 1 97.38 143 ALA B N 1
ATOM 2877 C CA . ALA B 1 143 ? -12.266 -7.527 8.211 1 97.38 143 ALA B CA 1
ATOM 2878 C C . ALA B 1 143 ? -13.031 -8.648 8.906 1 97.38 143 ALA B C 1
ATOM 2880 O O . ALA B 1 143 ? -12.555 -9.789 8.961 1 97.38 143 ALA B O 1
ATOM 2881 N N . ALA B 1 144 ? -14.234 -8.383 9.344 1 96.44 144 ALA B N 1
ATOM 2882 C CA . ALA B 1 144 ? -14.859 -9.297 10.297 1 96.44 144 ALA B CA 1
ATOM 2883 C C . ALA B 1 144 ? -16.016 -10.047 9.656 1 96.44 144 ALA B C 1
ATOM 2885 O O . ALA B 1 144 ? -16.406 -11.125 10.125 1 96.44 144 ALA B O 1
ATOM 2886 N N . LEU B 1 145 ? -16.609 -9.453 8.633 1 96.88 145 LEU B N 1
ATOM 2887 C CA . LEU B 1 145 ? -17.844 -10.047 8.141 1 96.88 145 LEU B CA 1
ATOM 2888 C C . LEU B 1 145 ? -17.781 -10.297 6.641 1 96.88 145 LEU B C 1
ATOM 2890 O O . LEU B 1 145 ? -17.656 -11.445 6.207 1 96.88 145 LEU B O 1
ATOM 2894 N N . ILE B 1 146 ? -17.641 -9.273 5.848 1 97.5 146 ILE B N 1
ATOM 2895 C CA . ILE B 1 146 ? -17.797 -9.383 4.398 1 97.5 146 ILE B CA 1
ATOM 2896 C C . ILE B 1 146 ? -16.609 -10.141 3.807 1 97.5 146 ILE B C 1
ATOM 2898 O O . ILE B 1 146 ? -16.781 -10.992 2.938 1 97.5 146 ILE B O 1
ATOM 2902 N N . GLY B 1 147 ? -15.406 -9.805 4.289 1 95.06 147 GLY B N 1
ATOM 2903 C CA . GLY B 1 147 ? -14.195 -10.445 3.799 1 95.06 147 GLY B CA 1
ATOM 2904 C C . GLY B 1 147 ? -14.211 -11.953 3.957 1 95.06 147 GLY B C 1
ATOM 2905 O O . GLY B 1 147 ? -14.109 -12.688 2.973 1 95.06 147 GLY B O 1
ATOM 2906 N N . PRO B 1 148 ? -14.414 -12.422 5.133 1 95.5 148 PRO B N 1
ATOM 2907 C CA . PRO B 1 148 ? -14.445 -13.867 5.371 1 95.5 148 PRO B CA 1
ATOM 2908 C C . PRO B 1 148 ? -15.539 -14.57 4.57 1 95.5 148 PRO B C 1
ATOM 2910 O O . PRO B 1 148 ? -15.32 -15.672 4.062 1 95.5 148 PRO B O 1
ATOM 2913 N N . ILE B 1 149 ? -16.688 -13.945 4.418 1 97.25 149 ILE B N 1
ATOM 2914 C CA . ILE B 1 149 ? -17.781 -14.523 3.635 1 97.25 149 ILE B CA 1
ATOM 2915 C C . ILE B 1 149 ? -17.359 -14.633 2.17 1 97.25 149 ILE B C 1
ATOM 2917 O O . ILE B 1 149 ? -17.547 -15.68 1.545 1 97.25 149 ILE B O 1
ATOM 2921 N N . SER B 1 150 ? -16.781 -13.562 1.638 1 96.44 150 SER B N 1
ATOM 2922 C CA . SER B 1 150 ? -16.328 -13.555 0.254 1 96.44 150 SER B CA 1
ATOM 2923 C C . SER B 1 150 ? -15.273 -14.633 0.012 1 96.44 150 SER B C 1
ATOM 2925 O O . SER B 1 150 ? -15.289 -15.305 -1.02 1 96.44 150 SER B O 1
ATOM 2927 N N . LEU B 1 151 ? -14.375 -14.773 0.944 1 95.44 151 LEU B N 1
ATOM 2928 C CA . LEU B 1 151 ? -13.305 -15.758 0.813 1 95.44 151 LEU B CA 1
ATOM 2929 C C . LEU B 1 151 ? -13.867 -17.172 0.803 1 95.44 151 LEU B C 1
ATOM 2931 O O . LEU B 1 151 ? -13.414 -18.016 0.023 1 95.44 151 LEU B O 1
ATOM 2935 N N . GLU B 1 152 ? -14.797 -17.422 1.631 1 96.94 152 GLU B N 1
ATOM 2936 C CA . GLU B 1 152 ? -15.43 -18.734 1.687 1 96.94 152 GLU B CA 1
ATOM 2937 C C . GLU B 1 152 ? -16.125 -19.062 0.371 1 96.94 152 GLU B C 1
ATOM 2939 O O . GLU B 1 152 ? -15.984 -20.172 -0.151 1 96.94 152 GLU B O 1
ATOM 2944 N N . ILE B 1 153 ? -16.859 -18.141 -0.138 1 97.94 153 ILE B N 1
ATOM 2945 C CA . ILE B 1 153 ? -17.578 -18.344 -1.383 1 97.94 153 ILE B CA 1
ATOM 2946 C C . ILE B 1 153 ? -16.594 -18.547 -2.533 1 97.94 153 ILE B C 1
ATOM 2948 O O . ILE B 1 153 ? -16.812 -19.375 -3.416 1 97.94 153 ILE B O 1
ATOM 2952 N N . MET B 1 154 ? -15.539 -17.781 -2.535 1 96.88 154 MET B N 1
ATOM 2953 C CA . MET B 1 154 ? -14.508 -17.906 -3.557 1 96.88 154 MET B CA 1
ATOM 2954 C C . MET B 1 154 ? -13.922 -19.312 -3.561 1 96.88 154 MET B C 1
ATOM 2956 O O . MET B 1 154 ? -13.703 -19.906 -4.625 1 96.88 154 MET B O 1
ATOM 2960 N N . THR B 1 155 ? -13.68 -19.828 -2.391 1 96.44 155 THR B N 1
ATOM 2961 C CA . THR B 1 155 ? -13.117 -21.172 -2.268 1 96.44 155 THR B CA 1
ATOM 2962 C C . THR B 1 155 ? -14.062 -22.203 -2.863 1 96.44 155 THR B C 1
ATOM 2964 O O . THR B 1 155 ? -13.625 -23.125 -3.553 1 96.44 155 THR B O 1
ATOM 2967 N N . GLN B 1 156 ? -15.328 -22.031 -2.639 1 97.25 156 GLN B N 1
ATOM 2968 C CA . GLN B 1 156 ? -16.328 -22.922 -3.23 1 97.25 156 GLN B CA 1
ATOM 2969 C C . GLN B 1 156 ? -16.328 -22.812 -4.754 1 97.25 156 GLN B C 1
ATOM 2971 O O . GLN B 1 156 ? -16.375 -23.828 -5.449 1 97.25 156 GLN B O 1
ATOM 2976 N N . GLN B 1 157 ? -16.328 -21.594 -5.207 1 97.44 157 GLN B N 1
ATOM 2977 C CA . GLN B 1 157 ? -16.297 -21.359 -6.645 1 97.44 157 GLN B CA 1
ATOM 2978 C C . GLN B 1 157 ? -15.078 -22.016 -7.289 1 97.44 157 GLN B C 1
ATOM 2980 O O . GLN B 1 157 ? -15.203 -22.672 -8.328 1 97.44 157 GLN B O 1
ATOM 2985 N N . TYR B 1 158 ? -13.961 -21.922 -6.691 1 96.19 158 TYR B N 1
ATOM 2986 C CA . TYR B 1 158 ? -12.711 -22.453 -7.23 1 96.19 158 TYR B CA 1
ATOM 2987 C C . TYR B 1 158 ? -12.719 -23.969 -7.23 1 96.19 158 TYR B C 1
ATOM 2989 O O . TYR B 1 158 ? -12.141 -24.594 -8.125 1 96.19 158 TYR B O 1
ATOM 2997 N N . MET B 1 159 ? -13.359 -24.516 -6.273 1 96.69 159 MET B N 1
ATOM 2998 C CA . MET B 1 159 ? -13.477 -25.969 -6.238 1 96.69 159 MET B CA 1
ATOM 2999 C C . MET B 1 159 ? -14.258 -26.484 -7.445 1 96.69 159 MET B C 1
ATOM 3001 O O . MET B 1 159 ? -13.852 -27.453 -8.086 1 96.69 159 MET B O 1
ATOM 3005 N N . ILE B 1 160 ? -15.32 -25.844 -7.785 1 96.94 160 ILE B N 1
ATOM 3006 C CA . ILE B 1 160 ? -16.125 -26.234 -8.945 1 96.94 160 ILE B CA 1
ATOM 3007 C C . ILE B 1 160 ? -15.32 -26 -10.219 1 96.94 160 ILE B C 1
ATOM 3009 O O . ILE B 1 160 ? -15.328 -26.859 -11.117 1 96.94 160 ILE B O 1
ATOM 3013 N N . GLU B 1 161 ? -14.656 -24.875 -10.273 1 96.69 161 GLU B N 1
ATOM 3014 C CA . GLU B 1 161 ? -13.836 -24.562 -11.438 1 96.69 161 GLU B CA 1
ATOM 3015 C C . GLU B 1 161 ? -12.758 -25.609 -11.656 1 96.69 161 GLU B C 1
ATOM 3017 O O . GLU B 1 161 ? -12.508 -26.031 -12.789 1 96.69 161 GLU B O 1
ATOM 3022 N N . LYS B 1 162 ? -12.18 -26 -10.586 1 95.81 162 LYS B N 1
ATOM 3023 C CA . LYS B 1 162 ? -11.133 -27.016 -10.656 1 95.81 162 LYS B CA 1
ATOM 3024 C C . LYS B 1 162 ? -11.688 -28.328 -11.172 1 95.81 162 LYS B C 1
ATOM 3026 O O . LYS B 1 162 ? -11.039 -29.016 -11.969 1 95.81 162 LYS B O 1
ATOM 3031 N N . GLU B 1 163 ? -12.883 -28.672 -10.781 1 95.5 163 GLU B N 1
ATOM 3032 C CA . GLU B 1 163 ? -13.547 -29.891 -11.234 1 95.5 163 GLU B CA 1
ATOM 3033 C C . GLU B 1 163 ? -13.781 -29.875 -12.742 1 95.5 163 GLU B C 1
ATOM 3035 O O . GLU B 1 163 ? -13.789 -30.922 -13.398 1 95.5 163 GLU B O 1
ATOM 3040 N N . HIS B 1 164 ? -13.953 -28.719 -13.266 1 95.44 164 HIS B N 1
ATOM 3041 C CA . HIS B 1 164 ? -14.211 -28.562 -14.695 1 95.44 164 HIS B CA 1
ATOM 3042 C C . HIS B 1 164 ? -12.922 -28.281 -15.461 1 95.44 164 HIS B C 1
ATOM 3044 O O . HIS B 1 164 ? -12.961 -27.953 -16.656 1 95.44 164 HIS B O 1
ATOM 3050 N N . GLY B 1 165 ? -11.773 -28.266 -14.742 1 94.31 165 GLY B N 1
ATOM 3051 C CA . GLY B 1 165 ? -10.477 -28.125 -15.383 1 94.31 165 GLY B CA 1
ATOM 3052 C C . GLY B 1 165 ? -10.062 -26.688 -15.609 1 94.31 165 GLY B C 1
ATOM 3053 O O . GLY B 1 165 ? -9.273 -26.406 -16.516 1 94.31 165 GLY B O 1
ATOM 3054 N N . HIS B 1 166 ? -10.711 -25.75 -14.883 1 93.81 166 HIS B N 1
ATOM 3055 C CA . HIS B 1 166 ? -10.391 -24.328 -15.008 1 93.81 166 HIS B CA 1
ATOM 3056 C C . HIS B 1 166 ? -9.586 -23.828 -13.82 1 93.81 166 HIS B C 1
ATOM 3058 O O . HIS B 1 166 ? -9.461 -24.531 -12.812 1 93.81 166 HIS B O 1
ATOM 3064 N N . GLY B 1 167 ? -8.883 -22.703 -13.922 1 93.5 167 GLY B N 1
ATOM 3065 C CA . GLY B 1 167 ? -8.172 -22.094 -12.797 1 93.5 167 GLY B CA 1
ATOM 3066 C C . GLY B 1 167 ? -6.871 -21.438 -13.203 1 93.5 167 GLY B C 1
ATOM 3067 O O . GLY B 1 167 ? -6.332 -20.609 -12.461 1 93.5 167 GLY B O 1
ATOM 3068 N N . ASP B 1 168 ? -6.438 -21.719 -14.406 1 91.69 168 ASP B N 1
ATOM 3069 C CA . ASP B 1 168 ? -5.117 -21.25 -14.82 1 91.69 168 ASP B CA 1
ATOM 3070 C C . ASP B 1 168 ? -5.23 -20.078 -15.789 1 91.69 168 ASP B C 1
ATOM 3072 O O . ASP B 1 168 ? -4.219 -19.547 -16.25 1 91.69 168 ASP B O 1
ATOM 3076 N N . GLU B 1 169 ? -6.523 -19.672 -16.047 1 89.69 169 GLU B N 1
ATOM 3077 C CA . GLU B 1 169 ? -6.715 -18.516 -16.922 1 89.69 169 GLU B CA 1
ATOM 3078 C C . GLU B 1 169 ? -6.199 -17.234 -16.281 1 89.69 169 GLU B C 1
ATOM 3080 O O . GLU B 1 169 ? -6.305 -17.062 -15.062 1 89.69 169 GLU B O 1
ATOM 3085 N N . ILE B 1 170 ? -5.691 -16.375 -17.125 1 88.62 170 ILE B N 1
ATOM 3086 C CA . ILE B 1 170 ? -5.176 -15.109 -16.625 1 88.62 170 ILE B CA 1
ATOM 3087 C C . ILE B 1 170 ? -6.102 -13.977 -17.062 1 88.62 170 ILE B C 1
ATOM 3089 O O . ILE B 1 170 ? -6.41 -13.844 -18.25 1 88.62 170 ILE B O 1
ATOM 3093 N N . GLY B 1 171 ? -6.539 -13.195 -16.109 1 86.44 171 GLY B N 1
ATOM 3094 C CA . GLY B 1 171 ? -7.258 -11.961 -16.375 1 86.44 171 GLY B CA 1
ATOM 3095 C C . GLY B 1 171 ? -8.656 -12.195 -16.922 1 86.44 171 GLY B C 1
ATOM 3096 O O . GLY B 1 171 ? -9.242 -11.305 -17.531 1 86.44 171 GLY B O 1
ATOM 3097 N N . THR B 1 172 ? -9.133 -13.43 -16.875 1 85 172 THR B N 1
ATOM 3098 C CA . THR B 1 172 ? -10.461 -13.719 -17.406 1 85 172 THR B CA 1
ATOM 3099 C C . THR B 1 172 ? -11.141 -14.82 -16.609 1 85 172 THR B C 1
ATOM 3101 O O . THR B 1 172 ? -10.508 -15.461 -15.758 1 85 172 THR B O 1
ATOM 3104 N N . HIS B 1 173 ? -12.422 -15.031 -16.828 1 87.38 173 HIS B N 1
ATOM 3105 C CA . HIS B 1 173 ? -13.219 -16.078 -16.188 1 87.38 173 HIS B CA 1
ATOM 3106 C C . HIS B 1 173 ? -13.383 -17.281 -17.109 1 87.38 173 HIS B C 1
ATOM 3108 O O . HIS B 1 173 ? -13.273 -17.156 -18.328 1 87.38 173 HIS B O 1
ATOM 3114 N N . PRO B 1 174 ? -13.672 -18.391 -16.438 1 89.19 174 PRO B N 1
ATOM 3115 C CA . PRO B 1 174 ? -13.883 -19.594 -17.25 1 89.19 174 PRO B CA 1
ATOM 3116 C C . PRO B 1 174 ? -15.023 -19.453 -18.25 1 89.19 174 PRO B C 1
ATOM 3118 O O . PRO B 1 174 ? -16.047 -18.844 -17.938 1 89.19 174 PRO B O 1
ATOM 3121 N N . THR B 1 175 ? -14.789 -19.938 -19.391 1 88.62 175 THR B N 1
ATOM 3122 C CA . THR B 1 175 ? -15.789 -19.922 -20.453 1 88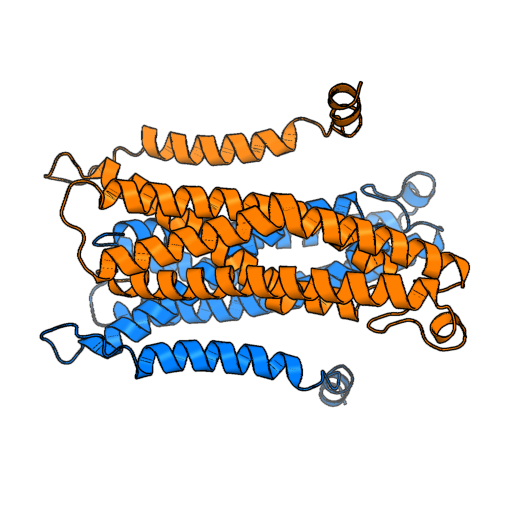.62 175 THR B CA 1
ATOM 3123 C C . THR B 1 175 ? -16.078 -21.344 -20.953 1 88.62 175 THR B C 1
ATOM 3125 O O . THR B 1 175 ? -15.414 -22.297 -20.531 1 88.62 175 THR B O 1
ATOM 3128 N N . GLY B 1 176 ? -17.25 -21.469 -21.75 1 91.38 176 GLY B N 1
ATOM 3129 C CA . GLY B 1 176 ? -17.562 -22.766 -22.344 1 91.38 176 GLY B CA 1
ATOM 3130 C C . GLY B 1 176 ? -18.609 -23.531 -21.562 1 91.38 176 GLY B C 1
ATOM 3131 O O . GLY B 1 176 ? -19.609 -22.969 -21.125 1 91.38 176 GLY B O 1
ATOM 3132 N N . LYS B 1 177 ? -18.406 -24.844 -21.391 1 92.38 177 LYS B N 1
ATOM 3133 C CA . LYS B 1 177 ? -19.391 -25.766 -20.844 1 92.38 177 LYS B CA 1
ATOM 3134 C C . LYS B 1 177 ? -19.734 -25.422 -19.391 1 92.38 177 LYS B C 1
ATOM 3136 O O . LYS B 1 177 ? -20.844 -25.672 -18.938 1 92.38 177 LYS B O 1
ATOM 3141 N N . ILE B 1 178 ? -18.766 -24.844 -18.719 1 94.62 178 ILE B N 1
ATOM 3142 C CA . ILE B 1 178 ? -18.953 -24.562 -17.297 1 94.62 178 ILE B CA 1
ATOM 3143 C C . ILE B 1 178 ? -20.078 -23.547 -17.125 1 94.62 178 ILE B C 1
ATOM 3145 O O . ILE B 1 178 ? -20.734 -23.516 -16.078 1 94.62 178 ILE B O 1
ATOM 3149 N N . GLN B 1 179 ? -20.312 -22.75 -18.109 1 93.56 179 GLN B N 1
ATOM 3150 C CA . GLN B 1 179 ? -21.344 -21.719 -18.047 1 93.56 179 GLN B CA 1
ATOM 3151 C C . GLN B 1 179 ? -22.734 -22.344 -17.984 1 93.56 179 GLN B C 1
ATOM 3153 O O . GLN B 1 179 ? -23.703 -21.688 -17.609 1 93.56 179 GLN B O 1
ATOM 3158 N N . GLN B 1 180 ? -22.844 -23.578 -18.359 1 94.69 180 GLN B N 1
ATOM 3159 C CA . GLN B 1 180 ? -24.125 -24.281 -18.344 1 94.69 180 GLN B CA 1
ATOM 3160 C C . GLN B 1 180 ? -24.359 -24.969 -17 1 94.69 180 GLN B C 1
ATOM 3162 O O . GLN B 1 180 ? -25.438 -25.5 -16.75 1 94.69 180 GLN B O 1
ATOM 3167 N N . ASP B 1 181 ? -23.359 -25 -16.156 1 96.06 181 ASP B N 1
ATOM 3168 C CA . ASP B 1 181 ? -23.484 -25.578 -14.82 1 96.06 181 ASP B CA 1
ATOM 3169 C C . ASP B 1 181 ? -24.219 -24.641 -13.875 1 96.06 181 ASP B C 1
ATOM 3171 O O . ASP B 1 181 ? -23.688 -23.594 -13.5 1 96.06 181 ASP B O 1
ATOM 3175 N N . ALA B 1 182 ? -25.359 -25.047 -13.43 1 96.56 182 ALA B N 1
ATOM 3176 C CA . ALA B 1 182 ? -26.234 -24.188 -12.617 1 96.56 182 ALA B CA 1
ATOM 3177 C C . ALA B 1 182 ? -25.594 -23.906 -11.258 1 96.56 182 ALA B C 1
ATOM 3179 O O . ALA B 1 182 ? -25.734 -22.812 -10.711 1 96.56 182 ALA B O 1
ATOM 3180 N N . LYS B 1 183 ? -25.016 -24.906 -10.703 1 96.75 183 LYS B N 1
ATOM 3181 C CA . LYS B 1 183 ? -24.344 -24.734 -9.422 1 96.75 183 LYS B CA 1
ATOM 3182 C C . LYS B 1 183 ? -23.234 -23.703 -9.516 1 96.75 183 LYS B C 1
ATOM 3184 O O . LYS B 1 183 ? -23.094 -22.844 -8.633 1 96.75 183 LYS B O 1
ATOM 3189 N N . TYR B 1 184 ? -22.438 -23.734 -10.539 1 97.25 184 TYR B N 1
ATOM 3190 C CA . TYR B 1 184 ? -21.375 -22.781 -10.758 1 97.25 184 TYR B CA 1
ATOM 3191 C C . TYR B 1 184 ? -21.922 -21.359 -10.898 1 97.25 184 TYR B C 1
ATOM 3193 O O . TYR B 1 184 ? -21.406 -20.422 -10.281 1 97.25 184 TYR B O 1
ATOM 3201 N N . GLN B 1 185 ? -22.938 -21.25 -11.688 1 97.19 185 GLN B N 1
ATOM 3202 C CA . GLN B 1 185 ? -23.516 -19.922 -11.922 1 97.19 185 GLN B CA 1
ATOM 3203 C C . GLN B 1 185 ? -24.031 -19.312 -10.625 1 97.19 185 GLN B C 1
ATOM 3205 O O . GLN B 1 185 ? -23.891 -18.109 -10.391 1 97.19 185 GLN B O 1
ATOM 3210 N N . LYS B 1 186 ? -24.625 -20.094 -9.828 1 97.75 186 LYS B N 1
ATOM 3211 C CA . LYS B 1 186 ? -25.172 -19.625 -8.555 1 97.75 186 LYS B CA 1
ATOM 3212 C C . LYS B 1 186 ? -24.047 -19.125 -7.637 1 97.75 186 LYS B C 1
ATOM 3214 O O . LYS B 1 186 ? -24.141 -18.031 -7.074 1 97.75 186 LYS B O 1
ATOM 3219 N N . VAL B 1 187 ? -23.016 -19.922 -7.5 1 97.88 187 VAL B N 1
ATOM 3220 C CA . VAL B 1 187 ? -21.922 -19.562 -6.605 1 97.88 187 VAL B CA 1
ATOM 3221 C C . VAL B 1 187 ? -21.172 -18.359 -7.164 1 97.88 187 VAL B C 1
ATOM 3223 O O . VAL B 1 187 ? -20.75 -17.469 -6.414 1 97.88 187 VAL B O 1
ATOM 3226 N N . ARG B 1 188 ? -20.953 -18.359 -8.414 1 96.69 188 ARG B N 1
ATOM 3227 C CA . ARG B 1 188 ? -20.281 -17.234 -9.062 1 96.69 188 ARG B CA 1
ATOM 3228 C C . ARG B 1 188 ? -21.031 -15.93 -8.812 1 96.69 188 ARG B C 1
ATOM 3230 O O . ARG B 1 188 ? -20.422 -14.906 -8.484 1 96.69 188 ARG B O 1
ATOM 3237 N N . LYS B 1 189 ? -22.297 -15.953 -9.039 1 97.06 189 LYS B N 1
ATOM 3238 C CA . LYS B 1 189 ? -23.125 -14.773 -8.805 1 97.06 189 LYS B CA 1
ATOM 3239 C C . LYS B 1 189 ? -23.031 -14.312 -7.348 1 97.06 189 LYS B C 1
ATOM 3241 O O . LYS B 1 189 ? -22.969 -13.117 -7.074 1 97.06 189 LYS B O 1
ATOM 3246 N N . ARG B 1 190 ? -23.062 -15.219 -6.477 1 97.62 190 ARG B N 1
ATOM 3247 C CA . ARG B 1 190 ? -22.938 -14.898 -5.059 1 97.62 190 ARG B CA 1
ATOM 3248 C C . ARG B 1 190 ? -21.578 -14.25 -4.773 1 97.62 190 ARG B C 1
ATOM 3250 O O . ARG B 1 190 ? -21.5 -13.258 -4.043 1 97.62 190 ARG B O 1
ATOM 3257 N N . PHE B 1 191 ? -20.516 -14.852 -5.32 1 97.19 191 PHE B N 1
ATOM 3258 C CA . PHE B 1 191 ? -19.188 -14.289 -5.125 1 97.19 191 PHE B CA 1
ATOM 3259 C C . PHE B 1 191 ? -19.109 -12.867 -5.684 1 97.19 191 PHE B C 1
ATOM 3261 O O . PHE B 1 191 ? -18.594 -11.961 -5.023 1 97.19 191 PHE B O 1
ATOM 3268 N N . MET B 1 192 ? -19.594 -12.68 -6.855 1 96 192 MET B N 1
ATOM 3269 C CA . MET B 1 192 ? -19.547 -11.367 -7.48 1 96 192 MET B CA 1
ATOM 3270 C C . MET B 1 192 ? -20.297 -10.336 -6.637 1 96 192 MET B C 1
ATOM 3272 O O . MET B 1 192 ? -19.859 -9.188 -6.52 1 96 192 MET B O 1
ATOM 3276 N N . LYS B 1 193 ? -21.406 -10.773 -6.105 1 97.56 193 LYS B N 1
ATOM 3277 C CA . LYS B 1 193 ? -22.203 -9.883 -5.262 1 97.56 193 LYS B CA 1
ATOM 3278 C C . LYS B 1 193 ? -21.406 -9.461 -4.023 1 97.56 193 LYS B C 1
ATOM 3280 O O . LYS B 1 193 ? -21.266 -8.266 -3.752 1 97.56 193 LYS B O 1
ATOM 3285 N N . TYR B 1 194 ? -20.875 -10.359 -3.293 1 96.94 194 TYR B N 1
ATOM 3286 C CA . TYR B 1 194 ? -20.172 -10.062 -2.047 1 96.94 194 TYR B CA 1
ATOM 3287 C C . TYR B 1 194 ? -18.844 -9.352 -2.32 1 96.94 194 TYR B C 1
ATOM 3289 O O . TYR B 1 194 ? -18.422 -8.5 -1.542 1 96.94 194 TYR B O 1
ATOM 3297 N N . HIS B 1 195 ? -18.188 -9.766 -3.383 1 95.12 195 HIS B N 1
ATOM 3298 C CA . HIS B 1 195 ? -16.984 -9.055 -3.785 1 95.12 195 HIS B CA 1
ATOM 3299 C C . HIS B 1 195 ? -17.281 -7.594 -4.105 1 95.12 195 HIS B C 1
ATOM 3301 O O . HIS B 1 195 ? -16.531 -6.695 -3.707 1 95.12 195 HIS B O 1
ATOM 3307 N N . ALA B 1 196 ? -18.359 -7.348 -4.824 1 96.5 196 ALA B N 1
ATOM 3308 C CA . ALA B 1 196 ? -18.781 -5.984 -5.145 1 96.5 196 ALA B CA 1
ATOM 3309 C C . ALA B 1 196 ? -19.109 -5.199 -3.881 1 96.5 196 ALA B C 1
ATOM 3311 O O . ALA B 1 196 ? -18.75 -4.027 -3.758 1 96.5 196 ALA B O 1
ATOM 3312 N N . ILE B 1 197 ? -19.828 -5.81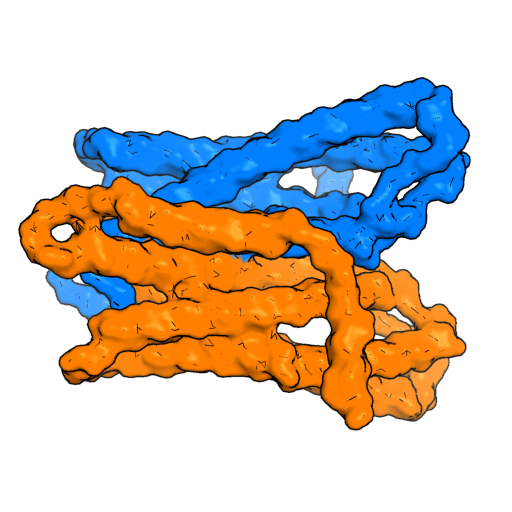2 -2.98 1 97.69 197 ILE B N 1
ATOM 3313 C CA . ILE B 1 197 ? -20.172 -5.168 -1.717 1 97.69 197 ILE B CA 1
ATOM 3314 C C . ILE B 1 197 ? -18.891 -4.832 -0.948 1 97.69 197 ILE B C 1
ATOM 3316 O O . ILE B 1 197 ? -18.734 -3.711 -0.462 1 97.69 197 ILE B O 1
ATOM 3320 N N . SER B 1 198 ? -17.984 -5.781 -0.828 1 97.62 198 SER B N 1
ATOM 3321 C CA . SER B 1 198 ? -16.703 -5.559 -0.16 1 97.62 198 SER B CA 1
ATOM 3322 C C . SER B 1 198 ? -15.945 -4.402 -0.794 1 97.62 198 SER B C 1
ATOM 3324 O O . SER B 1 198 ? -15.398 -3.553 -0.089 1 97.62 198 SER B O 1
ATOM 3326 N N . SER B 1 199 ? -15.922 -4.395 -2.113 1 96.88 199 SER B N 1
ATOM 3327 C CA . SER B 1 199 ? -15.211 -3.355 -2.855 1 96.88 199 SER B CA 1
ATOM 3328 C C . SER B 1 199 ? -15.836 -1.985 -2.619 1 96.88 199 SER B C 1
ATOM 3330 O O . SER B 1 199 ? -15.125 -0.991 -2.467 1 96.88 199 SER B O 1
ATOM 3332 N N . LEU B 1 200 ? -17.156 -1.912 -2.621 1 97.25 200 LEU B N 1
ATOM 3333 C CA . LEU B 1 200 ? -17.844 -0.655 -2.379 1 97.25 200 LEU B CA 1
ATOM 3334 C C . LEU B 1 200 ? -17.594 -0.152 -0.963 1 97.25 200 LEU B C 1
ATOM 3336 O O . LEU B 1 200 ? -17.328 1.037 -0.76 1 97.25 200 LEU B O 1
ATOM 3340 N N . VAL B 1 201 ? -17.672 -1.03 -0.037 1 98.31 201 VAL B N 1
ATOM 3341 C CA . VAL B 1 201 ? -17.391 -0.692 1.354 1 98.31 201 VAL B CA 1
ATOM 3342 C C . VAL B 1 201 ? -15.953 -0.203 1.481 1 98.31 201 VAL B C 1
ATOM 3344 O O . VAL B 1 201 ? -15.68 0.767 2.191 1 98.31 201 VAL B O 1
ATOM 3347 N N . ASN B 1 202 ? -15.031 -0.854 0.826 1 98.19 202 ASN B N 1
ATOM 3348 C CA . ASN B 1 202 ? -13.641 -0.403 0.793 1 98.19 202 ASN B CA 1
ATOM 3349 C C . ASN B 1 202 ? -13.516 0.987 0.175 1 98.19 202 ASN B C 1
ATOM 3351 O O . ASN B 1 202 ? -12.75 1.819 0.658 1 98.19 202 ASN B O 1
ATOM 3355 N N . MET B 1 203 ? -14.328 1.239 -0.87 1 98.06 203 MET B N 1
ATOM 3356 C CA . MET B 1 203 ? -14.266 2.529 -1.553 1 98.06 203 MET B CA 1
ATOM 3357 C C . MET B 1 203 ? -14.75 3.65 -0.641 1 98.06 203 MET B C 1
ATOM 3359 O O . MET B 1 203 ? -14.234 4.77 -0.695 1 98.06 203 MET B O 1
ATOM 3363 N N . VAL B 1 204 ? -15.68 3.354 0.177 1 98.38 204 VAL B N 1
ATOM 3364 C CA . VAL B 1 204 ? -16.141 4.324 1.169 1 98.38 204 VAL B CA 1
ATOM 3365 C C . VAL B 1 204 ? -14.969 4.719 2.076 1 98.38 204 VAL B C 1
ATOM 3367 O O . VAL B 1 204 ? -14.773 5.898 2.363 1 98.38 204 VAL B O 1
ATOM 3370 N N . ALA B 1 205 ? -14.219 3.74 2.492 1 98.75 205 ALA B N 1
ATOM 3371 C CA . ALA B 1 205 ? -13.07 3.994 3.359 1 98.75 205 ALA B CA 1
ATOM 3372 C C . ALA B 1 205 ? -12 4.797 2.627 1 98.75 205 ALA B C 1
ATOM 3374 O O . ALA B 1 205 ? -11.391 5.707 3.201 1 98.75 205 ALA B O 1
ATOM 3375 N N . VAL B 1 206 ? -11.727 4.457 1.368 1 98.69 206 VAL B N 1
ATOM 3376 C CA . VAL B 1 206 ? -10.727 5.164 0.574 1 98.69 206 VAL B CA 1
ATOM 3377 C C . VAL B 1 206 ? -11.133 6.629 0.423 1 98.69 206 VAL B C 1
ATOM 3379 O O . VAL B 1 206 ? -10.328 7.531 0.67 1 98.69 206 VAL B O 1
ATOM 3382 N N . VAL B 1 207 ? -12.352 6.848 0.056 1 98.31 207 VAL B N 1
ATOM 3383 C CA . VAL B 1 207 ? -12.852 8.203 -0.15 1 98.31 207 VAL B CA 1
ATOM 3384 C C . VAL B 1 207 ? -12.859 8.953 1.178 1 98.31 207 VAL B C 1
ATOM 3386 O O . VAL B 1 207 ? -12.477 10.125 1.236 1 98.31 207 VAL B O 1
ATOM 3389 N N . GLY B 1 208 ? -13.305 8.289 2.221 1 98.75 208 GLY B N 1
ATOM 3390 C CA . GLY B 1 208 ? -13.273 8.898 3.541 1 98.75 208 GLY B CA 1
ATOM 3391 C C . GLY B 1 208 ? -11.891 9.344 3.963 1 98.75 208 GLY B C 1
ATOM 3392 O O . GLY B 1 208 ? -11.711 10.477 4.43 1 98.75 208 GLY B O 1
ATOM 3393 N N . ASN B 1 209 ? -10.914 8.469 3.822 1 98.81 209 ASN B N 1
ATOM 3394 C CA . ASN B 1 209 ? -9.539 8.852 4.141 1 98.81 209 ASN B CA 1
ATOM 3395 C C . ASN B 1 209 ? -9.047 9.984 3.248 1 98.81 209 ASN B C 1
ATOM 3397 O O . ASN B 1 209 ? -8.297 10.852 3.697 1 98.81 209 ASN B O 1
ATOM 3401 N N . GLY B 1 210 ? -9.453 9.953 1.962 1 98.44 210 GLY B N 1
ATOM 3402 C CA . GLY B 1 210 ? -9.109 11.055 1.079 1 98.44 210 GLY B CA 1
ATOM 3403 C C . GLY B 1 210 ? -9.656 12.391 1.549 1 98.44 210 GLY B C 1
ATOM 3404 O O . GLY B 1 210 ? -8.945 13.398 1.549 1 98.44 210 GLY B O 1
ATOM 3405 N N . ILE B 1 211 ? -10.891 12.398 1.979 1 98.19 211 ILE B N 1
ATOM 3406 C CA . ILE B 1 211 ? -11.531 13.594 2.514 1 98.19 211 ILE B CA 1
ATOM 3407 C C . ILE B 1 211 ? -10.781 14.062 3.758 1 98.19 211 ILE B C 1
ATOM 3409 O O . ILE B 1 211 ? -10.539 15.266 3.928 1 98.19 211 ILE B O 1
ATOM 3413 N N . HIS B 1 212 ? -10.414 13.18 4.566 1 98.5 212 HIS B N 1
ATOM 3414 C CA . HIS B 1 212 ? -9.742 13.539 5.809 1 98.5 212 HIS B CA 1
ATOM 3415 C C . HIS B 1 212 ? -8.336 14.055 5.543 1 98.5 212 HIS B C 1
ATOM 3417 O O . HIS B 1 212 ? -7.844 14.938 6.258 1 98.5 212 HIS B O 1
ATOM 3423 N N . VAL B 1 213 ? -7.652 13.469 4.523 1 98.5 213 VAL B N 1
ATOM 3424 C CA . VAL B 1 213 ? -6.344 13.984 4.125 1 98.5 213 VAL B CA 1
ATOM 3425 C C . VAL B 1 213 ? -6.48 15.438 3.672 1 98.5 213 VAL B C 1
ATOM 3427 O O . VAL B 1 213 ? -5.641 16.281 4.004 1 98.5 213 VAL B O 1
ATOM 3430 N N . TYR B 1 214 ? -7.492 15.734 2.963 1 97.44 214 TYR B N 1
ATOM 3431 C CA . TYR B 1 214 ? -7.75 17.109 2.57 1 97.44 214 TYR B CA 1
ATOM 3432 C C . TYR B 1 214 ? -7.977 18 3.793 1 97.44 214 TYR B C 1
ATOM 3434 O O . TYR B 1 214 ? -7.434 19.094 3.881 1 97.44 214 TYR B O 1
ATOM 3442 N N . TYR B 1 215 ? -8.758 17.547 4.695 1 97.12 215 TYR B N 1
ATOM 3443 C CA . TYR B 1 215 ? -9.016 18.266 5.934 1 97.12 215 TYR B CA 1
ATOM 3444 C C . TYR B 1 215 ? -7.711 18.562 6.672 1 97.12 215 TYR B C 1
ATOM 3446 O O . TYR B 1 215 ? -7.477 19.688 7.117 1 97.12 215 TYR B O 1
ATOM 3454 N N . LEU B 1 216 ? -6.902 17.547 6.812 1 97.69 216 LEU B N 1
ATOM 3455 C CA . LEU B 1 216 ? -5.633 17.703 7.512 1 97.69 216 LEU B CA 1
ATOM 3456 C C . LEU B 1 216 ? -4.738 18.703 6.789 1 97.69 216 LEU B C 1
ATOM 3458 O O . LEU B 1 216 ? -3.998 19.453 7.426 1 97.69 216 LEU B O 1
ATOM 3462 N N . ALA B 1 217 ? -4.781 18.656 5.449 1 97.25 217 ALA B N 1
ATOM 3463 C CA . ALA B 1 217 ? -4.016 19.641 4.684 1 97.25 217 ALA B CA 1
ATOM 3464 C C . ALA B 1 217 ? -4.43 21.062 5.043 1 97.25 217 ALA B C 1
ATOM 3466 O O . ALA B 1 217 ? -3.586 21.953 5.133 1 97.25 217 ALA B O 1
ATOM 3467 N N . CYS B 1 218 ? -5.707 21.25 5.289 1 95.44 218 CYS B N 1
ATOM 3468 C CA . CYS B 1 218 ? -6.227 22.562 5.656 1 95.44 218 CYS B CA 1
ATOM 3469 C C . CYS B 1 218 ? -5.777 22.953 7.059 1 95.44 218 CYS B C 1
ATOM 3471 O O . CYS B 1 218 ? -5.797 24.125 7.414 1 95.44 218 CYS B O 1
ATOM 3473 N N . GLN B 1 219 ? -5.375 21.969 7.867 1 95.06 219 GLN B N 1
ATOM 3474 C CA . GLN B 1 219 ? -4.945 22.234 9.242 1 95.06 219 GLN B CA 1
ATOM 3475 C C . GLN B 1 219 ? -3.443 22.484 9.305 1 95.06 219 GLN B C 1
ATOM 3477 O O . GLN B 1 219 ? -2.91 22.812 10.367 1 95.06 219 GLN B O 1
ATOM 3482 N N . LEU B 1 220 ? -2.76 22.344 8.18 1 95.12 220 LEU B N 1
ATOM 3483 C CA . LEU B 1 220 ? -1.315 22.547 8.164 1 95.12 220 LEU B CA 1
ATOM 3484 C C . LEU B 1 220 ? -0.975 24.047 8.188 1 95.12 220 LEU B C 1
ATOM 3486 O O . LEU B 1 220 ? -1.441 24.797 7.328 1 95.12 220 LEU B O 1
ATOM 3490 N N . ALA B 1 221 ? -0.24 24.438 9.164 1 92.19 221 ALA B N 1
ATOM 3491 C CA . ALA B 1 221 ? 0.269 25.812 9.195 1 92.19 221 ALA B CA 1
ATOM 3492 C C . ALA B 1 221 ? 1.217 26.062 8.031 1 92.19 221 ALA B C 1
ATOM 3494 O O . ALA B 1 221 ? 1.32 27.203 7.547 1 92.19 221 ALA B O 1
ATOM 3495 N N . GLY B 1 222 ? 1.924 25.078 7.594 1 89.62 222 GLY B N 1
ATOM 3496 C CA . GLY B 1 222 ? 2.883 25.031 6.5 1 89.62 222 GLY B CA 1
ATOM 3497 C C . GLY B 1 222 ? 3.357 23.625 6.191 1 89.62 222 GLY B C 1
ATOM 3498 O O . GLY B 1 222 ? 3.1 22.688 6.957 1 89.62 222 GLY B O 1
ATOM 3499 N N . ILE B 1 223 ? 3.959 23.562 5.09 1 91.38 223 ILE B N 1
ATOM 3500 C CA . ILE B 1 223 ? 4.492 22.25 4.785 1 91.38 223 ILE B CA 1
ATOM 3501 C C . ILE B 1 223 ? 6.012 22.25 4.945 1 91.38 223 ILE B C 1
ATOM 3503 O O . ILE B 1 223 ? 6.645 23.312 4.891 1 91.38 223 ILE B O 1
#

Solvent-accessible surface area (backbone atoms only — not comparable to full-atom values): 23153 Å² total; per-residue (Å²): 119,76,74,64,62,62,53,71,71,50,65,85,71,70,67,68,64,59,45,54,53,47,45,49,52,44,49,54,50,40,49,60,64,65,49,64,73,76,72,80,83,69,91,67,49,65,66,46,38,54,49,36,26,54,26,49,51,23,48,22,36,40,43,5,30,44,51,38,46,69,71,42,52,50,55,52,42,43,60,70,26,31,41,48,60,34,51,53,51,46,63,60,46,48,55,55,52,23,44,52,34,22,52,28,28,42,48,30,36,51,46,44,44,66,73,48,64,89,55,88,64,48,73,70,52,50,52,51,50,52,35,35,50,47,23,20,50,29,22,38,42,34,42,72,47,46,41,58,52,31,50,53,38,44,54,54,41,49,52,55,34,46,75,74,74,43,46,71,45,57,62,57,75,89,72,68,75,62,72,73,35,64,69,54,50,53,42,46,51,52,29,53,50,41,48,50,50,42,51,51,37,47,46,51,22,49,52,29,43,51,52,48,50,46,53,48,23,67,27,37,76,52,122,119,77,77,64,62,64,52,72,73,50,67,83,73,74,69,67,65,60,42,53,52,49,43,52,53,43,50,54,50,41,46,62,66,66,52,64,53,76,56,80,79,69,90,65,40,41,66,45,38,52,47,35,27,55,26,48,51,23,48,22,37,39,43,5,30,44,51,37,46,69,70,42,51,48,55,51,41,42,61,68,27,31,41,46,59,35,50,55,52,46,65,60,46,47,55,53,51,23,44,51,34,23,53,28,29,44,49,31,36,51,46,45,43,66,72,48,64,90,55,86,65,49,72,69,52,50,52,51,49,52,36,35,48,49,24,20,50,30,22,38,42,34,42,72,48,45,41,57,53,32,50,52,40,44,53,54,41,48,52,55,34,44,74,73,73,42,46,70,44,57,64,57,74,89,71,68,75,63,71,72,34,64,70,53,51,54,41,45,52,50,29,53,51,41,47,48,50,41,50,50,37,47,45,50,24,48,52,30,43,52,53,49,50,46,52,47,24,67,28,37,77,54,123

Sequence (446 aa):
MAFENLRKYWPTYSFAQPFHAIMLLAAIAASFLFLPGQSAGDERGSSGTLLKFLHLFSVCTHFGTQTWVTFVAGLTMFHNLPRHTFGHIQGHLFPKYFTMGSVLSLVAMVTYMYEHCHGDMTTHQKIETGVLVAVFVSALLNAALIGPISLEIMTQQYMIEKEHGHGDEIGTHPTGKIQQDAKYQKVRKRFMKYHAISSLVNMVAVVGNGIHVYYLACQLAGIMAFENLRKYWPTYSFAQPFHAIMLLAAIAASFLFLPGQSAGDERGSSGTLLKFLHLFSVCTHFGTQTWVTFVAGLTMFHNLPRHTFGHIQGHLFPKYFTMGSVLSLVAMVTYMYEHCHGDMTTHQKIETGVLVAVFVSALLNAALIGPISLEIMTQQYMIEKEHGHGDEIGTHPTGKIQQDAKYQKVRKRFMKYHAISSLVNMVAVVGNGIHVYYLACQLAGI